Protein AF-0000000075763498 (afdb_homodimer)

Sequence (618 aa):
MVFTGNANPDLARRVVRQLHIPLGDAYVGKFSDGEISVEINENVRGKDVFLIQPTCAPTNDNLMELVVLADAFRRSSASRITAVIPYFGYARQDRRPRSARVPISAKVVADMLDVVGVNRVLTVDLHADQIQGFFDMPVDNIYGSPVLVDDIQAQRFDNLMIVSPDIGGVVRARAVAKSLGVDLAIIDKRRPKANQSEVMHIIGDIDSRTCILVDDMVDTAGTLCHAAKALKDHGAAKVYAYCTHPILSGRAIENIEGSVLDELVVTNTIPLSAAAQSCTRIRQLDIAPVVAEAVRRISNAESISAMFRMVFTGNANPDLARRVVRQLHIPLGDAYVGKFSDGEISVEINENVRGKDVFLIQPTCAPTNDNLMELVVLADAFRRSSASRITAVIPYFGYARQDRRPRSARVPISAKVVADMLDVVGVNRVLTVDLHADQIQGFFDMPVDNIYGSPVLVDDIQAQRFDNLMIVSPDIGGVVRARAVAKSLGVDLAIIDKRRPKANQSEVMHIIGDIDSRTCILVDDMVDTAGTLCHAAKALKDHGAAKVYAYCTHPILSGRAIENIEGSVLDELVVTNTIPLSAAAQSCTRIRQLDIAPVVAEAVRRISNAESISAMFR

Nearest PDB structures (foldseek):
  6asv-assembly1_C  TM=9.900E-01  e=8.170E-46  Escherichia coli O157:H7
  6asv-assembly1_A  TM=9.826E-01  e=8.420E-44  Escherichia coli O157:H7
  8dbe-assembly1_A  TM=9.734E-01  e=4.753E-38  Homo sapiens
  8dbo-assembly1_A  TM=9.738E-01  e=9.739E-38  Homo sapiens
  7pn0-assembly1_A  TM=9.521E-01  e=1.976E-34  Thermus thermophilus

InterPro domains:
  IPR000836 Phosphoribosyltransferase domain [cd06223] (145-269)
  IPR000842 Phosphoribosyl pyrophosphate synthetase, conserved site [PS00114] (125-140)
  IPR005946 Ribose-phosphate pyrophosphokinase [PF14572] (197-309)
  IPR005946 Ribose-phosphate pyrophosphokinase [PTHR10210] (2-308)
  IPR005946 Ribose-phosphate pyrophosphokinase [TIGR01251] (1-309)
  IPR029057 Phosphoribosyltransferase-like [G3DSA:3.40.50.2020] (3-300)
  IPR029057 Phosphoribosyltransferase-like [G3DSA:3.40.50.2020] (144-285)
  IPR029057 Phosphoribosyltransferase-like [SSF53271] (65-300)
  IPR029099 Ribose-phosphate pyrophosphokinase, N-terminal domain [PF13793] (1-117)
  IPR037515 Ribose-phosphate pyrophosphokinase, bacterial-type [MF_00583_B] (1-309)

pLDDT: mean 95.71, std 7.19, range [57.84, 98.94]

Foldseek 3Di:
DEEEEDQAVPLSCLQVVLVVHDYFDKDWDADPVGHIDIGGPDQQAQHAYEYEFACFPVNVSSLNSQLVVLLNNVVSHHPAYEYEHAHHPLLVLQDDPPPDPDDSVLLVSLVSCVVSPHAEYEYEPRQDPCSCVSHPHHYHYHYCLVQVLVVVVVVPFPQEEEEELEPSCQVVSVVSCVVNVHHYKYWYWDDPDPPDDTDTDIGDDQAQHEYEYEEAEQALCVSVLVSQVVSVVNHHPAYEYEYAYYSNPDNNLVSVVPGRHQAYEYEVSGPDDPSQVPRPRYHYTYCSNLSSVQVVCVVVVHDNVVSVD/DEEEEDQAVPLSCLQVVLVVHDYFDKDWDADPVGHIDIGGPDQQAQHEYEYEFACFPVNVSSLNSQLVVLLNNVVSHHPAYEYEHAHHPLLVLQDDPPPDPDDSVLLVSLVSCVVSPHAEYEYEPRQDPCSCVSHPHHYHYHYPLVQVLVVVVVVPFPQEEEEELEPSCQVVSVVSCVVNVHYYKYWYWDDPDPPDDTDTDIGDDQAQHEYEYEEAEQALCVSVLVSQVVSVVNHHPAYEYEYAYYSNPDNNLVSVVPGRHQAYEYEVSGPDDPSQVPRPRYHYTYCSNLSSVQVVCVVVVHDNVVSVD

Radius of gyration: 27.94 Å; Cα contacts (8 Å, |Δi|>4): 1440; chains: 2; bounding box: 65×86×58 Å

Structure (mmCIF, N/CA/C/O backbone):
data_AF-0000000075763498-model_v1
#
loop_
_entity.id
_entity.type
_entity.pdbx_description
1 polymer 'Ribose-phosphate pyrophosphokinase'
#
loop_
_atom_site.group_PDB
_atom_site.id
_atom_site.type_symbol
_atom_site.label_atom_id
_atom_site.label_alt_id
_atom_site.label_comp_id
_atom_site.label_asym_id
_atom_site.label_entity_id
_atom_site.label_seq_id
_atom_site.pdbx_PDB_ins_code
_atom_site.Cartn_x
_atom_site.Cartn_y
_atom_site.Cartn_z
_atom_site.occupancy
_atom_site.B_iso_or_equiv
_atom_site.auth_seq_id
_atom_site.auth_comp_id
_atom_site.auth_asym_id
_atom_site.auth_atom_id
_atom_site.pdbx_PDB_model_num
ATOM 1 N N . MET A 1 1 ? -21.297 14.898 -0.363 1 98.25 1 MET A N 1
ATOM 2 C CA . MET A 1 1 ? -21.188 13.789 0.581 1 98.25 1 MET A CA 1
ATOM 3 C C . MET A 1 1 ? -19.734 13.609 1.05 1 98.25 1 MET A C 1
ATOM 5 O O . MET A 1 1 ? -18.797 13.859 0.289 1 98.25 1 MET A O 1
ATOM 9 N N . VAL A 1 2 ? -19.625 13.281 2.312 1 98.88 2 VAL A N 1
ATOM 10 C CA . VAL A 1 2 ? -18.297 13.086 2.879 1 98.88 2 VAL A CA 1
ATOM 11 C C . VAL A 1 2 ? -18.125 11.641 3.334 1 98.88 2 VAL A C 1
ATOM 13 O O . VAL A 1 2 ? -19 11.094 4.008 1 98.88 2 VAL A O 1
ATOM 16 N N . PHE A 1 3 ? -17.094 11.031 2.844 1 98.94 3 PHE A N 1
ATOM 17 C CA . PHE A 1 3 ? -16.75 9.68 3.244 1 98.94 3 PHE A CA 1
ATOM 18 C C . PHE A 1 3 ? -15.352 9.641 3.863 1 98.94 3 PHE A C 1
ATOM 20 O O . PHE A 1 3 ? -14.609 10.625 3.789 1 98.94 3 PHE A O 1
ATOM 27 N N . THR A 1 4 ? -15.039 8.562 4.559 1 98.88 4 THR A N 1
ATOM 28 C CA . THR A 1 4 ? -13.727 8.438 5.184 1 98.88 4 THR A CA 1
ATOM 29 C C . THR A 1 4 ? -13.211 7.004 5.082 1 98.88 4 THR A C 1
ATOM 31 O O . THR A 1 4 ? -13.992 6.066 4.949 1 98.88 4 THR A O 1
ATOM 34 N N . GLY A 1 5 ? -11.914 6.859 4.945 1 98.62 5 GLY A N 1
ATOM 35 C CA . GLY A 1 5 ? -11.289 5.57 5.207 1 98.62 5 GLY A CA 1
ATOM 36 C C . GLY A 1 5 ? -11.102 5.289 6.688 1 98.62 5 GLY A C 1
ATOM 37 O O . GLY A 1 5 ? -11.867 5.781 7.52 1 98.62 5 GLY A O 1
ATOM 38 N N . ASN A 1 6 ? -10.141 4.508 6.98 1 98.75 6 ASN A N 1
ATOM 39 C CA . ASN A 1 6 ? -9.984 4.051 8.359 1 98.75 6 ASN A CA 1
ATOM 40 C C . ASN A 1 6 ? -8.852 4.781 9.07 1 98.75 6 ASN A C 1
ATOM 42 O O . ASN A 1 6 ? -8.656 4.609 10.273 1 98.75 6 ASN A O 1
ATOM 46 N N . ALA A 1 7 ? -8.109 5.637 8.375 1 98.75 7 ALA A N 1
ATOM 47 C CA . ALA A 1 7 ? -6.902 6.207 8.953 1 98.75 7 ALA A CA 1
ATOM 48 C C . ALA A 1 7 ? -7.242 7.184 10.078 1 98.75 7 ALA A C 1
ATOM 50 O O . ALA A 1 7 ? -6.48 7.316 11.039 1 98.75 7 ALA A O 1
ATOM 51 N N . ASN A 1 8 ? -8.352 7.93 9.938 1 98.81 8 ASN A N 1
ATOM 52 C CA . ASN A 1 8 ? -8.711 8.953 10.914 1 98.81 8 ASN A CA 1
ATOM 53 C C . ASN A 1 8 ? -10.203 9.25 10.883 1 98.81 8 ASN A C 1
ATOM 55 O O . ASN A 1 8 ? -10.609 10.383 10.617 1 98.81 8 ASN A O 1
ATOM 59 N N . PRO A 1 9 ? -11.016 8.273 11.219 1 98.75 9 PRO A N 1
ATOM 60 C CA . PRO A 1 9 ? -12.461 8.477 11.195 1 98.75 9 PRO A CA 1
ATOM 61 C C . PRO A 1 9 ? -12.922 9.562 12.164 1 98.75 9 PRO A C 1
ATOM 63 O O . PRO A 1 9 ? -13.922 10.242 11.914 1 98.75 9 PRO A O 1
ATOM 66 N N . ASP A 1 10 ? -12.18 9.727 13.234 1 98.75 10 ASP A N 1
ATOM 67 C CA . ASP A 1 10 ? -12.547 10.758 14.211 1 98.75 10 ASP A CA 1
ATOM 68 C C . ASP A 1 10 ? -12.5 12.148 13.586 1 98.75 10 ASP A C 1
ATOM 70 O O . ASP A 1 10 ? -13.406 12.953 13.789 1 98.75 10 ASP A O 1
ATOM 74 N N . LEU A 1 11 ? -11.453 12.453 12.875 1 98.88 11 LEU A N 1
ATOM 75 C CA . LEU A 1 11 ? -11.375 13.742 12.195 1 98.88 11 LEU A CA 1
ATOM 76 C C . LEU A 1 11 ? -12.539 13.914 11.219 1 98.88 11 LEU A C 1
ATOM 78 O O . LEU A 1 11 ? -13.133 14.984 11.141 1 98.88 11 LEU A O 1
ATOM 82 N N . ALA A 1 12 ? -12.875 12.844 10.469 1 98.94 12 ALA A N 1
ATOM 83 C CA . ALA A 1 12 ? -13.969 12.898 9.508 1 98.94 12 ALA A CA 1
ATOM 84 C C . ALA A 1 12 ? -15.289 13.219 10.195 1 98.94 12 ALA A C 1
ATOM 86 O O . A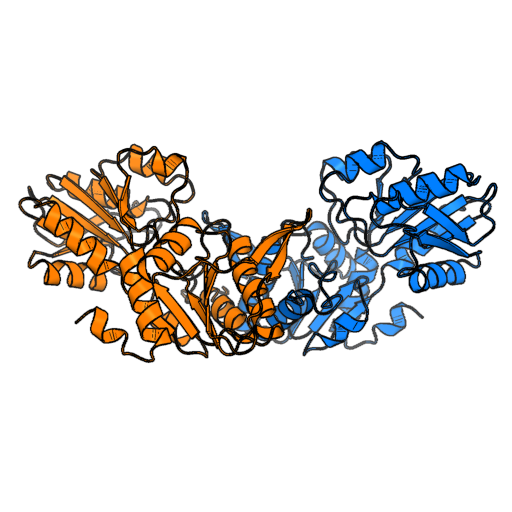LA A 1 12 ? -16.062 14.047 9.711 1 98.94 12 ALA A O 1
ATOM 87 N N . ARG A 1 13 ? -15.5 12.562 11.32 1 98.88 13 ARG A N 1
ATOM 88 C CA . ARG A 1 13 ? -16.734 12.812 12.07 1 98.88 13 ARG A CA 1
ATOM 89 C C . ARG A 1 13 ? -16.797 14.258 12.555 1 98.88 13 ARG A C 1
ATOM 91 O O . ARG A 1 13 ? -17.859 14.875 12.516 1 98.88 13 ARG A O 1
ATOM 98 N N . ARG A 1 14 ? -15.711 14.805 13 1 98.88 14 ARG A N 1
ATOM 99 C CA . ARG A 1 14 ? -15.664 16.188 13.453 1 98.88 14 ARG A CA 1
ATOM 100 C C . ARG A 1 14 ? -15.914 17.156 12.297 1 98.88 14 ARG A C 1
ATOM 102 O O . ARG A 1 14 ? -16.594 18.172 12.469 1 98.88 14 ARG A O 1
ATOM 109 N N . VAL A 1 15 ? -15.383 16.797 11.148 1 98.88 15 VAL A N 1
ATOM 110 C CA . VAL A 1 15 ? -15.555 17.641 9.969 1 98.88 15 VAL A CA 1
ATOM 111 C C . VAL A 1 15 ? -17.031 17.672 9.562 1 98.88 15 VAL A C 1
ATOM 113 O O . VAL A 1 15 ? -17.594 18.75 9.359 1 98.88 15 VAL A O 1
ATOM 116 N N . VAL A 1 16 ? -17.672 16.5 9.484 1 98.81 16 VAL A N 1
ATOM 117 C CA . VAL A 1 16 ? -19.062 16.469 9.016 1 98.81 16 VAL A CA 1
ATOM 118 C C . VAL A 1 16 ? -19.969 17.109 10.055 1 98.81 16 VAL A C 1
ATOM 120 O O . VAL A 1 16 ? -21 17.688 9.711 1 98.81 16 VAL A O 1
ATOM 123 N N . ARG A 1 17 ? -19.625 17.016 11.328 1 98.69 17 ARG A N 1
ATOM 124 C CA . ARG A 1 17 ? -20.375 17.719 12.359 1 98.69 17 ARG A CA 1
ATOM 125 C C . ARG A 1 17 ? -20.359 19.219 12.117 1 98.69 17 ARG A C 1
ATOM 127 O O . ARG A 1 17 ? -21.375 19.891 12.273 1 98.69 17 ARG A O 1
ATOM 134 N N . GLN A 1 18 ? -19.172 19.781 11.766 1 98.31 18 GLN A N 1
ATOM 135 C CA . GLN A 1 18 ? -19.047 21.203 11.453 1 98.31 18 GLN A CA 1
ATOM 136 C C . GLN A 1 18 ? -19.875 21.578 10.227 1 98.31 18 GLN A C 1
ATOM 138 O O . GLN A 1 18 ? -20.391 22.688 10.125 1 98.31 18 GLN A O 1
ATOM 143 N N . LEU A 1 19 ? -20.031 20.625 9.312 1 98.25 19 LEU A N 1
ATOM 144 C CA . LEU A 1 19 ? -20.734 20.859 8.062 1 98.25 19 LEU A CA 1
ATOM 145 C C . LEU A 1 19 ? -22.234 20.594 8.227 1 98.25 19 LEU A C 1
ATOM 147 O O . LEU A 1 19 ? -23.031 20.906 7.328 1 98.25 19 LEU A O 1
ATOM 151 N N . HIS A 1 20 ? -22.641 19.984 9.305 1 98.25 20 HIS A N 1
ATOM 152 C CA . HIS A 1 20 ? -24.031 19.641 9.617 1 98.25 20 HIS A CA 1
ATOM 153 C C . HIS A 1 20 ? -24.594 18.688 8.578 1 98.25 20 HIS A C 1
ATOM 155 O O . HIS A 1 20 ? -25.703 18.906 8.07 1 98.25 20 HIS A O 1
ATOM 161 N N . ILE A 1 21 ? -23.781 17.688 8.219 1 98.31 21 ILE A N 1
ATOM 162 C CA . ILE A 1 21 ? -24.219 16.609 7.324 1 98.31 21 ILE A CA 1
ATOM 163 C C . ILE A 1 21 ? -23.812 15.266 7.898 1 98.31 21 ILE A C 1
ATOM 165 O O . ILE A 1 21 ? -22.906 15.188 8.734 1 98.31 21 ILE A O 1
ATOM 169 N N . PRO A 1 22 ? -24.453 14.227 7.504 1 98.31 22 PRO A N 1
ATOM 170 C CA . PRO A 1 22 ? -24.031 12.898 7.961 1 98.31 22 PRO A CA 1
ATOM 171 C C . PRO A 1 22 ? -22.781 12.398 7.246 1 98.31 22 PRO A C 1
ATOM 173 O O . PRO A 1 22 ? -22.5 12.812 6.117 1 98.31 22 PRO A O 1
ATOM 176 N N . LEU A 1 23 ? -22.078 11.562 7.938 1 98.75 23 LEU A N 1
ATOM 177 C CA . LEU A 1 23 ? -20.984 10.852 7.293 1 98.75 23 LEU A CA 1
ATOM 178 C C . LEU A 1 23 ? -21.516 9.758 6.367 1 98.75 23 LEU A C 1
ATOM 180 O O . LEU A 1 23 ? -22.469 9.047 6.711 1 98.75 23 LEU A O 1
ATOM 184 N N . GLY A 1 24 ? -20.953 9.688 5.176 1 98.62 24 GLY A N 1
ATOM 185 C CA . GLY A 1 24 ? -21.359 8.656 4.238 1 98.62 24 GLY A CA 1
ATOM 186 C C . GLY A 1 24 ? -21.109 7.25 4.75 1 98.62 24 GLY A C 1
ATOM 187 O O . GLY A 1 24 ? -20.25 7.039 5.613 1 98.62 24 GLY A O 1
ATOM 188 N N . ASP A 1 25 ? -21.906 6.352 4.184 1 98.38 25 ASP A N 1
ATOM 189 C CA . ASP A 1 25 ? -21.844 4.961 4.621 1 98.38 25 ASP A CA 1
ATOM 190 C C . ASP A 1 25 ? -21.094 4.098 3.611 1 98.38 25 ASP A C 1
ATOM 192 O O . ASP A 1 25 ? -21.562 3.906 2.484 1 98.38 25 ASP A O 1
ATOM 196 N N . ALA A 1 26 ? -19.938 3.672 4.012 1 98.44 26 ALA A N 1
ATOM 197 C CA . ALA A 1 26 ? -19.141 2.76 3.207 1 98.44 26 ALA A CA 1
ATOM 198 C C . ALA A 1 26 ? -18.438 1.724 4.086 1 98.44 26 ALA A C 1
ATOM 200 O O . ALA A 1 26 ? -18.031 2.023 5.211 1 98.44 26 ALA A O 1
ATOM 201 N N . TYR A 1 27 ? -18.406 0.556 3.586 1 98.44 27 TYR A N 1
ATOM 202 C CA . TYR A 1 27 ? -17.578 -0.465 4.219 1 98.44 27 TYR A CA 1
ATOM 203 C C . TYR A 1 27 ? -16.141 -0.373 3.738 1 98.44 27 TYR A C 1
ATOM 205 O O . TYR A 1 27 ? -15.883 -0.351 2.533 1 98.44 27 TYR A O 1
ATOM 213 N N . VAL A 1 28 ? -15.234 -0.199 4.648 1 98.5 28 VAL A N 1
ATOM 214 C CA . VAL A 1 28 ? -13.805 -0.184 4.363 1 98.5 28 VAL A CA 1
ATOM 215 C C . VAL A 1 28 ? -13.086 -1.195 5.258 1 98.5 28 VAL A C 1
ATOM 217 O O . VAL A 1 28 ? -13.031 -1.024 6.477 1 98.5 28 VAL A O 1
ATOM 220 N N . GLY A 1 29 ? -12.617 -2.264 4.656 1 98 29 GLY A N 1
ATOM 221 C CA . GLY A 1 29 ? -11.945 -3.303 5.418 1 98 29 GLY A CA 1
ATOM 222 C C . GLY A 1 29 ? -10.828 -3.984 4.652 1 98 29 GLY A C 1
ATOM 223 O O . GLY A 1 29 ? -10.242 -3.389 3.748 1 98 29 GLY A O 1
ATOM 224 N N . LYS A 1 30 ? -10.422 -5.148 5.145 1 97.19 30 LYS A N 1
ATOM 225 C CA . LYS A 1 30 ? -9.336 -5.922 4.535 1 97.19 30 LYS A CA 1
ATOM 226 C C . LYS A 1 30 ? -9.695 -7.402 4.469 1 97.19 30 LYS A C 1
ATOM 228 O O . LYS A 1 30 ? -10.336 -7.934 5.379 1 97.19 30 LYS A O 1
ATOM 233 N N . PHE A 1 31 ? -9.289 -8.047 3.363 1 96.81 31 PHE A N 1
ATOM 234 C CA . PHE A 1 31 ? -9.305 -9.508 3.316 1 96.81 31 PHE A CA 1
ATOM 235 C C . PHE A 1 31 ? -8.203 -10.086 4.188 1 96.81 31 PHE A C 1
ATOM 237 O O . PHE A 1 31 ? -7.32 -9.359 4.652 1 96.81 31 PHE A O 1
ATOM 244 N N . SER A 1 32 ? -8.242 -11.391 4.398 1 95.12 32 SER A N 1
ATOM 245 C CA . SER A 1 32 ? -7.277 -12.062 5.258 1 95.12 32 SER A CA 1
ATOM 246 C C . SER A 1 32 ? -5.859 -11.945 4.703 1 95.12 32 SER A C 1
ATOM 248 O O . SER A 1 32 ? -4.887 -11.984 5.461 1 95.12 32 SER A O 1
ATOM 250 N N . ASP A 1 33 ? -5.73 -11.727 3.443 1 95.94 33 ASP A N 1
ATOM 251 C CA . ASP A 1 33 ? -4.406 -11.633 2.83 1 95.94 33 ASP A CA 1
ATOM 252 C C . ASP A 1 33 ? -3.9 -10.195 2.838 1 95.94 33 ASP A C 1
ATOM 254 O O . ASP A 1 33 ? -2.822 -9.906 2.312 1 95.94 33 ASP A O 1
ATOM 258 N N . GLY A 1 34 ? -4.688 -9.266 3.346 1 97.31 34 GLY A N 1
ATOM 259 C CA . GLY A 1 34 ? -4.242 -7.891 3.523 1 97.31 34 GLY A CA 1
ATOM 260 C C . GLY A 1 34 ? -4.734 -6.961 2.432 1 97.31 34 GLY A C 1
ATOM 261 O O . GLY A 1 34 ? -4.523 -5.746 2.502 1 97.31 34 GLY A O 1
ATOM 262 N N . GLU A 1 35 ? -5.363 -7.508 1.397 1 98.56 35 GLU A N 1
ATOM 263 C CA . GLU A 1 35 ? -5.914 -6.664 0.34 1 98.56 35 GLU A CA 1
ATOM 264 C C . GLU A 1 35 ? -7.055 -5.797 0.864 1 98.56 35 GLU A C 1
ATOM 266 O O . GLU A 1 35 ? -7.863 -6.25 1.676 1 98.56 35 GLU A O 1
ATOM 271 N N . ILE A 1 36 ? -7.129 -4.59 0.386 1 98.75 36 ILE A N 1
ATOM 272 C CA . ILE A 1 36 ? -8.188 -3.666 0.787 1 98.75 36 ILE A CA 1
ATOM 273 C C . ILE A 1 36 ? -9.508 -4.078 0.135 1 98.75 36 ILE A C 1
ATOM 275 O O . ILE A 1 36 ? -9.531 -4.449 -1.04 1 98.75 36 ILE A O 1
ATOM 279 N N . SER A 1 37 ? -10.531 -4.082 0.912 1 98 37 SER A N 1
ATOM 280 C CA . SER A 1 37 ? -11.891 -4.359 0.462 1 98 37 SER A CA 1
ATOM 281 C C . SER A 1 37 ? -12.836 -3.205 0.8 1 98 37 SER A C 1
ATOM 283 O O . SER A 1 37 ? -12.938 -2.799 1.96 1 98 37 SER A O 1
ATOM 285 N N . VAL A 1 38 ? -13.516 -2.65 -0.231 1 98.19 38 VAL A N 1
ATOM 286 C CA . VAL A 1 38 ? -14.391 -1.505 0.001 1 98.19 38 VAL A CA 1
ATOM 287 C C . VAL A 1 38 ? -15.734 -1.742 -0.672 1 98.19 38 VAL A C 1
ATOM 289 O O . VAL A 1 38 ? -15.82 -2.422 -1.697 1 98.19 38 VAL A O 1
ATOM 292 N N . GLU A 1 39 ? -16.766 -1.266 -0.091 1 98.5 39 GLU A N 1
ATOM 293 C CA . GLU A 1 39 ? -18.109 -1.234 -0.679 1 98.5 39 GLU A CA 1
ATOM 294 C C . GLU A 1 39 ? -18.859 0.018 -0.254 1 98.5 39 GLU A C 1
ATOM 296 O O . GLU A 1 39 ? -19 0.293 0.94 1 98.5 39 GLU A O 1
ATOM 301 N N . ILE A 1 40 ? -19.281 0.794 -1.215 1 98.56 40 ILE A N 1
ATOM 302 C CA . ILE A 1 40 ? -20.078 1.981 -0.933 1 98.56 40 ILE A CA 1
ATOM 303 C C . ILE A 1 40 ? -21.531 1.582 -0.722 1 98.56 40 ILE A C 1
ATOM 305 O O . ILE A 1 40 ? -22.141 0.969 -1.598 1 98.56 40 ILE A O 1
ATOM 309 N N . ASN A 1 41 ? -22.094 1.961 0.378 1 98.06 41 ASN A N 1
ATOM 310 C CA . ASN A 1 41 ? -23.438 1.5 0.75 1 98.06 41 ASN A CA 1
ATOM 311 C C . ASN A 1 41 ? -24.5 2.549 0.433 1 98.06 41 ASN A C 1
ATOM 313 O O . ASN A 1 41 ? -25.656 2.412 0.844 1 98.06 41 ASN A O 1
ATOM 317 N N . GLU A 1 42 ? -24.078 3.6 -0.281 1 97.12 42 GLU A N 1
ATOM 318 C CA . GLU A 1 42 ? -24.984 4.684 -0.651 1 97.12 42 GLU A CA 1
ATOM 319 C C . GLU A 1 42 ? -24.906 4.984 -2.146 1 97.12 42 GLU A C 1
ATOM 321 O O . GLU A 1 42 ? -23.891 4.73 -2.781 1 97.12 42 GLU A O 1
ATOM 326 N N . ASN A 1 43 ? -26.062 5.48 -2.639 1 97.19 43 ASN A N 1
ATOM 327 C 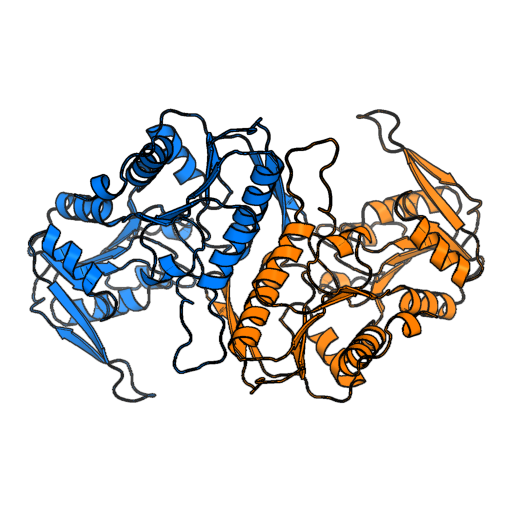CA . ASN A 1 43 ? -26.031 5.984 -4.008 1 97.19 43 ASN A CA 1
ATOM 328 C C . ASN A 1 43 ? -25.219 7.27 -4.109 1 97.19 43 ASN A C 1
ATOM 330 O O . ASN A 1 43 ? -25.531 8.266 -3.455 1 97.19 43 ASN A O 1
ATOM 334 N N . VAL A 1 44 ? -24.234 7.242 -4.996 1 98.12 44 VAL A N 1
ATOM 335 C CA . VAL A 1 44 ? -23.344 8.398 -5.109 1 98.12 44 VAL A CA 1
ATOM 336 C C . VAL A 1 44 ? -23.344 8.906 -6.551 1 98.12 44 VAL A C 1
ATOM 338 O O . VAL A 1 44 ? -22.5 9.719 -6.93 1 98.12 44 VAL A O 1
ATOM 341 N N . ARG A 1 45 ? -24.219 8.398 -7.383 1 97.75 45 ARG A N 1
ATOM 342 C CA . ARG A 1 45 ? -24.297 8.805 -8.781 1 97.75 45 ARG A CA 1
ATOM 343 C C . ARG A 1 45 ? -24.531 10.305 -8.914 1 97.75 45 ARG A C 1
ATOM 345 O O . ARG A 1 45 ? -25.484 10.844 -8.328 1 97.75 45 ARG A O 1
ATOM 352 N N . GLY A 1 46 ? -23.656 10.953 -9.633 1 97.94 46 GLY A N 1
ATOM 353 C CA . GLY A 1 46 ? -23.797 12.375 -9.898 1 97.94 46 GLY A CA 1
ATOM 354 C C . GLY A 1 46 ? -23.469 13.242 -8.703 1 97.94 46 GLY A C 1
ATOM 355 O O . GLY A 1 46 ? -23.641 14.461 -8.75 1 97.94 46 GLY A O 1
ATOM 356 N N . LYS A 1 47 ? -22.953 12.68 -7.656 1 97.62 47 LYS A N 1
ATOM 357 C CA . LYS A 1 47 ? -22.703 13.438 -6.434 1 97.62 47 LYS A CA 1
ATOM 358 C C . LYS A 1 47 ? -21.266 13.922 -6.375 1 97.62 47 LYS A C 1
ATOM 360 O O . LYS A 1 47 ? -20.375 13.344 -7.012 1 97.62 47 LYS A O 1
ATOM 365 N N . ASP A 1 48 ? -21.109 15.055 -5.641 1 97.56 48 ASP A N 1
ATOM 366 C CA . ASP A 1 48 ? -19.781 15.508 -5.223 1 97.56 48 ASP A CA 1
ATOM 367 C C . ASP A 1 48 ? -19.328 14.789 -3.947 1 97.56 48 ASP A C 1
ATOM 369 O O . ASP A 1 48 ? -19.969 14.93 -2.898 1 97.56 48 ASP A O 1
ATOM 373 N N . VAL A 1 49 ? -18.234 14.039 -4.078 1 98.69 49 VAL A N 1
ATOM 374 C CA . VAL A 1 49 ? -17.797 13.195 -2.971 1 98.69 49 VAL A CA 1
ATOM 375 C C . VAL A 1 49 ? -16.469 13.719 -2.42 1 98.69 49 VAL A C 1
ATOM 377 O O . VAL A 1 49 ? -15.539 14 -3.182 1 98.69 49 VAL A O 1
ATOM 380 N N . PHE A 1 50 ? -16.422 13.938 -1.142 1 98.88 50 PHE A N 1
ATOM 381 C CA . PHE A 1 50 ? -15.195 14.242 -0.408 1 98.88 50 PHE A CA 1
ATOM 382 C C . PHE A 1 50 ? -14.727 13.039 0.398 1 98.88 50 PHE A C 1
ATOM 384 O O . PHE A 1 50 ? -15.469 12.516 1.232 1 98.88 50 PHE A O 1
ATOM 391 N N . LEU A 1 51 ? -13.539 12.594 0.09 1 98.88 51 LEU A N 1
ATOM 392 C CA . LEU A 1 51 ? -12.961 11.438 0.759 1 98.88 51 LEU A CA 1
ATOM 393 C C . LEU A 1 51 ? -11.852 11.852 1.712 1 98.88 51 LEU A C 1
ATOM 395 O O . LEU A 1 51 ? -10.75 12.203 1.274 1 98.88 51 LEU A O 1
ATOM 399 N N . ILE A 1 52 ? -12.109 11.789 3.029 1 98.94 52 ILE A N 1
ATOM 400 C CA . ILE A 1 52 ? -11.125 12.195 4.031 1 98.94 52 ILE A CA 1
ATOM 401 C C . ILE A 1 52 ? -10.273 10.992 4.434 1 98.94 52 ILE A C 1
ATOM 403 O O . ILE A 1 52 ? -10.773 10.039 5.031 1 98.94 52 ILE A O 1
ATOM 407 N N . GLN A 1 53 ? -9.008 11.047 4.137 1 98.75 53 GLN A N 1
ATOM 408 C CA . GLN A 1 53 ? -8.109 9.93 4.398 1 98.75 53 GLN A CA 1
ATOM 409 C C . GLN A 1 53 ? -6.652 10.383 4.406 1 98.75 53 GLN A C 1
ATOM 411 O O . GLN A 1 53 ? -5.992 10.391 3.365 1 98.75 53 GLN A O 1
ATOM 416 N N . PRO A 1 54 ? -6.098 10.727 5.688 1 98.88 54 PRO A N 1
ATOM 417 C CA . PRO A 1 54 ? -4.641 10.875 5.734 1 98.88 54 PRO A CA 1
ATOM 418 C C . PRO A 1 54 ? -3.906 9.57 5.426 1 98.88 54 PRO A C 1
ATOM 420 O O . PRO A 1 54 ? -4.438 8.484 5.676 1 98.88 54 PRO A O 1
ATOM 423 N N . THR A 1 55 ? -2.775 9.633 4.875 1 98.75 55 THR A N 1
ATOM 424 C CA . THR A 1 55 ? -2.051 8.422 4.504 1 98.75 55 THR A CA 1
ATOM 425 C C . THR A 1 55 ? -0.892 8.164 5.465 1 98.75 55 THR A C 1
ATOM 427 O O . THR A 1 55 ? 0.228 7.887 5.031 1 98.75 55 THR A O 1
ATOM 430 N N . CYS A 1 56 ? -1.114 8.406 6.766 1 98.56 56 CYS A N 1
ATOM 431 C CA . CYS A 1 56 ? -0.196 8.086 7.855 1 98.56 56 CYS A CA 1
ATOM 432 C C . CYS A 1 56 ? -0.139 6.582 8.102 1 98.56 56 CYS A C 1
ATOM 434 O O . CYS A 1 56 ? -0.751 5.809 7.363 1 98.56 56 CYS A O 1
ATOM 436 N N . ALA A 1 57 ? 0.585 6.156 9.07 1 97.69 57 ALA A N 1
ATOM 437 C CA . ALA A 1 57 ? 0.786 4.738 9.352 1 97.69 57 ALA A CA 1
ATOM 438 C C . ALA A 1 57 ? -0.519 4.074 9.789 1 97.69 57 ALA A C 1
ATOM 440 O O . ALA A 1 57 ? -1.29 4.648 10.555 1 97.69 57 ALA A O 1
ATOM 441 N N . PRO A 1 58 ? -0.713 2.816 9.297 1 97.69 58 PRO A N 1
ATOM 442 C CA . PRO A 1 58 ? 0.083 2.047 8.336 1 97.69 58 PRO A CA 1
ATOM 443 C C . PRO A 1 58 ? 0.005 2.611 6.918 1 97.69 58 PRO A C 1
ATOM 445 O O . PRO A 1 58 ? -1.017 2.457 6.246 1 97.69 58 PRO A O 1
ATOM 448 N N . THR A 1 59 ? 1.063 3.188 6.535 1 98.38 59 THR A N 1
ATOM 449 C CA . THR A 1 59 ? 1.148 4.137 5.43 1 98.38 59 THR A CA 1
ATOM 450 C C . THR A 1 59 ? 0.611 3.52 4.145 1 98.38 59 THR A C 1
ATOM 452 O O . THR A 1 59 ? -0.281 4.082 3.504 1 98.38 59 THR A O 1
ATOM 455 N N . ASN A 1 60 ? 1.027 2.32 3.832 1 98.69 60 ASN A N 1
ATOM 456 C CA . ASN A 1 60 ? 0.7 1.744 2.533 1 98.69 60 ASN A CA 1
ATOM 457 C C . ASN A 1 60 ? -0.72 1.186 2.51 1 98.69 60 ASN A C 1
ATOM 459 O O . ASN A 1 60 ? -1.391 1.227 1.476 1 98.69 60 ASN A O 1
ATOM 463 N N . ASP A 1 61 ? -1.194 0.687 3.629 1 98.62 61 ASP A N 1
ATOM 464 C CA . ASP A 1 61 ? -2.592 0.279 3.727 1 98.62 61 ASP A CA 1
ATOM 465 C C . ASP A 1 61 ? -3.5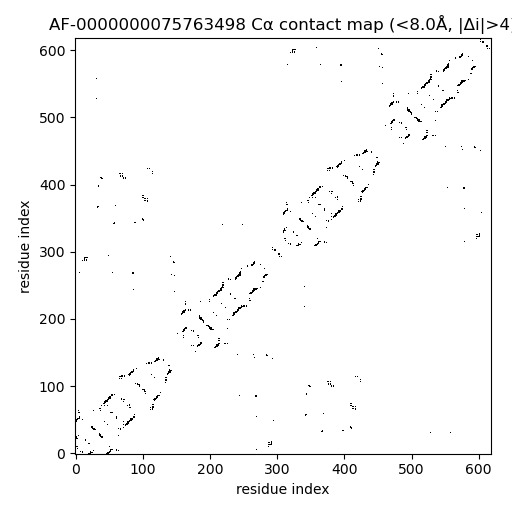25 1.475 3.553 1 98.62 61 ASP A C 1
ATOM 467 O O . ASP A 1 61 ? -4.492 1.409 2.787 1 98.62 61 ASP A O 1
ATOM 471 N N . ASN A 1 62 ? -3.207 2.543 4.266 1 98.81 62 ASN A N 1
ATOM 472 C CA . ASN A 1 62 ? -4.07 3.719 4.211 1 98.81 62 ASN A CA 1
ATOM 473 C C . ASN A 1 62 ? -4.043 4.375 2.832 1 98.81 62 ASN A C 1
ATOM 475 O O . ASN A 1 62 ? -5.051 4.91 2.375 1 98.81 62 ASN A O 1
ATOM 479 N N . LEU A 1 63 ? -2.877 4.359 2.201 1 98.88 63 LEU A N 1
ATOM 480 C CA . LEU A 1 63 ? -2.783 4.871 0.839 1 98.88 63 LEU A CA 1
ATOM 481 C C . LEU A 1 63 ? -3.633 4.039 -0.115 1 98.88 63 LEU A C 1
ATOM 483 O O . LEU A 1 63 ? -4.383 4.586 -0.923 1 98.88 63 LEU A O 1
ATOM 487 N N . MET A 1 64 ? -3.57 2.729 0.008 1 98.81 64 MET A N 1
ATOM 488 C CA . MET A 1 64 ? -4.344 1.868 -0.882 1 98.81 64 MET A CA 1
ATOM 489 C C . MET A 1 64 ? -5.836 1.995 -0.596 1 98.81 64 MET A C 1
ATOM 491 O O . MET A 1 64 ? -6.66 1.905 -1.511 1 98.81 64 MET A O 1
ATOM 495 N N . GLU A 1 65 ? -6.207 2.195 0.697 1 98.75 65 GLU A N 1
ATOM 496 C CA . GLU A 1 65 ? -7.609 2.473 1.004 1 98.75 65 GLU A CA 1
ATOM 497 C C . GLU A 1 65 ? -8.117 3.678 0.217 1 98.75 65 GLU A C 1
ATOM 499 O O . GLU A 1 65 ? -9.211 3.637 -0.349 1 98.75 65 GLU A O 1
ATOM 504 N N . LEU A 1 66 ? -7.293 4.688 0.205 1 98.88 66 LEU A N 1
ATOM 505 C CA . LEU A 1 66 ? -7.66 5.914 -0.497 1 98.88 66 LEU A CA 1
ATOM 506 C C . LEU A 1 66 ? -7.836 5.652 -1.989 1 98.88 66 LEU A C 1
ATOM 508 O O . LEU A 1 66 ? -8.844 6.055 -2.58 1 98.88 66 LEU A O 1
ATOM 512 N N . VAL A 1 67 ? -6.926 4.953 -2.551 1 98.81 67 VAL A N 1
ATOM 513 C CA . VAL A 1 67 ? -6.883 4.691 -3.984 1 98.81 67 VAL A CA 1
ATOM 514 C C . VAL A 1 67 ? -8.055 3.789 -4.383 1 98.81 67 VAL A C 1
ATOM 516 O O . VAL A 1 67 ? -8.75 4.062 -5.363 1 98.81 67 VAL A O 1
ATOM 519 N N . VAL A 1 68 ? -8.281 2.75 -3.609 1 98.75 68 VAL A N 1
ATOM 520 C CA . VAL A 1 68 ? -9.328 1.775 -3.9 1 98.75 68 VAL A CA 1
ATOM 521 C C . VAL A 1 68 ? -10.695 2.414 -3.695 1 98.75 68 VAL A C 1
ATOM 523 O O . VAL A 1 68 ? -11.625 2.17 -4.473 1 98.75 68 VAL A O 1
ATOM 526 N N . LEU A 1 69 ? -10.828 3.279 -2.701 1 98.75 69 LEU A N 1
ATOM 527 C CA . LEU A 1 69 ? -12.062 4.023 -2.484 1 98.75 69 LEU A CA 1
ATOM 528 C C . LEU A 1 69 ? -12.352 4.949 -3.66 1 98.75 69 LEU A C 1
ATOM 530 O O . LEU A 1 69 ? -13.484 4.996 -4.152 1 98.75 69 LEU A O 1
ATOM 534 N N . ALA A 1 70 ? -11.344 5.66 -4.066 1 98.81 70 ALA A N 1
ATOM 535 C CA . ALA A 1 70 ? -11.523 6.574 -5.191 1 98.81 70 ALA A CA 1
ATOM 536 C C . ALA A 1 70 ? -12.023 5.836 -6.426 1 98.81 70 ALA A C 1
ATOM 538 O O . ALA A 1 70 ? -12.93 6.312 -7.117 1 98.81 70 ALA A O 1
ATOM 539 N N . ASP A 1 71 ? -11.484 4.695 -6.691 1 98.81 71 ASP A N 1
ATOM 540 C CA . ASP A 1 71 ? -11.922 3.902 -7.836 1 98.81 71 ASP A CA 1
ATOM 541 C C . ASP A 1 71 ? -13.375 3.473 -7.684 1 98.81 71 ASP A C 1
ATOM 543 O O . ASP A 1 71 ? -14.141 3.49 -8.648 1 98.81 71 ASP A O 1
ATOM 547 N N . ALA A 1 72 ? -13.711 2.971 -6.449 1 98.69 72 ALA A N 1
ATOM 548 C CA . ALA A 1 72 ? -15.094 2.557 -6.199 1 98.69 72 ALA A CA 1
ATOM 549 C C . ALA A 1 72 ? -16.062 3.693 -6.488 1 98.69 72 ALA A C 1
ATOM 551 O O . ALA A 1 72 ? -17.109 3.482 -7.121 1 98.69 72 ALA A O 1
ATOM 552 N N . PHE A 1 73 ? -15.719 4.914 -6.062 1 98.75 73 PHE A N 1
ATOM 553 C CA . PHE A 1 73 ? -16.594 6.062 -6.285 1 98.75 73 PHE A CA 1
ATOM 554 C C . PHE A 1 73 ? -16.672 6.395 -7.77 1 98.75 73 PHE A C 1
ATOM 556 O O . PHE A 1 73 ? -17.766 6.68 -8.281 1 98.75 73 PHE A O 1
ATOM 563 N N . ARG A 1 74 ? -15.531 6.379 -8.422 1 98.25 74 ARG A N 1
ATOM 564 C CA . ARG A 1 74 ? -15.516 6.648 -9.859 1 98.25 74 ARG A CA 1
ATOM 565 C C . ARG A 1 74 ? -16.406 5.676 -10.609 1 98.25 74 ARG A C 1
ATOM 567 O O . ARG A 1 74 ? -17.234 6.086 -11.438 1 98.25 74 ARG A O 1
ATOM 574 N N . ARG A 1 75 ? -16.297 4.41 -10.273 1 97.75 75 ARG A N 1
ATOM 575 C CA . ARG A 1 75 ? -17.047 3.373 -10.969 1 97.75 75 ARG A CA 1
ATOM 576 C C . ARG A 1 75 ? -18.531 3.432 -10.586 1 97.75 75 ARG A C 1
ATOM 578 O O . ARG A 1 75 ? -19.375 2.902 -11.305 1 97.75 75 ARG A O 1
ATOM 585 N N . SER A 1 76 ? -18.781 4.066 -9.5 1 97.88 76 SER A N 1
ATOM 586 C CA . SER A 1 76 ? -20.156 4.242 -9.062 1 97.88 76 SER A CA 1
ATOM 587 C C . SER A 1 76 ? -20.734 5.559 -9.578 1 97.88 76 SER A C 1
ATOM 589 O O . SER A 1 76 ? -21.781 6.008 -9.102 1 97.88 76 SER A O 1
ATOM 591 N N . SER A 1 77 ? -20.016 6.266 -10.445 1 97.5 77 SER A N 1
ATOM 592 C CA . SER A 1 77 ? -20.469 7.414 -11.227 1 97.5 77 SER A CA 1
ATOM 593 C C . SER A 1 77 ? -20.578 8.664 -10.367 1 97.5 77 SER A C 1
ATOM 595 O O . SER A 1 77 ? -21.469 9.484 -10.562 1 97.5 77 SER A O 1
ATOM 597 N N . ALA A 1 78 ? -19.75 8.758 -9.32 1 98.38 78 ALA A N 1
ATOM 598 C CA . ALA A 1 78 ? -19.625 10.055 -8.664 1 98.38 78 ALA A CA 1
ATOM 599 C C . ALA A 1 78 ? -19.203 11.141 -9.656 1 98.38 78 ALA A C 1
ATOM 601 O O . ALA A 1 78 ? -18.391 10.891 -10.539 1 98.38 78 ALA A O 1
ATOM 602 N N . SER A 1 79 ? -19.797 12.32 -9.531 1 98 79 SER A N 1
ATOM 603 C CA . SER A 1 79 ? -19.5 13.398 -10.477 1 98 79 SER A CA 1
ATOM 604 C C . SER A 1 79 ? -18.094 13.953 -10.25 1 98 79 SER A C 1
ATOM 606 O O . SER A 1 79 ? -17.375 14.219 -11.203 1 98 79 SER A O 1
ATOM 608 N N . ARG A 1 80 ? -17.797 14.188 -9.039 1 97.94 80 ARG A N 1
ATOM 609 C CA . ARG A 1 80 ? -16.5 14.727 -8.641 1 97.94 80 ARG A CA 1
ATOM 610 C C . ARG A 1 80 ? -15.992 14.055 -7.371 1 97.94 80 ARG A C 1
ATOM 612 O O . ARG A 1 80 ? -16.766 13.844 -6.426 1 97.94 80 ARG A O 1
ATOM 619 N N . ILE A 1 81 ? -14.766 13.656 -7.414 1 98.81 81 ILE A N 1
ATOM 620 C CA . ILE A 1 81 ? -14.125 13.039 -6.254 1 98.81 81 ILE A CA 1
ATOM 621 C C . ILE A 1 81 ? -12.992 13.938 -5.758 1 98.81 81 ILE A C 1
ATOM 623 O O . ILE A 1 81 ? -12.008 14.156 -6.473 1 98.81 81 ILE A O 1
ATOM 627 N N . THR A 1 82 ? -13.125 14.492 -4.578 1 98.88 82 THR A N 1
ATOM 628 C CA . THR A 1 82 ? -12.078 15.266 -3.924 1 98.88 82 THR A CA 1
ATOM 629 C C . THR A 1 82 ? -11.414 14.445 -2.818 1 98.88 82 THR A C 1
ATOM 631 O O . THR A 1 82 ? -12.078 14.023 -1.87 1 98.88 82 THR A O 1
ATOM 634 N N . ALA A 1 83 ? -10.125 14.195 -2.996 1 98.94 83 ALA A N 1
ATOM 635 C CA . ALA A 1 83 ? -9.359 13.539 -1.937 1 98.94 83 ALA A CA 1
ATOM 636 C C . ALA A 1 83 ? -8.883 14.555 -0.901 1 98.94 83 ALA A C 1
ATOM 638 O O . ALA A 1 83 ? -8.07 15.43 -1.209 1 98.94 83 ALA A O 1
ATOM 639 N N . VAL A 1 84 ? -9.438 14.5 0.284 1 98.94 84 VAL A N 1
ATOM 640 C CA . VAL A 1 84 ? -8.984 15.297 1.418 1 98.94 84 VAL A CA 1
ATOM 641 C C . VAL A 1 84 ? -7.941 14.516 2.215 1 98.94 84 VAL A C 1
ATOM 643 O O . VAL A 1 84 ? -8.281 13.586 2.949 1 98.94 84 VAL A O 1
ATOM 646 N N . ILE A 1 85 ? -6.727 14.93 2.07 1 98.94 85 ILE A N 1
ATOM 647 C CA . ILE A 1 85 ? -5.598 14.203 2.641 1 98.94 85 ILE A CA 1
ATOM 648 C C . ILE A 1 85 ? -4.891 15.078 3.672 1 98.94 85 ILE A C 1
ATOM 650 O O . ILE A 1 85 ? -3.855 15.688 3.379 1 98.94 85 ILE A O 1
ATOM 654 N N . PRO A 1 86 ? -5.344 15.039 4.918 1 98.88 86 PRO A N 1
ATOM 655 C CA . PRO A 1 86 ? -4.816 15.922 5.953 1 98.88 86 PRO A CA 1
ATOM 656 C C . PRO A 1 86 ? -3.312 15.766 6.164 1 98.88 86 PRO A C 1
ATOM 658 O O . PRO A 1 86 ? -2.617 16.75 6.434 1 98.88 86 PRO A O 1
ATOM 661 N N . TYR A 1 87 ? -2.838 14.578 6.062 1 98.88 87 TYR A N 1
ATOM 662 C CA . TYR A 1 87 ? -1.411 14.289 6 1 98.88 87 TYR A CA 1
ATOM 663 C C . TYR A 1 87 ? -1.07 13.492 4.746 1 98.88 87 TYR A C 1
ATOM 665 O O . TYR A 1 87 ? -1.527 12.359 4.574 1 98.88 87 TYR A O 1
ATOM 673 N N . PHE A 1 88 ? -0.305 14.102 3.877 1 98.81 88 PHE A N 1
ATOM 674 C CA . PHE A 1 88 ? 0.104 13.484 2.621 1 98.81 88 PHE A CA 1
ATOM 675 C C . PHE A 1 88 ? 1.4 12.703 2.801 1 98.81 88 PHE A C 1
ATOM 677 O O . PHE A 1 88 ? 2.49 13.258 2.646 1 98.81 88 PHE A O 1
ATOM 684 N N . GLY A 1 89 ? 1.284 11.383 3.053 1 98.5 89 GLY A N 1
ATOM 685 C CA . GLY A 1 89 ? 2.453 10.531 3.188 1 98.5 89 GLY A CA 1
ATOM 686 C C . GLY A 1 89 ? 3.326 10.508 1.946 1 98.5 89 GLY A C 1
ATOM 687 O O . GLY A 1 89 ? 2.865 10.844 0.853 1 98.5 89 GLY A O 1
ATOM 688 N N . TYR A 1 90 ? 4.602 10.148 2.113 1 98.62 90 TYR A N 1
ATOM 689 C CA . TYR A 1 90 ? 5.605 10.062 1.058 1 98.62 90 TYR A CA 1
ATOM 690 C C . TYR A 1 90 ? 6.035 11.453 0.599 1 98.62 90 TYR A C 1
ATOM 692 O O . TYR A 1 90 ? 6.906 11.586 -0.266 1 98.62 90 TYR A O 1
ATOM 700 N N . ALA A 1 91 ? 5.543 12.516 1.237 1 98.19 91 ALA A N 1
ATOM 701 C CA . ALA A 1 91 ? 5.805 13.883 0.811 1 98.19 91 ALA A CA 1
ATOM 702 C C . ALA A 1 91 ? 7.285 14.234 0.957 1 98.19 91 ALA A C 1
ATOM 704 O O . ALA A 1 91 ? 7.812 15.062 0.207 1 98.19 91 ALA A O 1
ATOM 705 N N . ARG A 1 92 ? 8.016 13.555 1.908 1 96.44 92 ARG A N 1
ATOM 706 C CA . ARG A 1 92 ? 9.414 13.883 2.178 1 96.44 92 ARG A CA 1
ATOM 707 C C . ARG A 1 92 ? 10.32 13.336 1.085 1 96.44 92 ARG A C 1
ATOM 709 O O . ARG A 1 92 ? 11.484 13.742 0.976 1 96.44 92 ARG A O 1
ATOM 716 N N . GLN A 1 93 ? 9.82 12.383 0.277 1 97.75 93 GLN A N 1
ATOM 717 C CA . GLN A 1 93 ? 10.547 11.852 -0.871 1 97.75 93 GLN A CA 1
ATOM 718 C C . GLN A 1 93 ? 10.164 12.586 -2.152 1 97.75 93 GLN A C 1
ATOM 720 O O . GLN A 1 93 ? 9.617 11.984 -3.08 1 97.75 93 GLN A O 1
ATOM 725 N N . ASP A 1 94 ? 10.547 13.945 -2.23 1 97.19 94 ASP A N 1
ATOM 726 C CA . ASP A 1 94 ? 10.023 14.844 -3.254 1 97.19 94 ASP A CA 1
ATOM 727 C C . ASP A 1 94 ? 11.109 15.242 -4.246 1 97.19 94 ASP A C 1
ATOM 729 O O . ASP A 1 94 ? 10.883 16.078 -5.121 1 97.19 94 ASP A O 1
ATOM 733 N N . ARG A 1 95 ? 12.289 14.68 -4.078 1 95.25 95 ARG A N 1
ATOM 734 C CA . ARG A 1 95 ? 13.391 15.008 -4.98 1 95.25 95 ARG A CA 1
ATOM 735 C C . ARG A 1 95 ? 14.445 13.906 -4.977 1 95.25 95 ARG A C 1
ATOM 737 O O . ARG A 1 95 ? 14.406 13.008 -4.137 1 95.25 95 ARG A O 1
ATOM 744 N N . ARG A 1 96 ? 15.398 13.922 -5.977 1 94.5 96 ARG A N 1
ATOM 745 C CA . ARG A 1 96 ? 16.578 13.062 -6.023 1 94.5 96 ARG A CA 1
ATOM 746 C C . ARG A 1 96 ? 17.812 13.797 -5.531 1 94.5 96 ARG A C 1
ATOM 748 O O . ARG A 1 96 ? 18.438 14.547 -6.285 1 94.5 96 ARG A O 1
ATOM 755 N N . PRO A 1 97 ? 18.188 13.523 -4.301 1 88.5 97 PRO A N 1
ATOM 756 C CA . PRO A 1 97 ? 19.359 14.227 -3.793 1 88.5 97 PRO A CA 1
ATOM 757 C C . PRO A 1 97 ? 20.656 13.812 -4.496 1 88.5 97 PRO A C 1
ATOM 759 O O . PRO A 1 97 ? 20.922 12.617 -4.629 1 88.5 97 PRO A O 1
ATOM 762 N N . ARG A 1 98 ? 21.453 14.727 -4.973 1 88.62 98 ARG A N 1
ATOM 763 C CA . ARG A 1 98 ? 22.781 14.531 -5.535 1 88.62 98 ARG A CA 1
ATOM 764 C C . ARG A 1 98 ? 22.781 13.43 -6.59 1 88.62 98 ARG A C 1
ATOM 766 O O . ARG A 1 98 ? 23.625 12.539 -6.57 1 88.62 98 ARG A O 1
ATOM 773 N N . SER A 1 99 ? 21.781 13.258 -7.316 1 84.12 99 SER A N 1
ATOM 774 C CA . SER A 1 99 ? 21.641 12.352 -8.453 1 84.12 99 SER A CA 1
ATOM 775 C C . SER A 1 99 ? 21.547 10.898 -7.996 1 84.12 99 SER A C 1
ATOM 777 O O . SER A 1 99 ? 21.875 9.984 -8.75 1 84.12 99 SER A O 1
ATOM 779 N N . ALA A 1 100 ? 21.203 10.758 -6.773 1 88.94 100 ALA A N 1
ATOM 780 C CA . ALA A 1 100 ? 20.953 9.406 -6.289 1 88.94 100 ALA A CA 1
ATOM 781 C C . ALA A 1 100 ? 19.891 8.711 -7.129 1 88.94 100 ALA A C 1
ATOM 783 O O . ALA A 1 100 ? 19.016 9.367 -7.715 1 88.94 100 ALA A O 1
ATOM 784 N N . ARG A 1 101 ? 20.062 7.359 -7.293 1 96.38 101 ARG A N 1
ATOM 785 C CA . ARG A 1 101 ? 19.094 6.578 -8.047 1 96.38 101 ARG A CA 1
ATOM 786 C C . ARG A 1 101 ? 17.938 6.137 -7.16 1 96.38 101 ARG A C 1
ATOM 788 O O . ARG A 1 101 ? 17.844 4.965 -6.785 1 96.38 101 ARG A O 1
ATOM 795 N N . VAL A 1 102 ? 17.172 7.137 -6.836 1 97.94 102 VAL A N 1
ATOM 796 C CA . VAL A 1 102 ? 16.047 6.977 -5.922 1 97.94 102 VAL A CA 1
ATOM 797 C C . VAL A 1 102 ? 14.758 7.418 -6.609 1 97.94 102 VAL A C 1
ATOM 799 O O . VAL A 1 102 ? 14.797 8.125 -7.621 1 97.94 102 VAL A O 1
ATOM 802 N N . PRO A 1 103 ? 13.633 6.957 -6.102 1 98.38 103 PRO A N 1
ATOM 803 C CA . PRO A 1 103 ? 12.344 7.414 -6.625 1 98.38 103 PRO A CA 1
ATOM 804 C C . PRO A 1 103 ? 11.984 8.82 -6.152 1 98.38 103 PRO A C 1
ATOM 806 O O . PRO A 1 103 ? 12.68 9.391 -5.309 1 98.38 103 PRO A O 1
ATOM 809 N N . ILE A 1 104 ? 11.07 9.406 -6.789 1 98.38 104 ILE A N 1
ATOM 810 C CA . ILE A 1 104 ? 10.305 10.516 -6.23 1 98.38 104 ILE A CA 1
ATOM 811 C C . ILE A 1 104 ? 8.906 10.031 -5.844 1 98.38 104 ILE A C 1
ATOM 813 O O . ILE A 1 104 ? 7.957 10.18 -6.613 1 98.38 104 ILE A O 1
ATOM 817 N N . SER A 1 105 ? 8.836 9.477 -4.672 1 98.5 105 SER A N 1
ATOM 818 C CA . SER A 1 105 ? 7.652 8.742 -4.242 1 98.5 105 SER A CA 1
ATOM 819 C C . SER A 1 105 ? 6.457 9.68 -4.078 1 98.5 105 SER A C 1
ATOM 821 O O . SER A 1 105 ? 5.312 9.273 -4.289 1 98.5 105 SER A O 1
ATOM 823 N N . ALA A 1 106 ? 6.703 10.961 -3.75 1 98.69 106 ALA A N 1
ATOM 824 C CA . ALA A 1 106 ? 5.609 11.922 -3.686 1 98.69 106 ALA A CA 1
ATOM 825 C C . ALA A 1 106 ? 4.906 12.047 -5.035 1 98.69 106 ALA A C 1
ATOM 827 O O . ALA A 1 106 ? 3.678 12.125 -5.098 1 98.69 106 ALA A O 1
ATOM 828 N N . LYS A 1 107 ? 5.676 12.062 -6.113 1 98.69 107 LYS A N 1
ATOM 829 C CA . LYS A 1 107 ? 5.113 12.109 -7.461 1 98.69 107 LYS A CA 1
ATOM 830 C C . LYS A 1 107 ? 4.391 10.812 -7.801 1 98.69 107 LYS A C 1
ATOM 832 O O . LYS A 1 107 ? 3.334 10.836 -8.438 1 98.69 107 LYS A O 1
ATOM 837 N N . VAL A 1 108 ? 4.934 9.734 -7.359 1 98.62 108 VAL A N 1
ATOM 838 C CA . VAL A 1 108 ? 4.309 8.438 -7.574 1 98.62 108 VAL A CA 1
ATOM 839 C C . VAL A 1 108 ? 2.9 8.438 -6.984 1 98.62 108 VAL A C 1
ATOM 841 O O . VAL A 1 108 ? 1.937 8.07 -7.66 1 98.62 108 VAL A O 1
ATOM 844 N N . VAL A 1 109 ? 2.787 8.867 -5.766 1 98.81 109 VAL A N 1
ATOM 845 C CA . VAL A 1 109 ? 1.5 8.883 -5.082 1 98.81 109 VAL A CA 1
ATOM 846 C C . VAL A 1 109 ? 0.546 9.844 -5.797 1 98.81 109 VAL A C 1
ATOM 848 O O . VAL A 1 109 ? -0.63 9.523 -5.988 1 98.81 109 VAL A O 1
ATOM 851 N N . ALA A 1 110 ? 1.054 11.008 -6.184 1 98.81 110 ALA A N 1
ATOM 852 C CA . ALA A 1 110 ? 0.234 11.961 -6.934 1 98.81 110 ALA A CA 1
ATOM 853 C C . ALA A 1 110 ? -0.306 11.328 -8.211 1 98.81 110 ALA A C 1
ATOM 855 O O . ALA A 1 110 ? -1.492 11.453 -8.523 1 98.81 110 ALA A O 1
ATOM 856 N N . ASP A 1 111 ? 0.542 10.602 -8.938 1 98.5 111 ASP A N 1
ATOM 857 C CA . ASP A 1 111 ? 0.156 9.945 -10.188 1 98.5 111 ASP A CA 1
ATOM 858 C C . ASP A 1 111 ? -0.875 8.852 -9.938 1 98.5 111 ASP A C 1
ATOM 860 O O . ASP A 1 111 ? -1.782 8.648 -10.742 1 98.5 111 ASP A O 1
ATOM 864 N N . MET A 1 112 ? -0.72 8.141 -8.844 1 98.56 112 MET A N 1
ATOM 865 C CA . MET A 1 112 ? -1.676 7.094 -8.484 1 98.56 112 MET A CA 1
ATOM 866 C C . MET A 1 112 ? -3.07 7.68 -8.289 1 98.56 112 MET A C 1
ATOM 868 O O . MET A 1 112 ? -4.062 7.094 -8.727 1 98.56 112 MET A O 1
ATOM 872 N N . LEU A 1 113 ? -3.113 8.812 -7.633 1 98.69 113 LEU A N 1
ATOM 873 C CA . LEU A 1 113 ? -4.402 9.445 -7.383 1 98.69 113 LEU A CA 1
ATOM 874 C C . LEU A 1 113 ? -5.043 9.906 -8.688 1 98.69 113 LEU A C 1
ATOM 876 O O . LEU A 1 113 ? -6.262 9.789 -8.859 1 98.69 113 LEU A O 1
ATOM 880 N N . ASP A 1 114 ? -4.23 10.383 -9.547 1 98 114 ASP A N 1
ATOM 881 C CA . ASP A 1 114 ? -4.723 10.852 -10.836 1 98 114 ASP A CA 1
ATOM 882 C C . ASP A 1 114 ? -5.324 9.711 -11.648 1 98 114 ASP A C 1
ATOM 884 O O . ASP A 1 114 ? -6.438 9.828 -12.156 1 98 114 ASP A O 1
ATOM 888 N N . VAL A 1 115 ? -4.695 8.602 -11.695 1 97.31 115 VAL A N 1
ATOM 889 C CA . VAL A 1 115 ? -5.07 7.531 -12.617 1 97.31 115 VAL A CA 1
ATOM 890 C C . VAL A 1 115 ? -6.344 6.848 -12.117 1 97.31 115 VAL A C 1
ATOM 892 O O . VAL A 1 115 ? -7.117 6.312 -12.914 1 97.31 115 VAL A O 1
ATOM 895 N N . VAL A 1 116 ? -6.609 6.945 -10.82 1 97.31 116 VAL A N 1
ATOM 896 C CA . VAL A 1 116 ? -7.789 6.262 -10.305 1 97.31 116 VAL A CA 1
ATOM 897 C C . VAL A 1 116 ? -8.992 7.207 -10.328 1 97.31 116 VAL A C 1
ATOM 899 O O . VAL A 1 116 ? -10.094 6.828 -9.93 1 97.31 116 VAL A O 1
ATOM 902 N N . GLY A 1 117 ? -8.773 8.43 -10.68 1 96.88 117 GLY A N 1
ATOM 903 C CA . GLY A 1 117 ? -9.914 9.266 -11.016 1 96.88 117 GLY A CA 1
ATOM 904 C C . GLY A 1 117 ? -10.18 10.359 -9.992 1 96.88 117 GLY A C 1
ATOM 905 O O . GLY A 1 117 ? -11.266 10.938 -9.969 1 96.88 117 GLY A O 1
ATOM 906 N N . VAL A 1 118 ? -9.234 10.656 -9.109 1 98.69 118 VAL A N 1
ATOM 907 C CA . VAL A 1 118 ? -9.375 11.805 -8.219 1 98.69 118 VAL A CA 1
ATOM 908 C C . VAL A 1 118 ? -9.383 13.094 -9.023 1 98.69 118 VAL A C 1
ATOM 910 O O . VAL A 1 118 ? -8.539 13.297 -9.898 1 98.69 118 VAL A O 1
ATOM 913 N N . ASN A 1 119 ? -10.328 13.953 -8.711 1 98.56 119 ASN A N 1
ATOM 914 C CA . ASN A 1 119 ? -10.508 15.164 -9.5 1 98.56 119 ASN A CA 1
ATOM 915 C C . ASN A 1 119 ? -9.836 16.359 -8.836 1 98.56 119 ASN A C 1
ATOM 917 O O . ASN A 1 119 ? -9.523 17.359 -9.5 1 98.56 119 ASN A O 1
ATOM 921 N N . ARG A 1 120 ? -9.703 16.297 -7.57 1 98.44 120 ARG A N 1
ATOM 922 C CA . ARG A 1 120 ? -9.141 17.391 -6.773 1 98.44 120 ARG A CA 1
ATOM 923 C C . ARG A 1 120 ? -8.523 16.859 -5.488 1 98.44 120 ARG A C 1
ATOM 925 O O . ARG A 1 120 ? -8.969 15.852 -4.941 1 98.44 120 ARG A O 1
ATOM 932 N N . VAL A 1 121 ? -7.461 17.547 -5.027 1 98.75 121 VAL A N 1
ATOM 933 C CA . VAL A 1 121 ? -6.801 17.156 -3.787 1 98.75 121 VAL A CA 1
ATOM 934 C C . VAL A 1 121 ? -6.77 18.328 -2.816 1 98.75 121 VAL A C 1
ATOM 936 O O . VAL A 1 121 ? -6.52 19.469 -3.219 1 98.75 121 VAL A O 1
ATOM 939 N N . LEU A 1 122 ? -7.156 18.062 -1.598 1 98.69 122 LEU A N 1
ATOM 940 C CA . LEU A 1 122 ? -7.027 19 -0.49 1 98.69 122 LEU A CA 1
ATOM 941 C C . LEU A 1 122 ? -6.051 18.484 0.556 1 98.69 122 LEU A C 1
ATOM 943 O O . LEU A 1 122 ? -6.215 17.375 1.067 1 98.69 122 LEU A O 1
ATOM 947 N N . THR A 1 123 ? -5 19.234 0.833 1 98.62 123 THR A N 1
ATOM 948 C CA . THR A 1 123 ? -4.004 18.812 1.815 1 98.62 123 THR A CA 1
ATOM 949 C C . THR A 1 123 ? -3.842 19.875 2.902 1 98.62 123 THR A C 1
ATOM 951 O O . THR A 1 123 ? -4.379 20.984 2.785 1 98.62 123 THR A O 1
ATOM 954 N N . VAL A 1 124 ? -3.164 19.484 4.016 1 98.25 124 VAL A N 1
ATOM 955 C CA . VAL A 1 124 ? -2.773 20.406 5.078 1 98.25 124 VAL A CA 1
ATOM 956 C C . VAL A 1 124 ? -1.252 20.438 5.207 1 98.25 124 VAL A C 1
ATOM 958 O O . VAL A 1 124 ? -0.622 19.406 5.426 1 98.25 124 VAL A O 1
ATOM 961 N N . ASP A 1 125 ? -0.683 21.609 5.059 1 96.88 125 ASP A N 1
ATOM 962 C CA . ASP A 1 125 ? 0.749 21.812 5.25 1 96.88 125 ASP A CA 1
ATOM 963 C C . ASP A 1 125 ? 1.564 20.766 4.5 1 96.88 125 ASP A C 1
ATOM 965 O O . ASP A 1 125 ? 2.324 20.016 5.109 1 96.88 125 ASP A O 1
ATOM 969 N N . LEU A 1 126 ? 1.403 20.812 3.189 1 96.62 126 LEU A N 1
ATOM 970 C CA . LEU A 1 126 ? 2.271 19.969 2.379 1 96.62 126 LEU A CA 1
ATOM 971 C C . LEU A 1 126 ? 3.74 20.219 2.703 1 96.62 126 LEU A C 1
ATOM 973 O O . LEU A 1 126 ? 4.148 21.375 2.881 1 96.62 126 LEU A O 1
ATOM 977 N N . HIS A 1 127 ? 4.562 19.172 2.771 1 95.75 127 HIS A N 1
ATOM 978 C CA . HIS A 1 127 ? 5.949 19.25 3.211 1 95.75 127 HIS A CA 1
ATOM 979 C C . HIS A 1 127 ? 6.73 20.266 2.379 1 95.75 127 HIS A C 1
ATOM 981 O O . HIS A 1 127 ? 7.559 21.016 2.912 1 95.75 127 HIS A O 1
ATOM 987 N N . ALA A 1 128 ? 6.527 20.25 1.12 1 94.75 128 ALA A N 1
ATOM 988 C CA . ALA A 1 128 ? 7.117 21.188 0.182 1 94.75 128 ALA A CA 1
ATOM 989 C C . ALA A 1 128 ? 6.07 21.719 -0.798 1 94.75 128 ALA A C 1
ATOM 991 O O . ALA A 1 128 ? 5.316 20.938 -1.387 1 94.75 128 ALA A O 1
ATOM 992 N N . ASP A 1 129 ? 6.098 22.984 -0.999 1 92.75 129 ASP A N 1
ATOM 993 C CA . ASP A 1 129 ? 5.102 23.594 -1.87 1 92.75 129 ASP A CA 1
ATOM 994 C C . ASP A 1 129 ? 5.234 23.094 -3.303 1 92.75 129 ASP A C 1
ATOM 996 O O . ASP A 1 129 ? 4.246 23.016 -4.035 1 92.75 129 ASP A O 1
ATOM 1000 N N . GLN A 1 130 ? 6.414 22.719 -3.666 1 95.19 130 GLN A N 1
ATOM 1001 C CA . GLN A 1 130 ? 6.707 22.266 -5.023 1 95.19 130 GLN A CA 1
ATOM 1002 C C . GLN A 1 130 ? 5.914 21 -5.363 1 95.19 130 GLN A C 1
ATOM 1004 O O . GLN A 1 130 ? 5.625 20.734 -6.531 1 95.19 130 GLN A O 1
ATOM 1009 N N . ILE A 1 131 ? 5.496 20.266 -4.371 1 97.5 131 ILE A N 1
ATOM 1010 C CA . ILE A 1 131 ? 4.781 19 -4.566 1 97.5 131 ILE A CA 1
ATOM 1011 C C . ILE A 1 131 ? 3.451 19.266 -5.27 1 97.5 131 ILE A C 1
ATOM 1013 O O . ILE A 1 131 ? 2.938 18.406 -5.984 1 97.5 131 ILE A O 1
ATOM 1017 N N . GLN A 1 132 ? 2.91 20.453 -5.09 1 97.19 132 GLN A N 1
ATOM 1018 C CA . GLN A 1 132 ? 1.665 20.828 -5.754 1 97.19 132 GLN A CA 1
ATOM 1019 C C . GLN A 1 132 ? 1.777 20.656 -7.266 1 97.19 132 GLN A C 1
ATOM 1021 O O . GLN A 1 132 ? 0.789 20.344 -7.938 1 97.19 132 GLN A O 1
ATOM 1026 N N . GLY A 1 133 ? 2.945 20.781 -7.809 1 97.62 133 GLY A N 1
ATOM 1027 C CA . GLY A 1 133 ? 3.186 20.609 -9.234 1 97.62 133 GLY A CA 1
ATOM 1028 C C . GLY A 1 133 ? 3.219 19.156 -9.672 1 97.62 133 GLY A C 1
ATOM 1029 O O . GLY A 1 133 ? 3.234 18.875 -10.867 1 97.62 133 GLY A O 1
ATOM 1030 N N . PHE A 1 134 ? 3.254 18.234 -8.734 1 98.12 134 PHE A N 1
ATOM 1031 C CA . PHE A 1 134 ? 3.309 16.812 -9.055 1 98.12 134 PHE A CA 1
ATOM 1032 C C . PHE A 1 134 ? 1.944 16.312 -9.508 1 98.12 134 PHE A C 1
ATOM 1034 O O . PHE A 1 134 ? 1.846 15.258 -10.141 1 98.12 134 PHE A O 1
ATOM 1041 N N . PHE A 1 135 ? 0.897 17.062 -9.07 1 98.25 135 PHE A N 1
ATOM 1042 C CA . PHE A 1 135 ? -0.47 16.625 -9.328 1 98.25 135 PHE A CA 1
ATOM 1043 C C . PHE A 1 135 ? -0.946 17.109 -10.688 1 98.25 135 PHE A C 1
ATOM 1045 O O . PHE A 1 135 ? -0.652 18.25 -11.086 1 98.25 135 PHE A O 1
ATOM 1052 N N . ASP A 1 136 ? -1.684 16.297 -11.414 1 96.94 136 ASP A N 1
ATOM 1053 C CA . ASP A 1 136 ? -2.256 16.672 -12.703 1 96.94 136 ASP A CA 1
ATOM 1054 C C . ASP A 1 136 ? -3.695 17.156 -12.539 1 96.94 136 ASP A C 1
ATOM 1056 O O . ASP A 1 136 ? -4.43 17.266 -13.523 1 96.94 136 ASP A O 1
ATOM 1060 N N . MET A 1 137 ? -4.148 17.375 -11.312 1 97.69 137 MET A N 1
ATOM 1061 C CA . MET A 1 137 ? -5.445 17.953 -10.961 1 97.69 137 MET A CA 1
ATOM 1062 C C . MET A 1 137 ? -5.285 19.109 -9.969 1 97.69 137 MET A C 1
ATOM 1064 O O . MET A 1 137 ? -4.215 19.266 -9.375 1 97.69 137 MET A O 1
ATOM 1068 N N . PRO A 1 138 ? -6.336 19.922 -9.805 1 97.12 138 PRO A N 1
ATOM 1069 C CA . PRO A 1 138 ? -6.23 21.031 -8.852 1 97.12 138 PRO A CA 1
ATOM 1070 C C . PRO A 1 138 ? -5.918 20.562 -7.434 1 97.12 138 PRO A C 1
ATOM 1072 O O . PRO A 1 138 ? -6.461 19.547 -6.98 1 97.12 138 PRO A O 1
ATOM 1075 N N . VAL A 1 139 ? -5.031 21.281 -6.832 1 97.62 139 VAL A N 1
ATOM 1076 C CA . VAL A 1 139 ? -4.645 20.984 -5.457 1 97.62 139 VAL A CA 1
ATOM 1077 C C . VAL A 1 139 ? -4.797 22.25 -4.602 1 97.62 139 VAL A C 1
ATOM 1079 O O . VAL A 1 139 ? -4.359 23.328 -5 1 97.62 139 VAL A O 1
ATOM 1082 N N . ASP A 1 140 ? -5.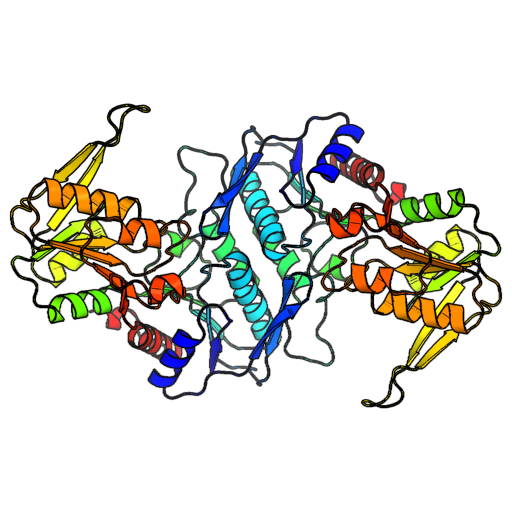449 22.141 -3.516 1 96.81 140 ASP A N 1
ATOM 1083 C CA . ASP A 1 140 ? -5.508 23.172 -2.484 1 96.81 140 ASP A CA 1
ATOM 1084 C C . ASP A 1 140 ? -4.742 22.734 -1.235 1 96.81 140 ASP A C 1
ATOM 1086 O O . ASP A 1 140 ? -5.098 21.75 -0.593 1 96.81 140 ASP A O 1
ATOM 1090 N N . ASN A 1 141 ? -3.721 23.406 -0.962 1 97.12 141 ASN A N 1
ATOM 1091 C CA . ASN A 1 141 ? -2.994 23.188 0.283 1 97.12 141 ASN A CA 1
ATOM 1092 C C . ASN A 1 141 ? -3.369 24.219 1.344 1 97.12 141 ASN A C 1
ATOM 1094 O O . ASN A 1 141 ? -3.029 25.391 1.22 1 97.12 141 ASN A O 1
ATOM 1098 N N . ILE A 1 142 ? -4.039 23.75 2.357 1 96.56 142 ILE A N 1
ATOM 1099 C CA . ILE A 1 142 ? -4.387 24.672 3.438 1 96.56 142 ILE A CA 1
ATOM 1100 C C . ILE A 1 142 ? -3.371 24.547 4.57 1 96.56 142 ILE A C 1
ATOM 1102 O O . ILE A 1 142 ? -2.51 23.656 4.543 1 96.56 142 ILE A O 1
ATOM 1106 N N . TYR A 1 143 ? -3.479 25.469 5.535 1 95 143 TYR A N 1
ATOM 1107 C CA . TYR A 1 143 ? -2.441 25.531 6.562 1 95 143 TYR A CA 1
ATOM 1108 C C . TYR A 1 143 ? -3.035 25.328 7.949 1 95 143 TYR A C 1
ATOM 1110 O O . TYR A 1 143 ? -4.141 25.797 8.234 1 95 143 TYR A O 1
ATOM 1118 N N . GLY A 1 144 ? -2.262 24.594 8.75 1 95.31 144 GLY A N 1
ATOM 1119 C CA . GLY A 1 144 ? -2.645 24.406 10.141 1 95.31 144 GLY A CA 1
ATOM 1120 C C . GLY A 1 144 ? -2.203 25.531 11.039 1 95.31 144 GLY A C 1
ATOM 1121 O O . GLY A 1 144 ? -2.596 25.594 12.203 1 95.31 144 GLY A O 1
ATOM 1122 N N . SER A 1 145 ? -1.473 26.516 10.539 1 94.75 145 SER A N 1
ATOM 1123 C CA . SER A 1 145 ? -0.837 27.578 11.312 1 94.75 145 SER A CA 1
ATOM 1124 C C . SER A 1 145 ? -1.869 28.391 12.086 1 94.75 145 SER A C 1
ATOM 1126 O O . SER A 1 145 ? -1.632 28.781 13.234 1 94.75 145 SER A O 1
ATOM 1128 N N . PRO A 1 146 ? -3.035 28.703 11.492 1 95 146 PRO A N 1
ATOM 1129 C CA . PRO A 1 146 ? -4.004 29.484 12.266 1 95 146 PRO A CA 1
ATOM 1130 C C . PRO A 1 146 ? -4.406 28.812 13.57 1 95 146 PRO A C 1
ATOM 1132 O O . PRO A 1 146 ? -4.539 29.484 14.602 1 95 146 PRO A O 1
ATOM 1135 N N . VAL A 1 147 ? -4.57 27.5 13.5 1 97.12 147 VAL A N 1
ATOM 1136 C CA . VAL A 1 147 ? -4.938 26.734 14.688 1 97.12 147 VAL A CA 1
ATOM 1137 C C . VAL A 1 147 ? -3.805 26.781 15.711 1 97.12 147 VAL A C 1
ATOM 1139 O O . VAL A 1 147 ? -4.047 26.984 16.906 1 97.12 147 VAL A O 1
ATOM 1142 N N . LEU A 1 148 ? -2.596 26.672 15.25 1 97.81 148 LEU A N 1
ATOM 1143 C CA . LEU A 1 148 ? -1.421 26.672 16.109 1 97.81 148 LEU A CA 1
ATOM 1144 C C . LEU A 1 148 ? -1.191 28.062 16.703 1 97.81 148 LEU A C 1
ATOM 1146 O O . LEU A 1 148 ? -0.95 28.188 17.906 1 97.81 148 LEU A O 1
ATOM 1150 N N . VAL A 1 149 ? -1.288 29.078 15.906 1 97.75 149 VAL A N 1
ATOM 1151 C CA . VAL A 1 149 ? -1.06 30.469 16.328 1 97.75 149 VAL A CA 1
ATOM 1152 C C . VAL A 1 149 ? -2.113 30.875 17.344 1 97.75 149 VAL A C 1
ATOM 1154 O O . VAL A 1 149 ? -1.795 31.531 18.344 1 97.75 149 VAL A O 1
ATOM 1157 N N . ASP A 1 150 ? -3.355 30.484 17.047 1 97.81 150 ASP A N 1
ATOM 1158 C CA . ASP A 1 150 ? -4.43 30.781 18 1 97.81 150 ASP A CA 1
ATOM 1159 C C . ASP A 1 150 ? -4.133 30.188 19.375 1 97.81 150 ASP A C 1
ATOM 1161 O O . ASP A 1 150 ? -4.367 30.828 20.391 1 97.81 150 ASP A O 1
ATOM 1165 N N . ASP A 1 151 ? -3.68 28.969 19.391 1 98.62 151 ASP A N 1
ATOM 1166 C CA . ASP A 1 151 ? -3.369 28.312 20.656 1 98.62 151 ASP A CA 1
ATOM 1167 C C . ASP A 1 151 ? -2.199 29 21.359 1 98.62 151 ASP A C 1
ATOM 1169 O O . ASP A 1 151 ? -2.219 29.188 22.578 1 98.62 151 ASP A O 1
ATOM 1173 N N . ILE A 1 152 ? -1.151 29.359 20.625 1 98.5 152 ILE A N 1
ATOM 1174 C CA . ILE A 1 152 ? -0 30.047 21.188 1 98.5 152 ILE A CA 1
ATOM 1175 C C . ILE A 1 152 ? -0.453 31.344 21.844 1 98.5 152 ILE A C 1
ATOM 1177 O O . ILE A 1 152 ? -0.052 31.656 22.969 1 98.5 152 ILE A O 1
ATOM 1181 N N . GLN A 1 153 ? -1.301 32.094 21.172 1 98 153 GLN A N 1
ATOM 1182 C CA . GLN A 1 153 ? -1.815 33.344 21.703 1 98 153 GLN A CA 1
ATOM 1183 C C . GLN A 1 153 ? -2.598 33.125 23 1 98 153 GLN A C 1
ATOM 1185 O O . GLN A 1 153 ? -2.467 33.875 23.953 1 98 153 GLN A O 1
ATOM 1190 N N . ALA A 1 154 ? -3.346 32.062 22.969 1 98 154 ALA A N 1
ATOM 1191 C CA . ALA A 1 154 ? -4.199 31.766 24.109 1 98 154 ALA A CA 1
ATOM 1192 C C . ALA A 1 154 ? -3.369 31.406 25.328 1 98 154 ALA A C 1
ATOM 1194 O O . ALA A 1 154 ? -3.793 31.625 26.469 1 98 154 ALA A O 1
ATOM 1195 N N . GLN A 1 155 ? -2.211 30.859 25.109 1 97.81 155 GLN A N 1
ATOM 1196 C CA . GLN A 1 155 ? -1.359 30.422 26.203 1 97.81 155 GLN A CA 1
ATOM 1197 C C . GLN A 1 155 ? -0.697 31.609 26.891 1 97.81 155 GLN A C 1
ATOM 1199 O O . GLN A 1 155 ? -0.293 31.516 28.047 1 97.81 155 GLN A O 1
ATOM 1204 N N . ARG A 1 156 ? -0.48 32.781 26.297 1 97.06 156 ARG A N 1
ATOM 1205 C CA . ARG A 1 156 ? 0.11 34 26.828 1 97.06 156 ARG A CA 1
ATOM 1206 C C . ARG A 1 156 ? 1.508 33.75 27.375 1 97.06 156 ARG A C 1
ATOM 1208 O O . ARG A 1 156 ? 1.811 34.094 28.516 1 97.06 156 ARG A O 1
ATOM 1215 N N . PHE A 1 157 ? 2.297 33.156 26.516 1 97.06 157 PHE A N 1
ATOM 1216 C CA . PHE A 1 157 ? 3.674 32.875 26.906 1 97.06 157 PHE A CA 1
ATOM 1217 C C . PHE A 1 157 ? 4.434 34.188 27.172 1 97.06 157 PHE A C 1
ATOM 1219 O O . PHE A 1 157 ? 4.262 35.156 26.438 1 97.06 157 PHE A O 1
ATOM 1226 N N . ASP A 1 158 ? 5.219 34.188 28.188 1 95.06 158 ASP A N 1
ATOM 1227 C CA . ASP A 1 158 ? 6.078 35.344 28.484 1 95.06 158 ASP A CA 1
ATOM 1228 C C . ASP A 1 158 ? 7.34 35.312 27.641 1 95.06 158 ASP A C 1
ATOM 1230 O O . ASP A 1 158 ? 7.941 34.25 27.438 1 95.06 158 ASP A O 1
ATOM 1234 N N . ASN A 1 159 ? 7.797 36.5 27.125 1 97.12 159 ASN A N 1
ATOM 1235 C CA . ASN A 1 159 ? 9.047 36.656 26.391 1 97.12 159 ASN A CA 1
ATOM 1236 C C . ASN A 1 159 ? 9.172 35.656 25.266 1 97.12 159 ASN A C 1
ATOM 1238 O O . ASN A 1 159 ? 10.172 34.938 25.172 1 97.12 159 ASN A O 1
ATOM 1242 N N . LEU A 1 160 ? 8.117 35.594 24.547 1 98.12 160 LEU A N 1
ATOM 1243 C CA . LEU A 1 160 ? 7.961 34.562 23.516 1 98.12 160 LEU A CA 1
ATOM 1244 C C . LEU A 1 160 ? 8.898 34.844 22.344 1 98.12 160 LEU A C 1
ATOM 1246 O O . LEU A 1 160 ? 9.062 36 21.922 1 98.12 160 LEU A O 1
ATOM 1250 N N . MET A 1 161 ? 9.516 33.75 21.844 1 98 161 MET A N 1
ATOM 1251 C CA . MET A 1 161 ? 10.312 33.75 20.609 1 98 161 MET A CA 1
ATOM 1252 C C . MET A 1 161 ? 10.016 32.5 19.781 1 98 161 MET A C 1
ATOM 1254 O O . MET A 1 161 ? 9.891 31.406 20.328 1 98 161 MET A O 1
ATOM 1258 N N . ILE A 1 162 ? 9.867 32.719 18.484 1 98.69 162 ILE A N 1
ATOM 1259 C CA . ILE A 1 162 ? 9.672 31.609 17.562 1 98.69 162 ILE A CA 1
ATOM 1260 C C . ILE A 1 162 ? 11.023 31.125 17.047 1 98.69 162 ILE A C 1
ATOM 1262 O O . ILE A 1 162 ? 11.906 31.938 16.75 1 98.69 162 ILE A O 1
ATOM 1266 N N . VAL A 1 163 ? 11.172 29.797 16.984 1 98.62 163 VAL A N 1
ATOM 1267 C CA . VAL A 1 163 ? 12.461 29.234 16.578 1 98.62 163 VAL A CA 1
ATOM 1268 C C . VAL A 1 163 ? 12.266 28.25 15.43 1 98.62 163 VAL A C 1
ATOM 1270 O O . VAL A 1 163 ? 11.375 27.391 15.484 1 98.62 163 VAL A O 1
ATOM 1273 N N . SER A 1 164 ? 13.023 28.375 14.375 1 97.62 164 SER A N 1
ATOM 1274 C CA . SER A 1 164 ? 13.102 27.359 13.336 1 97.62 164 SER A CA 1
ATOM 1275 C C . SER A 1 164 ? 14.125 26.281 13.688 1 97.62 164 SER A C 1
ATOM 1277 O O . SER A 1 164 ? 15.281 26.594 13.977 1 97.62 164 SER A O 1
ATOM 1279 N N . PRO A 1 165 ? 13.672 25.016 13.664 1 95.25 165 PRO A N 1
ATOM 1280 C CA . PRO A 1 165 ? 14.602 23.953 14.078 1 95.25 165 PRO A CA 1
ATOM 1281 C C . PRO A 1 165 ? 15.703 23.703 13.055 1 95.25 165 PRO A C 1
ATOM 1283 O O . PRO A 1 165 ? 16.703 23.062 13.367 1 95.25 165 PRO A O 1
ATOM 1286 N N . ASP A 1 166 ? 15.516 24.141 11.797 1 89.75 166 ASP A N 1
ATOM 1287 C CA . ASP A 1 166 ? 16.531 24.031 10.75 1 89.75 166 ASP A CA 1
ATOM 1288 C C . ASP A 1 166 ? 16.344 25.109 9.695 1 89.75 166 ASP A C 1
ATOM 1290 O O . ASP A 1 166 ? 15.414 25.922 9.773 1 89.75 166 ASP A O 1
ATOM 1294 N N . ILE A 1 167 ? 17.25 25.156 8.789 1 88.81 167 ILE A N 1
ATOM 1295 C CA . ILE A 1 167 ? 17.25 26.203 7.773 1 88.81 167 ILE A CA 1
ATOM 1296 C C . ILE A 1 167 ? 16.047 26.016 6.84 1 88.81 167 ILE A C 1
ATOM 1298 O O . ILE A 1 167 ? 15.461 27 6.383 1 88.81 167 ILE A O 1
ATOM 1302 N N . GLY A 1 168 ? 15.648 24.859 6.594 1 87.56 168 GLY A N 1
ATOM 1303 C CA . GLY A 1 168 ? 14.562 24.578 5.672 1 87.56 168 GLY A CA 1
ATOM 1304 C C . GLY A 1 168 ? 13.211 25.062 6.172 1 87.56 168 GLY A C 1
ATOM 1305 O O . GLY A 1 168 ? 12.312 25.328 5.375 1 87.56 168 GLY A O 1
ATOM 1306 N N . GLY A 1 169 ? 13.07 25.203 7.508 1 92.38 169 GLY A N 1
ATOM 1307 C CA . GLY A 1 169 ? 11.797 25.578 8.102 1 92.38 169 GLY A CA 1
ATOM 1308 C C . GLY A 1 169 ? 11.68 27.062 8.406 1 92.38 169 GLY A C 1
ATOM 1309 O O . GLY A 1 169 ? 10.688 27.5 8.984 1 92.38 169 GLY A O 1
ATOM 1310 N N . VAL A 1 170 ? 12.656 27.828 7.953 1 94.88 170 VAL A N 1
ATOM 1311 C CA . VAL A 1 170 ? 12.758 29.219 8.359 1 94.88 170 VAL A CA 1
ATOM 1312 C C . VAL A 1 170 ? 11.547 30 7.844 1 94.88 170 VAL A C 1
ATOM 1314 O O . VAL A 1 170 ? 10.977 30.828 8.562 1 94.88 170 VAL A O 1
ATOM 1317 N N . VAL A 1 171 ? 11.141 29.734 6.645 1 94 171 VAL A N 1
ATOM 1318 C CA . VAL A 1 171 ? 10.031 30.469 6.047 1 94 171 VAL A CA 1
ATOM 1319 C C . VAL A 1 171 ? 8.766 30.25 6.875 1 94 171 VAL A C 1
ATOM 1321 O O . VAL A 1 171 ? 8.039 31.203 7.18 1 94 171 VAL A O 1
ATOM 1324 N N . ARG A 1 172 ? 8.531 29.062 7.25 1 94.56 172 ARG A N 1
ATOM 1325 C CA . ARG A 1 172 ? 7.371 28.719 8.062 1 94.56 172 ARG A CA 1
ATOM 1326 C C . ARG A 1 172 ? 7.445 29.391 9.43 1 94.56 172 ARG A C 1
ATOM 1328 O O . ARG A 1 172 ? 6.473 30 9.883 1 94.56 172 ARG A O 1
ATOM 1335 N N . ALA A 1 173 ? 8.555 29.281 10.07 1 97.06 173 ALA A N 1
ATOM 1336 C CA . ALA A 1 173 ? 8.742 29.859 11.391 1 97.06 173 ALA A CA 1
ATOM 1337 C C . ALA A 1 173 ? 8.602 31.391 11.336 1 97.06 173 ALA A C 1
ATOM 1339 O O . ALA A 1 173 ? 8.016 31.984 12.242 1 97.06 173 ALA A O 1
ATOM 1340 N N . ARG A 1 174 ? 9.117 31.953 10.312 1 97 174 ARG A N 1
ATOM 1341 C CA . ARG A 1 174 ? 9.039 33.406 10.133 1 97 174 ARG A CA 1
ATOM 1342 C C . ARG A 1 174 ? 7.586 33.844 9.992 1 97 174 ARG A C 1
ATOM 1344 O O . ARG A 1 174 ? 7.203 34.906 10.531 1 97 174 ARG A O 1
ATOM 1351 N N . ALA A 1 175 ? 6.859 33.156 9.25 1 95.38 175 ALA A N 1
ATOM 1352 C CA . ALA A 1 175 ? 5.445 33.469 9.07 1 95.38 175 ALA A CA 1
ATOM 1353 C C . ALA A 1 175 ? 4.711 33.469 10.406 1 95.38 175 ALA A C 1
ATOM 1355 O O . ALA A 1 175 ? 3.893 34.344 10.688 1 95.38 175 ALA A O 1
ATOM 1356 N N . VAL A 1 176 ? 4.984 32.531 11.188 1 97.12 176 VAL A N 1
ATOM 1357 C CA . VAL A 1 176 ? 4.359 32.406 12.5 1 97.12 176 VAL A CA 1
ATOM 1358 C C . VAL A 1 176 ? 4.816 33.562 13.398 1 97.12 176 VAL A C 1
ATOM 1360 O O . VAL A 1 176 ? 4 34.219 14.07 1 97.12 176 VAL A O 1
ATOM 1363 N N . ALA A 1 177 ? 6.121 33.812 13.398 1 98 177 ALA A N 1
ATOM 1364 C CA . ALA A 1 177 ? 6.676 34.906 14.195 1 98 177 ALA A CA 1
ATOM 1365 C C . ALA A 1 177 ? 6.027 36.25 13.828 1 98 177 ALA A C 1
ATOM 1367 O O . ALA A 1 177 ? 5.672 37.031 14.703 1 98 177 ALA A O 1
ATOM 1368 N N . LYS A 1 178 ? 5.91 36.469 12.586 1 97.25 178 LYS A N 1
ATOM 1369 C CA . LYS A 1 178 ? 5.305 37.688 12.086 1 97.25 178 LYS A CA 1
ATOM 1370 C C . LYS A 1 178 ? 3.852 37.812 12.547 1 97.25 178 LYS A C 1
ATOM 1372 O O . LYS A 1 178 ? 3.418 38.875 12.969 1 97.25 178 LYS A O 1
ATOM 1377 N N . SER A 1 179 ? 3.141 36.781 12.422 1 96.12 179 SER A N 1
ATOM 1378 C CA . SER A 1 179 ? 1.734 36.781 12.812 1 96.12 179 SER A CA 1
ATOM 1379 C C . SER A 1 179 ? 1.574 37.094 14.297 1 96.12 179 SER A C 1
ATOM 1381 O O . SER A 1 179 ? 0.577 37.688 14.703 1 96.12 179 SER A O 1
ATOM 1383 N N . LEU A 1 180 ? 2.525 36.719 15.07 1 97.31 180 LEU A N 1
ATOM 1384 C CA . LEU A 1 180 ? 2.461 36.875 16.516 1 97.31 180 LEU A CA 1
ATOM 1385 C C . LEU A 1 180 ? 3.154 38.188 16.938 1 97.31 180 LEU A C 1
ATOM 1387 O O . LEU A 1 180 ? 3 38.625 18.062 1 97.31 180 LEU A O 1
ATOM 1391 N N . GLY A 1 181 ? 3.898 38.781 16.047 1 97.25 181 GLY A N 1
ATOM 1392 C CA . GLY A 1 181 ? 4.648 39.969 16.344 1 97.25 181 GLY A CA 1
ATOM 1393 C C . GLY A 1 181 ? 5.801 39.75 17.312 1 97.25 181 GLY A C 1
ATOM 1394 O O . GLY A 1 181 ? 6.027 40.531 18.219 1 97.25 181 GLY A O 1
ATOM 1395 N N . VAL A 1 182 ? 6.492 38.625 17.109 1 97.94 182 VAL A N 1
ATOM 1396 C CA . VAL A 1 182 ? 7.566 38.312 18.031 1 97.94 182 VAL A CA 1
ATOM 1397 C C . VAL A 1 182 ? 8.852 38.031 17.25 1 97.94 182 VAL A C 1
ATOM 1399 O O . VAL A 1 182 ? 8.844 38 16.016 1 97.94 182 VAL A O 1
ATOM 1402 N N . ASP A 1 183 ? 9.984 37.812 17.969 1 97.75 183 ASP A N 1
ATOM 1403 C CA . ASP A 1 183 ? 11.297 37.594 17.375 1 97.75 183 ASP A CA 1
ATOM 1404 C C . ASP A 1 183 ? 11.438 36.188 16.844 1 97.75 183 ASP A C 1
ATOM 1406 O O . ASP A 1 183 ? 10.695 35.281 17.25 1 97.75 183 ASP A O 1
ATOM 1410 N N . LEU A 1 184 ? 12.328 36.094 15.898 1 98.12 184 LEU A N 1
ATOM 1411 C CA . LEU A 1 184 ? 12.633 34.812 15.281 1 98.12 184 LEU A CA 1
ATOM 1412 C C . LEU A 1 184 ? 14.078 34.406 15.57 1 98.12 184 LEU A C 1
ATOM 1414 O O . LEU A 1 184 ? 14.984 35.25 15.516 1 98.12 184 LEU A O 1
ATOM 1418 N N . ALA A 1 185 ? 14.273 33.188 15.938 1 97.88 185 ALA A N 1
ATOM 1419 C CA . ALA A 1 185 ? 15.594 32.562 16 1 97.88 185 ALA A CA 1
ATOM 1420 C C . ALA A 1 185 ? 15.68 31.359 15.086 1 97.88 185 ALA A C 1
ATOM 1422 O O . ALA A 1 185 ? 14.656 30.781 14.695 1 97.88 185 ALA A O 1
ATOM 1423 N N . ILE A 1 186 ? 16.891 31 14.695 1 96.81 186 ILE A N 1
ATOM 1424 C CA . ILE A 1 186 ? 17.125 29.906 13.766 1 96.81 186 ILE A CA 1
ATOM 1425 C C . ILE A 1 186 ? 18.219 29 14.305 1 96.81 186 ILE A C 1
ATOM 1427 O O . ILE A 1 186 ? 19.25 29.469 14.82 1 96.81 186 ILE A O 1
ATOM 1431 N N . ILE A 1 187 ? 17.938 27.766 14.305 1 95.44 187 ILE A N 1
ATOM 1432 C CA . ILE A 1 187 ? 18.984 26.797 14.617 1 95.44 187 ILE A CA 1
ATOM 1433 C C . ILE A 1 187 ? 19.641 26.312 13.328 1 95.44 187 ILE A C 1
ATOM 1435 O O . ILE A 1 187 ? 18.969 25.859 12.398 1 95.44 187 ILE A O 1
ATOM 1439 N N . ASP A 1 188 ? 20.859 26.484 13.242 1 89.81 188 ASP A N 1
ATOM 1440 C CA . ASP A 1 188 ? 21.672 26.047 12.109 1 89.81 188 ASP A CA 1
ATOM 1441 C C . ASP A 1 188 ? 22.531 24.828 12.477 1 89.81 188 ASP A C 1
ATOM 1443 O O . ASP A 1 188 ? 23.422 24.938 13.312 1 89.81 188 ASP A O 1
ATOM 1447 N N . LYS A 1 189 ? 22.031 23.672 11.867 1 82.12 189 LYS A N 1
ATOM 1448 C CA . LYS A 1 189 ? 22.797 22.438 12.117 1 82.12 189 LYS A CA 1
ATOM 1449 C C . LYS A 1 189 ? 23.953 22.312 11.141 1 82.12 189 LYS A C 1
ATOM 1451 O O . LYS A 1 189 ? 23.766 22.391 9.922 1 82.12 189 LYS A O 1
ATOM 1456 N N . ARG A 1 190 ? 25.203 22.453 11.664 1 74.88 190 ARG A N 1
ATOM 1457 C CA . ARG A 1 190 ? 26.391 22.266 10.836 1 74.88 190 ARG A CA 1
ATOM 1458 C C . ARG A 1 190 ? 27.156 21.016 11.242 1 74.88 190 ARG A C 1
ATOM 1460 O O . ARG A 1 190 ? 27.219 20.656 12.422 1 74.88 190 ARG A O 1
ATOM 1467 N N . ARG A 1 191 ? 27.438 20.156 10.242 1 63.56 191 ARG A N 1
ATOM 1468 C CA . ARG A 1 191 ? 28.344 19.031 10.469 1 63.56 191 ARG A CA 1
ATOM 1469 C C . ARG A 1 191 ? 29.766 19.359 10.023 1 63.56 191 ARG A C 1
ATOM 1471 O O . ARG A 1 191 ? 30.078 19.328 8.828 1 63.56 191 ARG A O 1
ATOM 1478 N N . PRO A 1 192 ? 30.531 19.797 10.938 1 58.41 192 PRO A N 1
ATOM 1479 C CA . PRO A 1 192 ? 31.844 20.219 10.484 1 58.41 192 PRO A CA 1
ATOM 1480 C C . PRO A 1 192 ? 32.562 19.141 9.68 1 58.41 192 PRO A C 1
ATOM 1482 O O . PRO A 1 192 ? 33.219 19.453 8.664 1 58.41 192 PRO A O 1
ATOM 1485 N N . LYS A 1 193 ? 32.719 17.766 10.242 1 57.84 193 LYS A N 1
ATOM 1486 C CA . LYS A 1 193 ? 33.312 16.656 9.508 1 57.84 193 LYS A CA 1
ATOM 1487 C C . LYS A 1 193 ? 32.375 15.438 9.539 1 57.84 193 LYS A C 1
ATOM 1489 O O . LYS A 1 193 ? 31.453 15.375 10.352 1 57.84 193 LYS A O 1
ATOM 1494 N N . ALA A 1 194 ? 32.406 14.539 8.5 1 59.53 194 ALA A N 1
ATOM 1495 C CA . ALA A 1 194 ? 31.562 13.359 8.367 1 59.53 194 ALA A CA 1
ATOM 1496 C C . ALA A 1 194 ? 31.453 12.594 9.68 1 59.53 194 ALA A C 1
ATOM 1498 O O . ALA A 1 194 ? 30.406 12.031 10 1 59.53 194 ALA A O 1
ATOM 1499 N N . ASN A 1 195 ? 32.5 12.508 10.453 1 58.28 195 ASN A N 1
ATOM 1500 C CA . ASN A 1 195 ? 32.594 11.695 11.664 1 58.28 195 ASN A CA 1
ATOM 1501 C C . ASN A 1 195 ? 32.438 12.555 12.922 1 58.28 195 ASN A C 1
ATOM 1503 O O . ASN A 1 195 ? 32.719 12.078 14.031 1 58.28 195 ASN A O 1
ATOM 1507 N N . GLN A 1 196 ? 32.125 13.711 12.602 1 57.97 196 GLN A N 1
ATOM 1508 C CA . GLN A 1 196 ? 32 14.531 13.805 1 57.97 196 GLN A CA 1
ATOM 1509 C C . GLN A 1 196 ? 30.562 14.844 14.141 1 57.97 196 GLN A C 1
ATOM 1511 O O . GLN A 1 196 ? 29.703 14.867 13.25 1 57.97 196 GLN A O 1
ATOM 1516 N N . SER A 1 197 ? 30.344 14.898 15.516 1 61.56 197 SER A N 1
ATOM 1517 C CA . SER A 1 197 ? 29.016 15.195 16.047 1 61.56 197 SER A CA 1
ATOM 1518 C C . SER A 1 197 ? 28.484 16.531 15.523 1 61.56 197 SER A C 1
ATOM 1520 O O . SER A 1 197 ? 29.266 17.453 15.305 1 61.56 197 SER A O 1
ATOM 1522 N N . GLU A 1 198 ? 27.281 16.641 15.203 1 67.19 198 GLU A N 1
ATOM 1523 C CA . GLU A 1 198 ? 26.578 17.828 14.727 1 67.19 198 GLU A CA 1
ATOM 1524 C C . GLU A 1 198 ? 26.625 18.953 15.758 1 67.19 198 GLU A C 1
ATOM 1526 O O . GLU A 1 198 ? 26.469 18.719 16.953 1 67.19 198 GLU A O 1
ATOM 1531 N N . VAL A 1 199 ? 27.328 20.172 15.344 1 68.25 199 VAL A N 1
ATOM 1532 C CA . VAL A 1 199 ? 27.312 21.359 16.188 1 68.25 199 VAL A CA 1
ATOM 1533 C C . VAL A 1 199 ? 26.109 22.234 15.852 1 68.25 199 VAL A C 1
ATOM 1535 O O . VAL A 1 199 ? 25.844 22.5 14.672 1 68.25 199 VAL A O 1
ATOM 1538 N N . MET A 1 200 ? 25.266 22.578 17 1 82.62 200 MET A N 1
ATOM 1539 C CA . MET A 1 200 ? 24.094 23.422 16.828 1 82.62 200 MET A CA 1
ATOM 1540 C C . MET A 1 200 ? 24.406 24.875 17.109 1 82.62 200 MET A C 1
ATOM 1542 O O . MET A 1 200 ? 24.859 25.234 18.203 1 82.62 200 MET A O 1
ATOM 1546 N N . HIS A 1 201 ? 24.391 25.703 16.031 1 89.12 201 HIS A N 1
ATOM 1547 C CA . HIS A 1 201 ? 24.531 27.141 16.172 1 89.12 201 HIS A CA 1
ATOM 1548 C C . HIS A 1 201 ? 23.156 27.828 16.203 1 89.12 201 HIS A C 1
ATOM 1550 O O . HIS A 1 201 ? 22.297 27.547 15.367 1 89.12 201 HIS A O 1
ATOM 1556 N N . ILE A 1 202 ? 22.969 28.703 17.25 1 94.5 202 ILE A N 1
ATOM 1557 C CA . ILE A 1 202 ? 21.703 29.406 17.391 1 94.5 202 ILE A CA 1
ATOM 1558 C C . ILE A 1 202 ? 21.859 30.844 16.938 1 94.5 202 ILE A C 1
ATOM 1560 O O . ILE A 1 202 ? 22.75 31.562 17.406 1 94.5 202 ILE A O 1
ATOM 1564 N N . ILE A 1 203 ? 21.141 31.234 16 1 94.69 203 ILE A N 1
ATOM 1565 C CA . ILE A 1 203 ? 21.109 32.625 15.523 1 94.69 203 ILE A CA 1
ATOM 1566 C C . ILE A 1 203 ? 19.922 33.344 16.141 1 94.69 203 ILE A C 1
ATOM 1568 O O . ILE A 1 203 ? 18.781 33.156 15.719 1 94.69 203 ILE A O 1
ATOM 1572 N N . GLY A 1 204 ? 20.109 34.281 17.062 1 94.5 204 GLY A N 1
ATOM 1573 C CA . GLY A 1 204 ? 19.094 35 17.812 1 94.5 204 GLY A CA 1
ATOM 1574 C C . GLY A 1 204 ? 19.375 35.031 19.297 1 94.5 204 GLY A C 1
ATOM 1575 O O . GLY A 1 204 ? 20.125 34.219 19.812 1 94.5 204 GLY A O 1
ATOM 1576 N N . ASP A 1 205 ? 18.875 36 20.031 1 95.12 205 ASP A N 1
ATOM 1577 C CA . ASP A 1 205 ? 19.031 36.125 21.469 1 95.12 205 ASP A CA 1
ATOM 1578 C C . ASP A 1 205 ? 17.922 35.375 22.219 1 95.12 205 ASP A C 1
ATOM 1580 O O . ASP A 1 205 ? 16.844 35.938 22.453 1 95.12 205 ASP A O 1
ATOM 1584 N N . ILE A 1 206 ? 18.266 34.219 22.688 1 96.44 206 ILE A N 1
ATOM 1585 C CA . ILE A 1 206 ? 17.219 33.375 23.219 1 96.44 206 ILE A CA 1
ATOM 1586 C C . ILE A 1 206 ? 17.281 33.344 24.75 1 96.44 206 ILE A C 1
ATOM 1588 O O . ILE A 1 206 ? 16.578 32.562 25.391 1 96.44 206 ILE A O 1
ATOM 1592 N N . ASP A 1 207 ? 18.219 34.094 25.297 1 96.25 207 ASP A N 1
ATOM 1593 C CA . ASP A 1 207 ? 18.453 34.062 26.734 1 96.25 207 ASP A CA 1
ATOM 1594 C C . ASP A 1 207 ? 17.188 34.406 27.516 1 96.25 207 ASP A C 1
ATOM 1596 O O . ASP A 1 207 ? 16.609 35.469 27.281 1 96.25 207 ASP A O 1
ATOM 1600 N N . SER A 1 208 ? 16.797 33.562 28.406 1 97.19 208 SER A N 1
ATOM 1601 C CA . SER A 1 208 ? 15.68 33.719 29.328 1 97.19 208 SER A CA 1
ATOM 1602 C C . SER A 1 208 ? 14.352 33.844 28.578 1 97.19 208 SER A C 1
ATOM 1604 O O . SER A 1 208 ? 13.391 34.406 29.109 1 97.19 208 SER A O 1
ATOM 1606 N N . ARG A 1 209 ? 14.297 33.375 27.375 1 97.88 209 ARG A N 1
ATOM 1607 C CA . ARG A 1 209 ? 13.094 33.469 26.547 1 97.88 209 ARG A CA 1
ATOM 1608 C C . ARG A 1 209 ? 12.305 32.156 26.594 1 97.88 209 ARG A C 1
ATOM 1610 O O . ARG A 1 209 ? 12.859 31.094 26.906 1 97.88 209 ARG A O 1
ATOM 1617 N N . THR A 1 210 ? 10.977 32.312 26.359 1 98.56 210 THR A N 1
ATOM 1618 C CA . THR A 1 210 ? 10.172 31.141 25.984 1 98.56 210 THR A CA 1
ATOM 1619 C C . THR A 1 210 ? 10.281 30.875 24.484 1 98.56 210 THR A C 1
ATOM 1621 O O . THR A 1 210 ? 9.773 31.656 23.672 1 98.56 210 THR A O 1
ATOM 1624 N N . CYS A 1 211 ? 10.914 29.734 24.125 1 98.75 211 CYS A N 1
ATOM 1625 C CA . CYS A 1 211 ? 11.164 29.391 22.734 1 98.75 211 CYS A CA 1
ATOM 1626 C C . CYS A 1 211 ? 10.156 28.375 22.219 1 98.75 211 CYS A C 1
ATOM 1628 O O . CYS A 1 211 ? 9.922 27.359 22.859 1 98.75 211 CYS A O 1
ATOM 1630 N N . ILE A 1 212 ? 9.555 28.703 21.078 1 98.81 212 ILE A N 1
ATOM 1631 C CA . ILE A 1 212 ? 8.625 27.766 20.453 1 98.81 212 ILE A CA 1
ATOM 1632 C C . ILE A 1 212 ? 9.188 27.312 19.094 1 98.81 212 ILE A C 1
ATOM 1634 O O . ILE A 1 212 ? 9.305 28.109 18.172 1 98.81 212 ILE A O 1
ATOM 1638 N N . LEU A 1 213 ? 9.539 26.047 19.078 1 98.56 213 LEU A N 1
ATOM 1639 C CA . LEU A 1 213 ? 9.93 25.422 17.828 1 98.56 213 LEU A CA 1
ATOM 1640 C C . LEU A 1 213 ? 8.719 25.188 16.938 1 98.56 213 LEU A C 1
ATOM 1642 O O . LEU A 1 213 ? 7.695 24.672 17.391 1 98.56 213 LEU A O 1
ATOM 1646 N N . VAL A 1 214 ? 8.82 25.578 15.656 1 98.19 214 VAL A N 1
ATOM 1647 C CA . VAL A 1 214 ? 7.719 25.406 14.719 1 98.19 214 VAL A CA 1
ATOM 1648 C C . VAL A 1 214 ? 8.164 24.531 13.555 1 98.19 214 VAL A C 1
ATOM 1650 O O . VAL A 1 214 ? 9.211 24.781 12.945 1 98.19 214 VAL A O 1
ATOM 1653 N N . ASP A 1 215 ? 7.406 23.516 13.219 1 96.81 215 ASP A N 1
ATOM 1654 C CA . ASP A 1 215 ? 7.703 22.625 12.102 1 96.81 215 ASP A CA 1
ATOM 1655 C C . ASP A 1 215 ? 6.422 22.047 11.5 1 96.81 215 ASP A C 1
ATOM 1657 O O . ASP A 1 215 ? 5.344 22.188 12.078 1 96.81 215 ASP A O 1
ATOM 1661 N N . ASP A 1 216 ? 6.48 21.547 10.281 1 96.94 216 ASP A N 1
ATOM 1662 C CA . ASP A 1 216 ? 5.297 20.969 9.648 1 96.94 216 ASP A CA 1
ATOM 1663 C C . ASP A 1 216 ? 4.984 19.594 10.227 1 96.94 216 ASP A C 1
ATOM 1665 O O . ASP A 1 216 ? 3.818 19.203 10.328 1 96.94 216 ASP A O 1
ATOM 1669 N N . MET A 1 217 ? 6.047 18.875 10.586 1 98.12 217 MET A N 1
ATOM 1670 C CA . MET A 1 217 ? 5.77 17.516 11.078 1 98.12 217 MET A CA 1
ATOM 1671 C C . MET A 1 217 ? 6.801 17.094 12.117 1 98.12 217 MET A C 1
ATOM 1673 O O . MET A 1 217 ? 7.871 17.703 12.219 1 98.12 217 MET A O 1
ATOM 1677 N N . VAL A 1 218 ? 6.484 16.156 12.961 1 98.38 218 VAL A N 1
ATOM 1678 C CA . VAL A 1 218 ? 7.379 15.5 13.906 1 98.38 218 VAL A CA 1
ATOM 1679 C C . VAL A 1 218 ? 7.301 13.984 13.734 1 98.38 218 VAL A C 1
ATOM 1681 O O . VAL A 1 218 ? 6.223 13.398 13.852 1 98.38 218 VAL A O 1
ATOM 1684 N N . ASP A 1 219 ? 8.391 13.414 13.352 1 97.75 219 ASP A N 1
ATOM 1685 C CA . ASP A 1 219 ? 8.438 11.977 13.094 1 97.75 219 ASP A CA 1
ATOM 1686 C C . ASP A 1 219 ? 9.008 11.227 14.297 1 97.75 219 ASP A C 1
ATOM 1688 O O . ASP A 1 219 ? 8.289 10.938 15.25 1 97.75 219 ASP A O 1
ATOM 1692 N N . THR A 1 220 ? 10.328 11.109 14.422 1 97.38 220 THR A N 1
ATOM 1693 C CA . THR A 1 220 ? 10.938 10.406 15.547 1 97.38 220 THR A CA 1
ATOM 1694 C C . THR A 1 220 ? 11.195 11.367 16.703 1 97.38 220 THR A C 1
ATOM 1696 O O . THR A 1 220 ? 11.555 10.945 17.797 1 97.38 220 THR A O 1
ATOM 1699 N N . ALA A 1 221 ? 11.062 12.594 16.453 1 97.62 221 ALA A N 1
ATOM 1700 C CA . ALA A 1 221 ? 11.195 13.688 17.406 1 97.62 221 ALA A CA 1
ATOM 1701 C C . ALA A 1 221 ? 12.664 13.922 17.766 1 97.62 221 ALA A C 1
ATOM 1703 O O . ALA A 1 221 ? 12.969 14.75 18.625 1 97.62 221 ALA A O 1
ATOM 1704 N N . GLY A 1 222 ? 13.57 13.266 17.125 1 94.38 222 GLY A N 1
ATOM 1705 C CA . GLY A 1 222 ? 14.984 13.43 17.406 1 94.38 222 GLY A CA 1
ATOM 1706 C C . GLY A 1 222 ? 15.477 14.852 17.203 1 94.38 222 GLY A C 1
ATOM 1707 O O . GLY A 1 222 ? 16.094 15.438 18.094 1 94.38 222 GLY A O 1
ATOM 1708 N N . THR A 1 223 ? 15.18 15.414 16.031 1 91.62 223 THR A N 1
ATOM 1709 C CA . THR A 1 223 ? 15.594 16.766 15.695 1 91.62 223 THR A CA 1
ATOM 1710 C C . THR A 1 223 ? 15.008 17.781 16.672 1 91.62 223 THR A C 1
ATOM 1712 O O . THR A 1 223 ? 15.719 18.656 17.172 1 91.62 223 THR A O 1
ATOM 1715 N N . LEU A 1 224 ? 13.805 17.609 17.016 1 95.44 224 LEU A N 1
ATOM 1716 C CA . LEU A 1 224 ? 13.117 18.531 17.906 1 95.44 224 LEU A CA 1
ATOM 1717 C C . LEU A 1 224 ? 13.734 18.484 19.312 1 95.44 224 LEU A C 1
ATOM 1719 O O . LEU A 1 224 ? 13.93 19.516 19.938 1 95.44 224 LEU A O 1
ATOM 1723 N N . CYS A 1 225 ? 13.977 17.297 19.75 1 96.75 225 CYS A N 1
ATOM 1724 C CA . CYS A 1 225 ? 14.523 17.141 21.094 1 96.75 225 CYS A CA 1
ATOM 1725 C C . CYS A 1 225 ? 15.945 17.672 21.172 1 96.75 225 CYS A C 1
ATOM 1727 O O . CYS A 1 225 ? 16.328 18.297 22.172 1 96.75 225 CYS A O 1
ATOM 1729 N N . HIS A 1 226 ? 16.719 17.438 20.141 1 94.38 226 HIS A N 1
ATOM 1730 C CA . HIS A 1 226 ? 18.078 17.984 20.094 1 94.38 226 HIS A CA 1
ATOM 1731 C C . HIS A 1 226 ? 18.047 19.516 20.047 1 94.38 226 HIS A C 1
ATOM 1733 O O . HIS A 1 226 ? 18.891 20.172 20.672 1 94.38 226 HIS A O 1
ATOM 1739 N N . ALA A 1 227 ? 17.156 20 19.312 1 95.88 227 ALA A N 1
ATOM 1740 C CA . ALA A 1 227 ? 16.984 21.438 19.234 1 95.88 227 ALA A CA 1
ATOM 1741 C C . ALA A 1 227 ? 16.609 22.016 20.594 1 95.88 227 ALA A C 1
ATOM 1743 O O . ALA A 1 227 ? 17.125 23.062 21 1 95.88 227 ALA A O 1
ATOM 1744 N N . ALA A 1 228 ? 15.703 21.375 21.281 1 97.31 228 ALA A N 1
ATOM 1745 C CA . ALA A 1 228 ? 15.281 21.812 22.609 1 97.31 228 ALA A CA 1
ATOM 1746 C C . ALA A 1 228 ? 16.453 21.844 23.578 1 97.31 228 ALA A C 1
ATOM 1748 O O . ALA A 1 228 ? 16.609 22.797 24.344 1 97.31 228 ALA A O 1
ATOM 1749 N N . LYS A 1 229 ? 17.234 20.812 23.5 1 96.75 229 LYS A N 1
ATOM 1750 C CA . LYS A 1 229 ? 18.422 20.75 24.359 1 96.75 229 LYS A CA 1
ATOM 1751 C C . LYS A 1 229 ? 19.375 21.906 24.078 1 96.75 229 LYS A C 1
ATOM 1753 O O . LYS A 1 229 ? 19.859 22.562 25 1 96.75 229 LYS A O 1
ATOM 1758 N N . ALA A 1 230 ? 19.609 22.109 22.812 1 95.19 230 ALA A N 1
ATOM 1759 C CA . ALA A 1 230 ? 20.5 23.203 22.406 1 95.19 230 ALA A CA 1
ATOM 1760 C C . ALA A 1 230 ? 19.984 24.547 22.938 1 95.19 230 ALA A C 1
ATOM 1762 O O . ALA A 1 230 ? 20.766 25.375 23.422 1 95.19 230 ALA A O 1
ATOM 1763 N N . LEU A 1 231 ? 18.734 24.797 22.844 1 97.56 231 LEU A N 1
ATOM 1764 C CA . LEU A 1 231 ? 18.125 26.047 23.297 1 97.56 231 LEU A CA 1
ATOM 1765 C C . LEU A 1 231 ? 18.266 26.219 24.812 1 97.56 231 LEU A C 1
ATOM 1767 O O . LEU A 1 231 ? 18.672 27.281 25.281 1 97.56 231 LEU A O 1
ATOM 1771 N N . LYS A 1 232 ? 17.938 25.156 25.5 1 97.56 232 LYS A N 1
ATOM 1772 C CA . LYS A 1 232 ? 18.062 25.203 26.953 1 97.56 232 LYS A CA 1
ATOM 1773 C C . LYS A 1 232 ? 19.516 25.406 27.375 1 97.56 232 LYS A C 1
ATOM 1775 O O . LYS A 1 232 ? 19.781 26.188 28.297 1 97.56 232 LYS A O 1
ATOM 1780 N N . ASP A 1 233 ? 20.391 24.75 26.719 1 95.81 233 ASP A N 1
ATOM 1781 C CA . ASP A 1 233 ? 21.812 24.875 27 1 95.81 233 ASP A CA 1
ATOM 1782 C C . ASP A 1 233 ? 22.297 26.312 26.781 1 95.81 233 ASP A C 1
ATOM 1784 O O . ASP A 1 233 ? 23.281 26.75 27.375 1 95.81 233 ASP A O 1
ATOM 1788 N N . HIS A 1 234 ? 21.641 27.031 25.969 1 95.56 234 HIS A N 1
ATOM 1789 C CA . HIS A 1 234 ? 22.047 28.391 25.641 1 95.56 234 HIS A CA 1
ATOM 1790 C C . HIS A 1 234 ? 21.203 29.406 26.391 1 95.56 234 HIS A C 1
ATOM 1792 O O . HIS A 1 234 ? 21.188 30.594 26.031 1 95.56 234 HIS A O 1
ATOM 1798 N N . GLY A 1 235 ? 20.359 28.938 27.281 1 96.94 235 GLY A N 1
ATOM 1799 C CA . GLY A 1 235 ? 19.781 29.875 28.234 1 96.94 235 GLY A CA 1
ATOM 1800 C C . GLY A 1 235 ? 18.281 30.047 28.062 1 96.94 235 GLY A C 1
ATOM 1801 O O . GLY A 1 235 ? 17.641 30.812 28.781 1 96.94 235 GLY A O 1
ATOM 1802 N N . ALA A 1 236 ? 17.641 29.344 27.141 1 98 236 ALA A N 1
ATOM 1803 C CA . ALA A 1 236 ? 16.188 29.438 27 1 98 236 ALA A CA 1
ATOM 1804 C C . ALA A 1 236 ? 15.5 29.016 28.297 1 98 236 ALA A C 1
ATOM 1806 O O . ALA A 1 236 ? 15.906 28.062 28.953 1 98 236 ALA A O 1
ATOM 1807 N N . ALA A 1 237 ? 14.555 29.781 28.703 1 98.19 237 ALA A N 1
ATOM 1808 C CA . ALA A 1 237 ? 13.828 29.484 29.922 1 98.19 237 ALA A CA 1
ATOM 1809 C C . ALA A 1 237 ? 12.898 28.297 29.75 1 98.19 237 ALA A C 1
ATOM 1811 O O . ALA A 1 237 ? 12.836 27.406 30.594 1 98.19 237 ALA A O 1
ATOM 1812 N N . LYS A 1 238 ? 12.102 28.312 28.688 1 98.38 238 LYS A N 1
ATOM 1813 C CA . LYS A 1 238 ? 11.188 27.234 28.297 1 98.38 238 LYS A CA 1
ATOM 1814 C C . LYS A 1 238 ? 11.281 26.938 26.797 1 98.38 238 LYS A C 1
ATOM 1816 O O . LYS A 1 238 ? 11.633 27.812 26.016 1 98.38 238 LYS A O 1
ATOM 1821 N N . VAL A 1 239 ? 11.008 25.641 26.484 1 98.69 239 VAL A N 1
ATOM 1822 C CA . VAL A 1 239 ? 11.039 25.25 25.078 1 98.69 239 VAL A CA 1
ATOM 1823 C C . VAL A 1 239 ? 9.805 24.406 24.75 1 98.69 239 VAL A C 1
ATOM 1825 O O . VAL A 1 239 ? 9.625 23.328 25.312 1 98.69 239 VAL A O 1
ATOM 1828 N N . TYR A 1 240 ? 8.93 24.922 23.891 1 98.75 240 TYR A N 1
ATOM 1829 C CA . TYR A 1 240 ? 7.777 24.203 23.359 1 98.75 240 TYR A CA 1
ATOM 1830 C C . TYR A 1 240 ? 7.961 23.891 21.875 1 98.75 240 TYR A C 1
ATOM 1832 O O . TYR A 1 240 ? 8.812 24.5 21.203 1 98.75 240 TYR A O 1
ATOM 1840 N N . ALA A 1 241 ? 7.246 22.938 21.391 1 98.81 241 ALA A N 1
ATOM 1841 C CA . ALA A 1 241 ? 7.215 22.641 19.953 1 98.81 241 ALA A CA 1
ATOM 1842 C C . ALA A 1 241 ? 5.781 22.609 19.438 1 98.81 241 ALA A C 1
ATOM 1844 O O . ALA A 1 241 ? 4.887 22.078 20.094 1 98.81 241 ALA A O 1
ATOM 1845 N N . TYR A 1 242 ? 5.566 23.281 18.359 1 98.75 242 TYR A N 1
ATOM 1846 C CA . TYR A 1 242 ? 4.301 23.266 17.625 1 98.75 242 TYR A CA 1
ATOM 1847 C C . TYR A 1 242 ? 4.488 22.688 16.234 1 98.75 242 TYR A C 1
ATOM 1849 O O . TYR A 1 242 ? 5.184 23.281 15.398 1 98.75 242 TYR A O 1
ATOM 1857 N N . CYS A 1 243 ? 3.922 21.562 15.953 1 98.62 243 CYS A N 1
ATOM 1858 C CA . CYS A 1 243 ? 3.996 20.891 14.664 1 98.62 243 CYS A CA 1
ATOM 1859 C C . CYS A 1 243 ? 2.605 20.531 14.156 1 98.62 243 CYS A C 1
ATOM 1861 O O . CYS A 1 243 ? 1.735 20.141 14.938 1 98.62 243 CYS A O 1
ATOM 1863 N N . THR A 1 244 ? 2.391 20.547 12.844 1 98.56 244 THR A N 1
ATOM 1864 C CA . THR A 1 244 ? 1.086 20.234 12.281 1 98.56 244 THR A CA 1
ATOM 1865 C C . THR A 1 244 ? 0.827 18.719 12.336 1 98.56 244 THR A C 1
ATOM 1867 O O . THR A 1 244 ? -0.198 18.281 12.859 1 98.56 244 THR A O 1
ATOM 1870 N N . HIS A 1 245 ? 1.769 17.938 11.828 1 98.88 245 HIS A N 1
ATOM 1871 C CA . HIS A 1 245 ? 1.519 16.5 11.641 1 98.88 245 HIS A CA 1
ATOM 1872 C C . HIS A 1 245 ? 2.277 15.672 12.664 1 98.88 245 HIS A C 1
ATOM 1874 O O . HIS A 1 245 ? 3.508 15.609 12.633 1 98.88 245 HIS A O 1
ATOM 1880 N N . PRO A 1 246 ? 1.604 14.984 13.547 1 98.88 246 PRO A N 1
ATOM 1881 C CA . PRO A 1 246 ? 2.27 14.117 14.523 1 98.88 246 PRO A CA 1
ATOM 1882 C C . PRO A 1 246 ? 2.467 12.695 14 1 98.88 246 PRO A C 1
ATOM 1884 O O . PRO A 1 246 ? 1.727 11.789 14.391 1 98.88 246 PRO A O 1
ATOM 1887 N N . ILE A 1 247 ? 3.457 12.508 13.18 1 98.75 247 ILE A N 1
ATOM 1888 C CA . ILE A 1 247 ? 3.762 11.164 12.703 1 98.75 247 ILE A CA 1
ATOM 1889 C C . ILE A 1 247 ? 4.18 10.281 13.875 1 98.75 247 ILE A C 1
ATOM 1891 O O . ILE A 1 247 ? 3.643 9.188 14.062 1 98.75 247 ILE A O 1
ATOM 1895 N N . LEU A 1 248 ? 5.109 10.812 14.68 1 98.69 248 LEU A N 1
ATOM 1896 C CA . LEU A 1 248 ? 5.547 10.234 15.945 1 98.69 248 LEU A CA 1
ATOM 1897 C C . LEU A 1 248 ? 5.852 8.75 15.781 1 98.69 248 LEU A C 1
ATOM 1899 O O . LEU A 1 248 ? 5.332 7.926 16.531 1 98.69 248 LEU A O 1
ATOM 1903 N N . SER A 1 249 ? 6.656 8.367 14.867 1 98 249 SER A N 1
ATOM 1904 C CA . SER A 1 249 ? 7 6.977 14.594 1 98 249 SER A CA 1
ATOM 1905 C C . SER A 1 249 ? 8.219 6.543 15.398 1 98 249 SER A C 1
ATOM 1907 O O . SER A 1 249 ? 8.898 7.375 16 1 98 249 SER A O 1
ATOM 1909 N N . GLY A 1 250 ? 8.43 5.309 15.469 1 96.38 250 GLY A N 1
ATOM 1910 C CA . GLY A 1 250 ? 9.617 4.773 16.109 1 96.38 250 GLY A CA 1
ATOM 1911 C C . GLY A 1 250 ? 9.695 5.113 17.594 1 96.38 250 GLY A C 1
ATOM 1912 O O . GLY A 1 250 ? 8.75 4.871 18.344 1 96.38 250 GLY A O 1
ATOM 1913 N N . ARG A 1 251 ? 10.867 5.77 18 1 95.81 251 ARG A N 1
ATOM 1914 C CA . ARG A 1 251 ? 11.133 6.062 19.406 1 95.81 251 ARG A CA 1
ATOM 1915 C C . ARG A 1 251 ? 10.656 7.461 19.781 1 95.81 251 ARG A C 1
ATOM 1917 O O . ARG A 1 251 ? 11.148 8.062 20.734 1 95.81 251 ARG A O 1
ATOM 1924 N N . ALA A 1 252 ? 9.719 7.969 19.047 1 98.44 252 ALA A N 1
ATOM 1925 C CA . ALA A 1 252 ? 9.312 9.367 19.188 1 98.44 252 ALA A CA 1
ATOM 1926 C C . ALA A 1 252 ? 8.859 9.664 20.625 1 98.44 252 ALA A C 1
ATOM 1928 O O . ALA A 1 252 ? 9.289 10.656 21.219 1 98.44 252 ALA A O 1
ATOM 1929 N N . ILE A 1 253 ? 8.008 8.812 21.203 1 98.31 253 ILE A N 1
ATOM 1930 C CA . ILE A 1 253 ? 7.434 9.07 22.516 1 98.31 253 ILE A CA 1
ATOM 1931 C C . ILE A 1 253 ? 8.531 8.992 23.578 1 98.31 253 ILE A C 1
ATOM 1933 O O . ILE A 1 253 ? 8.609 9.852 24.469 1 98.31 253 ILE A O 1
ATOM 1937 N N . GLU A 1 254 ? 9.391 7.957 23.438 1 98 254 GLU A N 1
ATOM 1938 C CA . GLU A 1 254 ? 10.531 7.832 24.344 1 98 254 GLU A CA 1
ATOM 1939 C C . GLU A 1 254 ? 11.438 9.055 24.266 1 98 254 GLU A C 1
ATOM 1941 O O . GLU A 1 254 ? 11.906 9.562 25.281 1 98 254 GLU A O 1
ATOM 1946 N N . ASN A 1 255 ? 11.672 9.508 23.047 1 98.12 255 ASN A N 1
ATOM 1947 C CA . ASN A 1 255 ? 12.516 10.68 22.844 1 98.12 255 ASN A CA 1
ATOM 1948 C C . ASN A 1 255 ? 11.922 11.922 23.5 1 98.12 255 ASN A C 1
ATOM 1950 O O . ASN A 1 255 ? 12.633 12.688 24.156 1 98.12 255 ASN A O 1
ATOM 1954 N N . ILE A 1 256 ? 10.656 12.109 23.359 1 98.5 256 ILE A N 1
ATOM 1955 C CA . ILE A 1 256 ? 9.977 13.281 23.906 1 98.5 256 ILE A CA 1
ATOM 1956 C C . ILE A 1 256 ? 9.984 13.219 25.438 1 98.5 256 ILE A C 1
ATOM 1958 O O . ILE A 1 256 ? 10.336 14.195 26.094 1 98.5 256 ILE A O 1
ATOM 1962 N N . GLU A 1 257 ? 9.672 12.062 25.938 1 97.75 257 GLU A N 1
ATOM 1963 C CA . GLU A 1 257 ? 9.617 11.891 27.375 1 97.75 257 GLU A CA 1
ATOM 1964 C C . GLU A 1 257 ? 10.992 12.062 28.016 1 97.75 257 GLU A C 1
ATOM 1966 O O . GLU A 1 257 ? 11.109 12.555 29.141 1 97.75 257 GLU A O 1
ATOM 1971 N N . GLY A 1 258 ? 11.977 11.688 27.312 1 97.38 258 GLY A N 1
ATOM 1972 C CA . GLY A 1 258 ? 13.336 11.758 27.828 1 97.38 258 GLY A CA 1
ATOM 1973 C C . GLY A 1 258 ? 14.023 13.078 27.516 1 97.38 258 GLY A C 1
ATOM 1974 O O . GLY A 1 258 ? 15.18 13.281 27.875 1 97.38 258 GLY A O 1
ATOM 1975 N N . SER A 1 259 ? 13.375 13.969 26.922 1 97.94 259 SER A N 1
ATOM 1976 C CA . SER A 1 259 ? 13.977 15.219 26.484 1 97.94 259 SER A CA 1
ATOM 1977 C C . SER A 1 259 ? 13.695 16.344 27.469 1 97.94 259 SER A C 1
ATOM 1979 O O . SER A 1 259 ? 13.086 16.125 28.516 1 97.94 259 SER A O 1
ATOM 1981 N N . VAL A 1 260 ? 14.203 17.562 27.141 1 98.06 260 VAL A N 1
ATOM 1982 C CA . VAL A 1 260 ? 13.977 18.734 27.969 1 98.06 260 VAL A CA 1
ATOM 1983 C C . VAL A 1 260 ? 12.852 19.578 27.375 1 98.06 260 VAL A C 1
ATOM 1985 O O . VAL A 1 260 ? 12.602 20.703 27.828 1 98.06 260 VAL A O 1
ATOM 1988 N N . LEU A 1 261 ? 12.203 19.078 26.328 1 98.06 261 LEU A N 1
ATOM 1989 C CA . LEU A 1 261 ? 11.047 19.734 25.734 1 98.06 261 LEU A CA 1
ATOM 1990 C C . LEU A 1 261 ? 9.922 19.875 26.766 1 98.06 261 LEU A C 1
ATOM 1992 O O . LEU A 1 261 ? 9.555 18.906 27.422 1 98.06 261 LEU A O 1
ATOM 1996 N N . ASP A 1 262 ? 9.406 21.047 26.906 1 98.31 262 ASP A N 1
ATOM 1997 C CA . ASP A 1 262 ? 8.375 21.266 27.906 1 98.31 262 ASP A CA 1
ATOM 1998 C C . ASP A 1 262 ? 7.035 20.688 27.453 1 98.31 262 ASP A C 1
ATOM 2000 O O . ASP A 1 262 ? 6.289 20.141 28.266 1 98.31 262 ASP A O 1
ATOM 2004 N N . GLU A 1 263 ? 6.695 20.891 26.188 1 98.5 263 GLU A N 1
ATOM 2005 C CA . GLU A 1 263 ? 5.449 20.375 25.625 1 98.5 263 GLU A CA 1
ATOM 2006 C C . GLU A 1 263 ? 5.5 20.328 24.094 1 98.5 263 GLU A C 1
ATOM 2008 O O . GLU A 1 263 ? 6.152 21.172 23.469 1 98.5 263 GLU A O 1
ATOM 2013 N N . LEU A 1 264 ? 4.914 19.328 23.562 1 98.88 264 LEU A N 1
ATOM 2014 C CA . LEU A 1 264 ? 4.688 19.219 22.125 1 98.88 264 LEU A CA 1
ATOM 2015 C C . LEU A 1 264 ? 3.211 19.375 21.781 1 98.88 264 LEU A C 1
ATOM 2017 O O . LEU A 1 264 ? 2.369 18.625 22.281 1 98.88 264 LEU A O 1
ATOM 2021 N N . VAL A 1 265 ? 2.938 20.391 20.984 1 98.88 265 VAL A N 1
ATOM 2022 C CA . VAL A 1 265 ? 1.568 20.641 20.562 1 98.88 265 VAL A CA 1
ATOM 2023 C C . VAL A 1 265 ? 1.427 20.328 19.078 1 98.88 265 VAL A C 1
ATOM 2025 O O . VAL A 1 265 ? 2.232 20.781 18.25 1 98.88 265 VAL A O 1
ATOM 2028 N N . VAL A 1 266 ? 0.425 19.5 18.719 1 98.88 266 VAL A N 1
ATOM 2029 C CA . VAL A 1 266 ? 0.233 19.047 17.344 1 98.88 266 VAL A CA 1
ATOM 2030 C C . VAL A 1 266 ? -1.242 19.156 16.969 1 98.88 266 VAL A C 1
ATOM 2032 O O . VAL A 1 266 ? -2.07 19.578 17.781 1 98.88 266 VAL A O 1
ATOM 2035 N N . THR A 1 267 ? -1.58 18.859 15.688 1 98.88 267 THR A N 1
ATOM 2036 C CA . THR A 1 267 ? -2.979 18.812 15.273 1 98.88 267 THR A CA 1
ATOM 2037 C C . THR A 1 267 ? -3.428 17.375 15.055 1 98.88 267 THR A C 1
ATOM 2039 O O . THR A 1 267 ? -2.611 16.453 15.086 1 98.88 267 THR A O 1
ATOM 2042 N N . ASN A 1 268 ? -4.723 17.234 14.867 1 98.88 268 ASN A N 1
ATOM 2043 C CA . ASN A 1 268 ? -5.25 15.891 14.68 1 98.88 268 ASN A CA 1
ATOM 2044 C C . ASN A 1 268 ? -5.344 15.516 13.203 1 98.88 268 ASN A C 1
ATOM 2046 O O . ASN A 1 268 ? -6.242 14.773 12.805 1 98.88 268 ASN A O 1
ATOM 2050 N N . THR A 1 269 ? -4.402 16.047 12.375 1 98.88 269 THR A N 1
ATOM 2051 C CA . THR A 1 269 ? -4.27 15.578 11 1 98.88 269 THR A CA 1
ATOM 2052 C C . THR A 1 269 ? -3.953 14.086 10.977 1 98.88 269 THR A C 1
ATOM 2054 O O . THR A 1 269 ? -4.27 13.398 10 1 98.88 269 THR A O 1
ATOM 2057 N N . ILE A 1 270 ? -3.236 13.672 11.922 1 98.88 270 ILE A N 1
ATOM 2058 C CA . ILE A 1 270 ? -2.947 12.266 12.203 1 98.88 270 ILE A CA 1
ATOM 2059 C C . ILE A 1 270 ? -3.443 11.906 13.602 1 98.88 270 ILE A C 1
ATOM 2061 O O . ILE A 1 270 ? -3.229 12.664 14.555 1 98.88 270 ILE A O 1
ATOM 2065 N N . PRO A 1 271 ? -4.191 10.805 13.703 1 98.69 271 PRO A N 1
ATOM 2066 C CA . PRO A 1 271 ? -4.578 10.406 15.062 1 98.69 271 PRO A CA 1
ATOM 2067 C C . PRO A 1 271 ? -3.381 9.977 15.914 1 98.69 271 PRO A C 1
ATOM 2069 O O . PRO A 1 271 ? -2.449 9.352 15.398 1 98.69 271 PRO A O 1
ATOM 2072 N N . LEU A 1 272 ? -3.439 10.266 17.156 1 98.62 272 LEU A N 1
ATOM 2073 C CA . LEU A 1 272 ? -2.371 9.852 18.062 1 98.62 272 LEU A CA 1
ATOM 2074 C C . LEU A 1 272 ? -2.518 8.383 18.438 1 98.62 272 LEU A C 1
ATOM 2076 O O . LEU A 1 272 ? -3.633 7.895 18.641 1 98.62 272 LEU A O 1
ATOM 2080 N N . SER A 1 273 ? -1.403 7.742 18.547 1 97.75 273 SER A N 1
ATOM 2081 C CA . SER A 1 273 ? -1.406 6.402 19.125 1 97.75 273 SER A CA 1
ATOM 2082 C C . SER A 1 273 ? -1.786 6.441 20.609 1 97.75 273 SER A C 1
ATOM 2084 O O . SER A 1 273 ? -1.827 7.516 21.219 1 97.75 273 SER A O 1
ATOM 2086 N N . ALA A 1 274 ? -2.055 5.25 21.172 1 97.56 274 ALA A N 1
ATOM 2087 C CA . ALA A 1 274 ? -2.375 5.168 22.594 1 97.56 274 ALA A CA 1
ATOM 2088 C C . ALA A 1 274 ? -1.222 5.695 23.438 1 97.56 274 ALA A C 1
ATOM 2090 O O . ALA A 1 274 ? -1.441 6.41 24.422 1 97.56 274 ALA A O 1
ATOM 2091 N N . ALA A 1 275 ? -0.009 5.352 23.047 1 97.69 275 ALA A N 1
ATOM 2092 C CA . ALA A 1 275 ? 1.178 5.797 23.781 1 97.69 275 ALA A CA 1
ATOM 2093 C C . ALA A 1 275 ? 1.306 7.316 23.734 1 97.69 275 ALA A C 1
ATOM 2095 O O . ALA A 1 275 ? 1.647 7.945 24.734 1 97.69 275 ALA A O 1
ATOM 2096 N N . ALA A 1 276 ? 1.012 7.891 22.578 1 98.25 276 ALA A N 1
ATOM 2097 C CA . ALA A 1 276 ? 1.104 9.344 22.422 1 98.25 276 ALA A CA 1
ATOM 2098 C C . ALA A 1 276 ? 0.007 10.039 23.219 1 98.25 276 ALA A C 1
ATOM 2100 O O . ALA A 1 276 ? 0.23 11.117 23.781 1 98.25 276 ALA A O 1
ATOM 2101 N N . GLN A 1 277 ? -1.144 9.477 23.266 1 97.88 277 GLN A N 1
ATOM 2102 C CA . GLN A 1 277 ? -2.256 10.039 24.031 1 97.88 277 GLN A CA 1
ATOM 2103 C C . GLN A 1 277 ? -1.955 10.031 25.531 1 97.88 277 GLN A C 1
ATOM 2105 O O . GLN A 1 277 ? -2.404 10.914 26.266 1 97.88 277 GLN A O 1
ATOM 2110 N N . SER A 1 278 ? -1.197 9.07 25.953 1 97.38 278 SER A N 1
ATOM 2111 C CA . SER A 1 278 ? -0.884 8.922 27.375 1 97.38 278 SER A CA 1
ATOM 2112 C C . SER A 1 278 ? 0.288 9.805 27.781 1 97.38 278 SER A C 1
ATOM 2114 O O . SER A 1 278 ? 0.529 10.023 28.969 1 97.38 278 SER A O 1
ATOM 2116 N N . CYS A 1 279 ? 0.994 10.289 26.812 1 97.62 279 CYS A N 1
ATOM 2117 C CA . CYS A 1 279 ? 2.115 11.172 27.094 1 97.62 279 CYS A CA 1
ATOM 2118 C C . CYS A 1 279 ? 1.625 12.555 27.516 1 97.62 279 CYS A C 1
ATOM 2120 O O . CYS A 1 279 ? 1.005 13.266 26.734 1 97.62 279 CYS A O 1
ATOM 2122 N N . THR A 1 280 ? 1.985 12.992 28.719 1 97 280 THR A N 1
ATOM 2123 C CA . THR A 1 280 ? 1.47 14.234 29.297 1 97 280 THR A CA 1
ATOM 2124 C C . THR A 1 280 ? 2.107 15.445 28.625 1 97 280 THR A C 1
ATOM 2126 O O . THR A 1 280 ? 1.634 16.578 28.797 1 97 280 THR A O 1
ATOM 2129 N N . ARG A 1 281 ? 3.092 15.25 27.812 1 98 281 ARG A N 1
ATOM 2130 C CA . ARG A 1 281 ? 3.797 16.359 27.172 1 98 281 ARG A CA 1
ATOM 2131 C C . ARG A 1 281 ? 3.268 16.594 25.75 1 98 281 ARG A C 1
ATOM 2133 O O . ARG A 1 281 ? 3.758 17.484 25.047 1 98 281 ARG A O 1
ATOM 2140 N N . ILE A 1 282 ? 2.309 15.805 25.359 1 98.75 282 ILE A N 1
ATOM 2141 C CA . ILE A 1 282 ? 1.759 15.969 24.016 1 98.75 282 ILE A CA 1
ATOM 2142 C C . ILE A 1 282 ? 0.306 16.422 24.109 1 98.75 282 ILE A C 1
ATOM 2144 O O . ILE A 1 282 ? -0.505 15.812 24.797 1 98.75 282 ILE A O 1
ATOM 2148 N N . ARG A 1 283 ? 0.066 17.5 23.484 1 98.62 283 ARG A N 1
ATOM 2149 C CA . ARG A 1 283 ? -1.294 18.016 23.391 1 98.62 283 ARG A CA 1
ATOM 2150 C C . ARG A 1 283 ? -1.723 18.141 21.922 1 98.62 283 ARG A C 1
ATOM 2152 O O . ARG A 1 283 ? -0.942 18.578 21.078 1 98.62 283 ARG A O 1
ATOM 2159 N N . GLN A 1 284 ? -2.926 17.719 21.594 1 98.75 284 GLN A N 1
ATOM 2160 C CA . GLN A 1 284 ? -3.402 17.703 20.219 1 98.75 284 GLN A CA 1
ATOM 2161 C C . GLN A 1 284 ? -4.539 18.703 20.031 1 98.75 284 GLN A C 1
ATOM 2163 O O . GLN A 1 284 ? -5.496 18.719 20.812 1 98.75 284 GLN A O 1
ATOM 2168 N N . LEU A 1 285 ? -4.434 19.562 19.047 1 98.81 285 LEU A N 1
ATOM 2169 C CA . LEU A 1 285 ? -5.438 20.547 18.672 1 98.81 285 LEU A CA 1
ATOM 2170 C C . LEU A 1 285 ? -6.32 20.047 17.547 1 98.81 285 LEU A C 1
ATOM 2172 O O . LEU A 1 285 ? -5.898 19.188 16.766 1 98.81 285 LEU A O 1
ATOM 2176 N N . ASP A 1 286 ? -7.516 20.562 17.453 1 98.75 286 ASP A N 1
ATOM 2177 C CA . ASP A 1 286 ? -8.492 20.094 16.469 1 98.75 286 ASP A CA 1
ATOM 2178 C C . ASP A 1 286 ? -8.438 20.938 15.203 1 98.75 286 ASP A C 1
ATOM 2180 O O . ASP A 1 286 ? -8.711 22.141 15.234 1 98.75 286 ASP A O 1
ATOM 2184 N N . ILE A 1 287 ? -8.148 20.344 14.117 1 98.56 287 ILE A N 1
ATOM 2185 C CA . ILE A 1 287 ? -8.016 21.062 12.852 1 98.56 287 ILE A CA 1
ATOM 2186 C C . ILE A 1 287 ? -9.32 20.969 12.062 1 98.56 287 ILE A C 1
ATOM 2188 O O . ILE A 1 287 ? -9.469 21.578 11.008 1 98.56 287 ILE A O 1
ATOM 2192 N N . ALA A 1 288 ? -10.312 20.234 12.547 1 98.69 288 ALA A N 1
ATOM 2193 C CA . ALA A 1 288 ? -11.547 19.891 11.836 1 98.69 288 ALA A CA 1
ATOM 2194 C C . ALA A 1 288 ? -12.25 21.156 11.328 1 98.69 288 ALA A C 1
ATOM 2196 O O . ALA A 1 288 ? -12.727 21.188 10.195 1 98.69 288 ALA A O 1
ATOM 2197 N N . PRO A 1 289 ? -12.336 22.25 12.164 1 98.06 289 PRO A N 1
ATOM 2198 C CA . PRO A 1 289 ? -13.039 23.438 11.68 1 98.06 289 PRO A CA 1
ATOM 2199 C C . PRO A 1 289 ? -12.414 24.016 10.406 1 98.06 289 PRO A C 1
ATOM 2201 O O . PRO A 1 289 ? -13.133 24.438 9.492 1 98.06 289 PRO A O 1
ATOM 2204 N N . VAL A 1 290 ? -11.078 24.016 10.352 1 97.88 290 VAL A N 1
ATOM 2205 C CA . VAL A 1 290 ? -10.375 24.547 9.188 1 97.88 290 VAL A CA 1
ATOM 2206 C C . VAL A 1 290 ? -10.633 23.672 7.973 1 97.88 290 VAL A C 1
ATOM 2208 O O . VAL A 1 290 ? -10.922 24.172 6.883 1 97.88 290 VAL A O 1
ATOM 2211 N N . VAL A 1 291 ? -10.586 22.359 8.141 1 98.62 291 VAL A N 1
ATOM 2212 C CA . VAL A 1 291 ? -10.812 21.406 7.055 1 98.62 291 VAL A CA 1
ATOM 2213 C C . VAL A 1 291 ? -12.258 21.5 6.574 1 98.62 291 VAL A C 1
ATOM 2215 O O . VAL A 1 291 ? -12.523 21.516 5.367 1 98.62 291 VAL A O 1
ATOM 2218 N N . ALA A 1 292 ? -13.195 21.594 7.504 1 98.62 292 ALA A N 1
ATOM 2219 C CA . ALA A 1 292 ? -14.617 21.703 7.168 1 98.62 292 ALA A CA 1
ATOM 2220 C C . ALA A 1 292 ? -14.891 22.953 6.328 1 98.62 292 ALA A C 1
ATOM 2222 O O . ALA A 1 292 ? -15.633 22.906 5.348 1 98.62 292 ALA A O 1
ATOM 2223 N N . GLU A 1 293 ? -14.312 24.047 6.727 1 97.81 293 GLU A N 1
ATOM 2224 C CA . GLU A 1 293 ? -14.492 25.281 5.98 1 97.81 293 GLU A CA 1
ATOM 2225 C C . GLU A 1 293 ? -13.945 25.156 4.562 1 97.81 293 GLU A C 1
ATOM 2227 O O . GLU A 1 293 ? -14.562 25.641 3.609 1 97.81 293 GLU A O 1
ATOM 2232 N N . ALA A 1 294 ? -12.797 24.547 4.434 1 98.06 294 ALA A N 1
ATOM 2233 C CA . ALA A 1 294 ? -12.227 24.328 3.107 1 98.06 294 ALA A CA 1
ATOM 2234 C C . ALA A 1 294 ? -13.141 23.469 2.248 1 98.06 294 ALA A C 1
ATOM 2236 O O . ALA A 1 294 ? -13.359 23.766 1.071 1 98.06 294 ALA A O 1
ATOM 2237 N N . VAL A 1 295 ? -13.656 22.391 2.816 1 98.31 295 VAL A N 1
ATOM 2238 C CA . VAL A 1 295 ? -14.562 21.484 2.117 1 98.31 295 VAL A CA 1
ATOM 2239 C C . VAL A 1 295 ? -15.805 22.25 1.668 1 98.31 295 VAL A C 1
ATOM 2241 O O . VAL A 1 295 ? -16.25 22.109 0.525 1 98.31 295 VAL A O 1
ATOM 2244 N N . ARG A 1 296 ? -16.375 23.047 2.537 1 97.44 296 ARG A N 1
ATOM 2245 C CA . ARG A 1 296 ? -17.547 23.844 2.227 1 97.44 296 ARG A CA 1
ATOM 2246 C C . ARG A 1 296 ? -17.281 24.797 1.058 1 97.44 296 ARG A C 1
ATOM 2248 O O . ARG A 1 296 ? -18.094 24.891 0.139 1 97.44 296 ARG A O 1
ATOM 2255 N N . ARG A 1 297 ? -16.156 25.438 1.075 1 96.62 297 ARG A N 1
ATOM 2256 C CA . ARG A 1 297 ? -15.82 26.406 0.038 1 96.62 297 ARG A CA 1
ATOM 2257 C C . ARG A 1 297 ? -15.602 25.719 -1.305 1 96.62 297 ARG A C 1
ATOM 2259 O O . ARG A 1 297 ? -16.016 26.234 -2.348 1 96.62 297 ARG A O 1
ATOM 2266 N N . ILE A 1 298 ? -14.961 24.547 -1.261 1 95.81 298 ILE A N 1
ATOM 2267 C CA . ILE A 1 298 ? -14.766 23.797 -2.488 1 95.81 298 ILE A CA 1
ATOM 2268 C C . ILE A 1 298 ? -16.109 23.359 -3.057 1 95.81 298 ILE A C 1
ATOM 2270 O O . ILE A 1 298 ? -16.359 23.5 -4.258 1 95.81 298 ILE A O 1
ATOM 2274 N N . SER A 1 299 ? -16.938 22.891 -2.193 1 94.38 299 SER A N 1
ATOM 2275 C CA . SER A 1 299 ? -18.266 22.422 -2.602 1 94.38 299 SER A CA 1
ATOM 2276 C C . SER A 1 299 ? -19.078 23.547 -3.234 1 94.38 299 SER A C 1
ATOM 2278 O O . SER A 1 299 ? -19.812 23.328 -4.199 1 94.38 299 SER A O 1
ATOM 2280 N N . ASN A 1 300 ? -18.891 24.766 -2.729 1 93.25 300 ASN A N 1
ATOM 2281 C CA . ASN A 1 300 ? -19.672 25.922 -3.176 1 93.25 300 ASN A CA 1
ATOM 2282 C C . ASN A 1 300 ? -18.938 26.719 -4.238 1 93.25 300 ASN A C 1
ATOM 2284 O O . ASN A 1 300 ? -19.391 27.781 -4.652 1 93.25 300 ASN A O 1
ATOM 2288 N N . ALA A 1 301 ? -17.75 26.312 -4.621 1 91.5 301 ALA A N 1
ATOM 2289 C CA . ALA A 1 301 ? -16.922 27 -5.602 1 91.5 301 ALA A CA 1
ATOM 2290 C C . ALA A 1 301 ? -16.531 28.406 -5.113 1 91.5 301 ALA A C 1
ATOM 2292 O O . ALA A 1 301 ? -16.594 29.375 -5.871 1 91.5 301 ALA A O 1
ATOM 2293 N N . GLU A 1 302 ? -16.234 28.422 -3.818 1 88.56 302 GLU A N 1
ATOM 2294 C CA . GLU A 1 302 ? -15.766 29.656 -3.195 1 88.56 302 GLU A CA 1
ATOM 2295 C C . GLU A 1 302 ? -14.25 29.641 -3.02 1 88.56 302 GLU A C 1
ATOM 2297 O O . GLU A 1 302 ? -13.633 28.578 -2.996 1 88.56 302 GLU A O 1
ATOM 2302 N N . SER A 1 303 ? -13.711 30.766 -2.869 1 86.19 303 SER A N 1
ATOM 2303 C CA . SER A 1 303 ? -12.266 30.906 -2.766 1 86.19 303 SER A CA 1
ATOM 2304 C C . SER A 1 303 ? -11.75 30.344 -1.446 1 86.19 303 SER A C 1
ATOM 2306 O O . SER A 1 303 ? -12.227 30.719 -0.374 1 86.19 303 SER A O 1
ATOM 2308 N N . ILE A 1 304 ? -10.711 29.547 -1.542 1 85.56 304 ILE A N 1
ATOM 2309 C CA . ILE A 1 304 ? -10.062 28.953 -0.378 1 85.56 304 ILE A CA 1
ATOM 2310 C C . ILE A 1 304 ? -9.07 29.953 0.222 1 85.56 304 ILE A C 1
ATOM 2312 O O . ILE A 1 304 ? -8.891 30 1.44 1 85.56 304 ILE A O 1
ATOM 2316 N N . SER A 1 305 ? -8.469 30.781 -0.578 1 82.31 305 SER A N 1
ATOM 2317 C CA . SER A 1 305 ? -7.453 31.734 -0.131 1 82.31 305 SER A CA 1
ATOM 2318 C C . SER A 1 305 ? -8.039 32.75 0.861 1 82.31 305 SER A C 1
ATOM 2320 O O . SER A 1 305 ? -7.316 33.281 1.709 1 82.31 305 SER A O 1
ATOM 2322 N N . ALA A 1 306 ? -9.305 32.906 0.803 1 78.62 306 ALA A N 1
ATOM 2323 C CA . ALA A 1 306 ? -9.984 33.844 1.678 1 78.62 306 ALA A CA 1
ATOM 2324 C C . ALA A 1 306 ? -9.984 33.375 3.123 1 78.62 306 ALA A C 1
ATOM 2326 O O . ALA A 1 306 ? -10.219 34.156 4.051 1 78.62 306 ALA A O 1
ATOM 2327 N N . MET A 1 307 ? -9.648 32.125 3.283 1 81.31 307 MET A N 1
ATOM 2328 C CA . MET A 1 307 ? -9.609 31.547 4.617 1 81.31 307 MET A CA 1
ATOM 2329 C C . MET A 1 307 ? -8.391 32.031 5.398 1 81.31 307 MET A C 1
ATOM 2331 O O . MET A 1 307 ? -8.359 31.953 6.625 1 81.31 307 MET A O 1
ATOM 2335 N N . PHE A 1 308 ? -7.336 32.438 4.746 1 75.06 308 PHE A N 1
ATOM 2336 C CA . PHE A 1 308 ? -6.074 32.719 5.418 1 75.06 308 PHE A CA 1
ATOM 2337 C C . PHE A 1 308 ? -5.754 34.188 5.352 1 75.06 308 PHE A C 1
ATOM 2339 O O . PHE A 1 308 ? -4.707 34.625 5.832 1 75.06 308 PHE A O 1
ATOM 2346 N N . ARG A 1 309 ? -6.629 35.125 4.762 1 64.31 309 ARG A N 1
ATOM 2347 C CA . ARG A 1 309 ? -6.445 36.562 4.754 1 64.31 309 ARG A CA 1
ATOM 2348 C C . ARG A 1 309 ? -6.883 37.188 6.082 1 64.31 309 ARG A C 1
ATOM 2350 O O . ARG A 1 309 ? -7.758 36.625 6.762 1 64.31 309 ARG A O 1
ATOM 2357 N N . MET B 1 1 ? 19.406 -6.941 -16.656 1 98.25 1 MET B N 1
ATOM 2358 C CA . MET B 1 1 ? 19.641 -6.977 -15.211 1 98.25 1 MET B CA 1
ATOM 2359 C C . MET B 1 1 ? 18.375 -7.383 -14.469 1 98.25 1 MET B C 1
ATOM 2361 O O . MET B 1 1 ? 17.266 -7.062 -14.898 1 98.25 1 MET B O 1
ATOM 2365 N N . VAL B 1 2 ? 18.594 -8.156 -13.43 1 98.88 2 VAL B N 1
ATOM 2366 C CA . VAL B 1 2 ? 17.453 -8.617 -12.633 1 98.88 2 VAL B CA 1
ATOM 2367 C C . VAL B 1 2 ? 17.562 -8.062 -11.219 1 98.88 2 VAL B C 1
ATOM 2369 O O . VAL B 1 2 ? 18.625 -8.133 -10.594 1 98.88 2 VAL B O 1
ATOM 2372 N N . PHE B 1 3 ? 16.516 -7.406 -10.812 1 98.94 3 PHE B N 1
ATOM 2373 C CA . PHE B 1 3 ? 16.406 -6.895 -9.453 1 98.94 3 PHE B CA 1
ATOM 2374 C C . PHE B 1 3 ? 15.211 -7.496 -8.734 1 98.94 3 PHE B C 1
ATOM 2376 O O . PHE B 1 3 ? 14.367 -8.141 -9.359 1 98.94 3 PHE B O 1
ATOM 2383 N N . THR B 1 4 ? 15.18 -7.387 -7.418 1 98.88 4 THR B N 1
ATOM 2384 C CA . THR B 1 4 ? 14.062 -7.926 -6.648 1 98.88 4 THR B CA 1
ATOM 2385 C C . THR B 1 4 ? 13.703 -7 -5.488 1 98.88 4 THR B C 1
ATOM 2387 O O . THR B 1 4 ? 14.539 -6.219 -5.031 1 98.88 4 THR B O 1
ATOM 2390 N N . GLY B 1 5 ? 12.438 -6.953 -5.16 1 98.62 5 GLY B N 1
ATOM 2391 C CA . GLY B 1 5 ? 12.039 -6.406 -3.871 1 98.62 5 GLY B CA 1
ATOM 2392 C C . GLY B 1 5 ? 12.219 -7.383 -2.727 1 98.62 5 GLY B C 1
ATOM 2393 O O . GLY B 1 5 ? 13.094 -8.25 -2.777 1 98.62 5 GLY B O 1
ATOM 2394 N N . ASN B 1 6 ? 11.453 -7.215 -1.726 1 98.75 6 ASN B N 1
ATOM 2395 C CA . ASN B 1 6 ? 11.664 -7.996 -0.513 1 98.75 6 ASN B CA 1
ATOM 2396 C C . ASN B 1 6 ? 10.656 -9.133 -0.392 1 98.75 6 ASN B C 1
ATOM 2398 O O . ASN B 1 6 ? 10.766 -9.977 0.502 1 98.75 6 ASN B O 1
ATOM 2402 N N . ALA B 1 7 ? 9.68 -9.219 -1.297 1 98.75 7 ALA B N 1
ATOM 2403 C CA . ALA B 1 7 ? 8.578 -10.164 -1.111 1 98.75 7 ALA B CA 1
ATOM 2404 C C . ALA B 1 7 ? 9.062 -11.602 -1.264 1 98.75 7 ALA B C 1
ATOM 2406 O O . ALA B 1 7 ? 8.531 -12.516 -0.617 1 98.75 7 ALA B O 1
ATOM 2407 N N . ASN B 1 8 ? 10.016 -11.844 -2.178 1 98.81 8 ASN B N 1
ATOM 2408 C CA . ASN B 1 8 ? 10.477 -13.195 -2.461 1 98.81 8 ASN B CA 1
ATOM 2409 C C . ASN B 1 8 ? 11.883 -13.203 -3.049 1 98.81 8 ASN B C 1
ATOM 2411 O O . ASN B 1 8 ? 12.094 -13.672 -4.168 1 98.81 8 ASN B O 1
ATOM 2415 N N . PRO B 1 9 ? 12.844 -12.742 -2.277 1 98.75 9 PRO B N 1
ATOM 2416 C CA . PRO B 1 9 ? 14.219 -12.695 -2.779 1 98.75 9 PRO B CA 1
ATOM 2417 C C . PRO B 1 9 ? 14.766 -14.078 -3.131 1 98.75 9 PRO B C 1
ATOM 2419 O O . PRO B 1 9 ? 15.602 -14.203 -4.031 1 98.75 9 PRO B O 1
ATOM 2422 N N . ASP B 1 10 ? 14.281 -15.094 -2.453 1 98.75 10 ASP B N 1
ATOM 2423 C CA . ASP B 1 10 ? 14.742 -16.453 -2.738 1 98.75 10 ASP B CA 1
ATOM 2424 C C . ASP B 1 10 ? 14.406 -16.859 -4.168 1 98.75 10 ASP B C 1
ATOM 2426 O O . ASP B 1 10 ? 15.242 -17.422 -4.875 1 98.75 10 ASP B O 1
ATOM 2430 N N . LEU B 1 11 ? 13.195 -16.625 -4.59 1 98.88 11 LEU B N 1
ATOM 2431 C CA . LEU B 1 11 ? 12.82 -16.922 -5.965 1 98.88 11 LEU B CA 1
ATOM 2432 C C . LEU B 1 11 ? 13.703 -16.156 -6.945 1 98.88 11 LEU B C 1
ATOM 2434 O O . LEU B 1 11 ? 14.141 -16.703 -7.957 1 98.88 11 LEU B O 1
ATOM 2438 N N . ALA B 1 12 ? 13.969 -14.859 -6.66 1 98.94 12 ALA B N 1
ATOM 2439 C CA . ALA B 1 12 ? 14.805 -14.039 -7.531 1 98.94 12 ALA B CA 1
ATOM 2440 C C . ALA B 1 12 ? 16.203 -14.625 -7.668 1 98.94 12 ALA B C 1
ATOM 2442 O O . ALA B 1 12 ? 16.75 -14.688 -8.766 1 98.94 12 ALA B O 1
ATOM 2443 N N . ARG B 1 13 ? 16.75 -15.055 -6.535 1 98.88 13 ARG B N 1
ATOM 2444 C CA . ARG B 1 13 ? 18.078 -15.648 -6.555 1 98.88 13 ARG B CA 1
ATOM 2445 C C . ARG B 1 13 ? 18.094 -16.922 -7.391 1 98.88 13 ARG B C 1
ATOM 2447 O O . ARG B 1 13 ? 19.047 -17.172 -8.133 1 98.88 13 ARG B O 1
ATOM 2454 N N . ARG B 1 14 ? 17.078 -17.734 -7.297 1 98.88 14 ARG B N 1
ATOM 2455 C CA . ARG B 1 14 ? 16.984 -18.953 -8.078 1 98.88 14 ARG B CA 1
ATOM 2456 C C . ARG B 1 14 ? 16.859 -18.656 -9.562 1 98.88 14 ARG B C 1
ATOM 2458 O O . ARG B 1 14 ? 17.438 -19.359 -10.398 1 98.88 14 ARG B O 1
ATOM 2465 N N . VAL B 1 15 ? 16.125 -17.609 -9.859 1 98.88 15 VAL B N 1
ATOM 2466 C CA . VAL B 1 15 ? 15.922 -17.219 -11.25 1 98.88 15 VAL B CA 1
ATOM 2467 C C . VAL B 1 15 ? 17.25 -16.766 -11.859 1 98.88 15 VAL B C 1
ATOM 2469 O O . VAL B 1 15 ? 17.641 -17.234 -12.938 1 98.88 15 VAL B O 1
ATOM 2472 N N . VAL B 1 16 ? 18 -15.891 -11.148 1 98.81 16 VAL B N 1
ATOM 2473 C CA . VAL B 1 16 ? 19.234 -15.359 -11.727 1 98.81 16 VAL B CA 1
ATOM 2474 C C . VAL B 1 16 ? 20.281 -16.469 -11.805 1 98.81 16 VAL B C 1
ATOM 2476 O O . VAL B 1 16 ? 21.141 -16.453 -12.688 1 98.81 16 VAL B O 1
ATOM 2479 N N . ARG B 1 17 ? 20.234 -17.422 -10.883 1 98.69 17 ARG B N 1
ATOM 2480 C CA . ARG B 1 17 ? 21.125 -18.578 -10.977 1 98.69 17 ARG B CA 1
ATOM 2481 C C . ARG B 1 17 ? 20.891 -19.344 -12.273 1 98.69 17 ARG B C 1
ATOM 2483 O O . ARG B 1 17 ? 21.844 -19.766 -12.93 1 98.69 17 ARG B O 1
ATOM 2490 N N . GLN B 1 18 ? 19.609 -19.562 -12.641 1 98.31 18 GLN B N 1
ATOM 2491 C CA . GLN B 1 18 ? 19.25 -20.234 -13.891 1 98.31 18 GLN B CA 1
ATOM 2492 C C . GLN B 1 18 ? 19.734 -19.438 -15.094 1 98.31 18 GLN B C 1
ATOM 2494 O O . GLN B 1 18 ? 20.078 -20.016 -16.125 1 98.31 18 GLN B O 1
ATOM 2499 N N . LEU B 1 19 ? 19.781 -18.125 -14.953 1 98.19 19 LEU B N 1
ATOM 2500 C CA . LEU B 1 19 ? 20.156 -17.234 -16.047 1 98.19 19 LEU B CA 1
ATOM 2501 C C . LEU B 1 19 ? 21.656 -17.031 -16.094 1 98.19 19 LEU B C 1
ATOM 2503 O O . LEU B 1 19 ? 22.188 -16.453 -17.047 1 98.19 19 LEU B O 1
ATOM 2507 N N . HIS B 1 20 ? 22.375 -17.422 -15.07 1 98.25 20 HIS B N 1
ATOM 2508 C CA . HIS B 1 20 ? 23.812 -17.281 -14.93 1 98.25 20 HIS B CA 1
ATOM 2509 C C . HIS B 1 20 ? 24.234 -15.82 -14.945 1 98.25 20 HIS B C 1
ATOM 2511 O O . HIS B 1 20 ? 25.172 -15.445 -15.664 1 98.25 20 HIS B O 1
ATOM 2517 N N . ILE B 1 21 ? 23.484 -15 -14.211 1 98.31 21 ILE B N 1
ATOM 2518 C CA . ILE B 1 21 ? 23.828 -13.594 -14.031 1 98.31 21 ILE B CA 1
ATOM 2519 C C . ILE B 1 21 ? 23.703 -13.227 -12.555 1 98.31 21 ILE B C 1
ATOM 2521 O O . ILE B 1 21 ? 23.031 -13.914 -11.781 1 98.31 21 ILE B O 1
ATOM 2525 N N . PRO B 1 22 ? 24.344 -12.195 -12.141 1 98.31 22 PRO B N 1
ATOM 2526 C CA . PRO B 1 22 ? 24.188 -11.75 -10.75 1 98.31 22 PRO B CA 1
ATOM 2527 C C . PRO B 1 22 ? 22.859 -11.023 -10.516 1 98.31 22 PRO B C 1
ATOM 2529 O O . PRO B 1 22 ? 22.297 -10.453 -11.445 1 98.31 22 PRO B O 1
ATOM 2532 N N . LEU B 1 23 ? 22.438 -11.102 -9.297 1 98.75 23 LEU B N 1
ATOM 2533 C CA . LEU B 1 23 ? 21.297 -10.281 -8.883 1 98.75 23 LEU B CA 1
ATOM 2534 C C . LEU B 1 23 ? 21.719 -8.82 -8.727 1 98.75 23 LEU B C 1
ATOM 2536 O O . LEU B 1 23 ? 22.797 -8.531 -8.188 1 98.75 23 LEU B O 1
ATOM 2540 N N . GLY B 1 24 ? 20.922 -7.91 -9.258 1 98.62 24 GLY B N 1
ATOM 2541 C CA . GLY B 1 24 ? 21.219 -6.496 -9.117 1 98.62 24 GLY B CA 1
ATOM 2542 C C . GLY B 1 24 ? 21.25 -6.023 -7.68 1 98.62 24 GLY B C 1
ATOM 2543 O O . GLY B 1 24 ? 20.641 -6.648 -6.805 1 98.62 24 GLY B O 1
ATOM 2544 N N . ASP B 1 25 ? 21.984 -4.945 -7.508 1 98.38 25 ASP B N 1
ATOM 2545 C CA . ASP B 1 25 ? 22.172 -4.406 -6.168 1 98.38 25 ASP B CA 1
ATOM 2546 C C . ASP B 1 25 ? 21.312 -3.17 -5.941 1 98.38 25 ASP B C 1
ATOM 2548 O O . ASP B 1 25 ? 21.531 -2.133 -6.57 1 98.38 25 ASP B O 1
ATOM 2552 N N . ALA B 1 26 ? 20.328 -3.342 -5.109 1 98.44 26 ALA B N 1
ATOM 2553 C CA . ALA B 1 26 ? 19.469 -2.236 -4.707 1 98.44 26 ALA B CA 1
ATOM 2554 C C . ALA B 1 26 ? 19.109 -2.33 -3.229 1 98.44 26 ALA B C 1
ATOM 2556 O O . ALA B 1 26 ? 18.938 -3.428 -2.691 1 98.44 26 ALA B O 1
ATOM 2557 N N . TYR B 1 27 ? 19.094 -1.206 -2.619 1 98.44 27 TYR B N 1
ATOM 2558 C CA . TYR B 1 27 ? 18.562 -1.137 -1.27 1 98.44 27 TYR B CA 1
ATOM 2559 C C . TYR B 1 27 ? 17.047 -0.985 -1.301 1 98.44 27 TYR B C 1
ATOM 2561 O O . TYR B 1 27 ? 16.516 -0.104 -1.983 1 98.44 27 TYR B O 1
ATOM 2569 N N . VAL B 1 28 ? 16.359 -1.895 -0.675 1 98.5 28 VAL B N 1
ATOM 2570 C CA . VAL B 1 28 ? 14.898 -1.846 -0.534 1 98.5 28 VAL B CA 1
ATOM 2571 C C . VAL B 1 28 ? 14.523 -1.966 0.939 1 98.5 28 VAL B C 1
ATOM 2573 O O . VAL B 1 28 ? 14.727 -3.016 1.556 1 98.5 28 VAL B O 1
ATOM 2576 N N . GLY B 1 29 ? 14.047 -0.878 1.504 1 98.06 29 GLY B N 1
ATOM 2577 C CA . GLY B 1 29 ? 13.688 -0.879 2.912 1 98.06 29 GLY B CA 1
ATOM 2578 C C . GLY B 1 29 ? 12.5 0.019 3.225 1 98.06 29 GLY B C 1
ATOM 2579 O O . GLY B 1 29 ? 11.664 0.276 2.357 1 98.06 29 GLY B O 1
ATOM 2580 N N . LYS B 1 30 ? 12.336 0.33 4.5 1 97.19 30 LYS B N 1
ATOM 2581 C CA . LYS B 1 30 ? 11.242 1.17 4.973 1 97.19 30 LYS B CA 1
ATOM 2582 C C . LYS B 1 30 ? 11.734 2.191 5.996 1 97.19 30 LYS B C 1
ATOM 2584 O O . LYS B 1 30 ? 12.625 1.898 6.793 1 97.19 30 LYS B O 1
ATOM 2589 N N . PHE B 1 31 ? 11.164 3.41 5.93 1 96.94 31 PHE B N 1
ATOM 2590 C CA . PHE B 1 31 ? 11.328 4.359 7.023 1 96.94 31 PHE B CA 1
ATOM 2591 C C . PHE B 1 31 ? 10.523 3.932 8.242 1 96.94 31 PHE B C 1
ATOM 2593 O O . PHE B 1 31 ? 9.703 3.018 8.164 1 96.94 31 PHE B O 1
ATOM 2600 N N . SER B 1 32 ? 10.758 4.594 9.359 1 95.19 32 SER B N 1
ATOM 2601 C CA . SER B 1 32 ? 10.094 4.246 10.609 1 95.19 32 SER B CA 1
ATOM 2602 C C . SER B 1 32 ? 8.586 4.441 10.508 1 95.19 32 SER B C 1
ATOM 2604 O O . SER B 1 32 ? 7.82 3.779 11.219 1 95.19 32 SER B O 1
ATOM 2606 N N . ASP B 1 33 ? 8.141 5.254 9.617 1 96.06 33 ASP B N 1
ATOM 2607 C CA . ASP B 1 33 ? 6.715 5.52 9.477 1 96.06 33 ASP B CA 1
ATOM 2608 C C . ASP B 1 33 ? 6.07 4.551 8.492 1 96.06 33 ASP B C 1
ATOM 2610 O O . ASP B 1 33 ? 4.875 4.652 8.203 1 96.06 33 ASP B O 1
ATOM 2614 N N . GLY B 1 34 ? 6.84 3.67 7.902 1 97.38 34 GLY B N 1
ATOM 2615 C CA . GLY B 1 34 ? 6.301 2.617 7.055 1 97.38 34 GLY B CA 1
ATOM 2616 C C . GLY B 1 34 ? 6.422 2.924 5.574 1 97.38 34 GLY B C 1
ATOM 2617 O O . GLY B 1 34 ? 6.102 2.08 4.734 1 97.38 34 GLY B O 1
ATOM 2618 N N . GLU B 1 35 ? 6.852 4.129 5.23 1 98.56 35 GLU B N 1
ATOM 2619 C CA . GLU B 1 35 ? 7.051 4.473 3.826 1 98.56 35 GLU B CA 1
ATOM 2620 C C . GLU B 1 35 ? 8.18 3.65 3.211 1 98.56 35 GLU B C 1
ATOM 2622 O O . GLU B 1 35 ? 9.195 3.406 3.857 1 98.56 35 GLU B O 1
ATOM 2627 N N . ILE B 1 36 ? 8.008 3.268 1.986 1 98.75 36 ILE B N 1
ATOM 2628 C CA . ILE B 1 36 ? 9.016 2.496 1.273 1 98.75 36 ILE B CA 1
ATOM 2629 C C . ILE B 1 36 ? 10.188 3.404 0.898 1 98.75 36 ILE B C 1
ATOM 2631 O O . ILE B 1 36 ? 9.984 4.543 0.473 1 98.75 36 ILE B O 1
ATOM 2635 N N . SER B 1 37 ? 11.367 2.924 1.124 1 98 37 SER B N 1
ATOM 2636 C CA . SER B 1 37 ? 12.609 3.598 0.757 1 98 37 SER B CA 1
ATOM 2637 C C . SER B 1 37 ? 13.477 2.713 -0.13 1 98 37 SER B C 1
ATOM 2639 O O . SER B 1 37 ? 13.797 1.58 0.236 1 98 37 SER B O 1
ATOM 2641 N N . VAL B 1 38 ? 13.836 3.217 -1.337 1 98.25 38 VAL B N 1
ATOM 2642 C CA . VAL B 1 38 ? 14.617 2.404 -2.264 1 98.25 38 VAL B CA 1
ATOM 2643 C C . VAL B 1 38 ? 15.789 3.221 -2.803 1 98.25 38 VAL B C 1
ATOM 2645 O O . VAL B 1 38 ? 15.703 4.445 -2.918 1 98.25 38 VAL B O 1
ATOM 2648 N N . GLU B 1 39 ? 16.859 2.592 -3.055 1 98.56 39 GLU B N 1
ATOM 2649 C CA . GLU B 1 39 ? 18.016 3.17 -3.74 1 98.56 39 GLU B CA 1
ATOM 2650 C C . GLU B 1 39 ? 18.719 2.133 -4.621 1 98.56 39 GLU B C 1
ATOM 2652 O O . GLU B 1 39 ? 19.094 1.06 -4.145 1 98.56 39 GLU B O 1
ATOM 2657 N N . ILE B 1 40 ? 18.812 2.42 -5.887 1 98.56 40 ILE B N 1
ATOM 2658 C CA . ILE B 1 40 ? 19.516 1.539 -6.809 1 98.56 40 ILE B CA 1
ATOM 2659 C C . ILE B 1 40 ? 21.016 1.789 -6.711 1 98.56 40 ILE B C 1
ATOM 2661 O O . ILE B 1 40 ? 21.484 2.916 -6.906 1 98.56 40 ILE B O 1
ATOM 2665 N N . ASN B 1 41 ? 21.781 0.772 -6.469 1 98.06 41 ASN B N 1
ATOM 2666 C CA . ASN B 1 41 ? 23.203 0.926 -6.199 1 98.06 41 ASN B CA 1
ATOM 2667 C C . ASN B 1 41 ? 24.047 0.616 -7.434 1 98.06 41 ASN B C 1
ATOM 2669 O O . ASN B 1 41 ? 25.266 0.498 -7.34 1 98.06 41 ASN B O 1
ATOM 2673 N N . GLU B 1 42 ? 23.359 0.459 -8.578 1 97.12 42 GLU B N 1
ATOM 2674 C CA . GLU B 1 42 ? 24.031 0.156 -9.836 1 97.12 42 GLU B CA 1
ATOM 2675 C C . GLU B 1 42 ? 23.578 1.104 -10.945 1 97.12 42 GLU B C 1
ATOM 2677 O O . GLU B 1 42 ? 22.469 1.638 -10.898 1 97.12 42 GLU B O 1
ATOM 2682 N N . ASN B 1 43 ? 24.531 1.296 -11.875 1 97.25 43 ASN B N 1
ATOM 2683 C CA . ASN B 1 43 ? 24.141 2.021 -13.078 1 97.25 43 ASN B CA 1
ATOM 2684 C C . ASN B 1 43 ? 23.188 1.2 -13.938 1 97.25 43 ASN B C 1
ATOM 2686 O O . ASN B 1 43 ? 23.531 0.104 -14.383 1 97.25 43 ASN B O 1
ATOM 2690 N N . VAL B 1 44 ? 22.031 1.782 -14.211 1 98.19 44 VAL B N 1
ATOM 2691 C CA . VAL B 1 44 ? 21.031 1.043 -14.969 1 98.19 44 VAL B CA 1
ATOM 2692 C C . VAL B 1 44 ? 20.641 1.825 -16.219 1 98.19 44 VAL B C 1
ATOM 2694 O O . VAL B 1 44 ? 19.641 1.512 -16.875 1 98.19 44 VAL B O 1
ATOM 2697 N N . ARG B 1 45 ? 21.344 2.887 -16.547 1 97.75 45 ARG B N 1
ATOM 2698 C CA . ARG B 1 45 ? 21.047 3.715 -17.703 1 97.75 45 ARG B CA 1
ATOM 2699 C C . ARG B 1 45 ? 21.094 2.891 -18.984 1 97.75 45 ARG B C 1
ATOM 2701 O O . ARG B 1 45 ? 22.078 2.213 -19.266 1 97.75 45 ARG B O 1
ATOM 2708 N N . GLY B 1 46 ? 20 2.936 -19.719 1 97.94 46 GLY B N 1
ATOM 2709 C CA . GLY B 1 46 ? 19.922 2.256 -21 1 97.94 46 GLY B CA 1
ATOM 2710 C C . GLY B 1 46 ? 19.781 0.75 -20.875 1 97.94 46 GLY B C 1
ATOM 2711 O O . GLY B 1 46 ? 19.812 0.031 -21.875 1 97.94 46 GLY B O 1
ATOM 2712 N N . LYS B 1 47 ? 19.578 0.254 -19.703 1 97.62 47 LYS B N 1
ATOM 2713 C CA . LYS B 1 47 ? 19.531 -1.19 -19.5 1 97.62 47 LYS B CA 1
ATOM 2714 C C . LYS B 1 47 ? 18.094 -1.703 -19.5 1 97.62 47 LYS B C 1
ATOM 2716 O O . LYS B 1 47 ? 17.156 -0.945 -19.234 1 97.62 47 LYS B O 1
ATOM 2721 N N . ASP B 1 48 ? 17.984 -3.006 -19.891 1 97.56 48 ASP B N 1
ATOM 2722 C CA . ASP B 1 48 ? 16.75 -3.754 -19.672 1 97.56 48 ASP B CA 1
ATOM 2723 C C . ASP B 1 48 ? 16.688 -4.332 -18.266 1 97.56 48 ASP B C 1
ATOM 2725 O O . ASP B 1 48 ? 17.531 -5.156 -17.891 1 97.56 48 ASP B O 1
ATOM 2729 N N . VAL B 1 49 ? 15.688 -3.873 -17.516 1 98.69 49 VAL B N 1
ATOM 2730 C CA . VAL B 1 49 ? 15.609 -4.246 -16.109 1 98.69 49 VAL B CA 1
ATOM 2731 C C . VAL B 1 49 ? 14.398 -5.148 -15.883 1 98.69 49 VAL B C 1
ATOM 2733 O O . VAL B 1 49 ? 13.297 -4.844 -16.344 1 98.69 49 VAL B O 1
ATOM 2736 N N . PHE B 1 50 ? 14.625 -6.27 -15.273 1 98.88 50 PHE B N 1
ATOM 2737 C CA . PHE B 1 50 ? 13.578 -7.164 -14.789 1 98.88 50 PHE B CA 1
ATOM 2738 C C . PHE B 1 50 ? 13.445 -7.07 -13.273 1 98.88 50 PHE B C 1
ATOM 2740 O O . PHE B 1 50 ? 14.414 -7.301 -12.547 1 98.88 50 PHE B O 1
ATOM 2747 N N . LEU B 1 51 ? 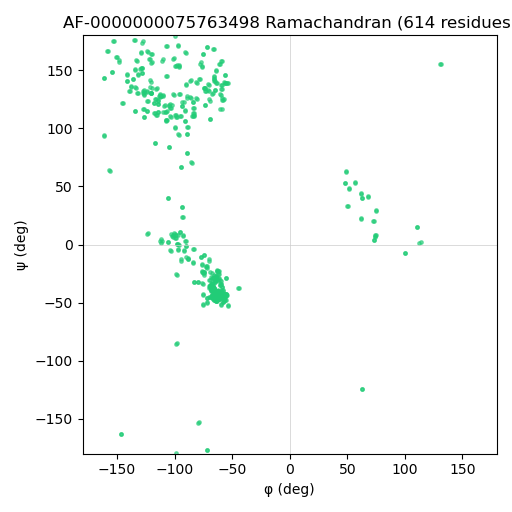12.281 -6.68 -12.844 1 98.88 51 LEU B N 1
ATOM 2748 C CA . LEU B 1 51 ? 12 -6.52 -11.422 1 98.88 51 LEU B CA 1
ATOM 2749 C C . LEU B 1 51 ? 11.094 -7.633 -10.914 1 98.88 51 LEU B C 1
ATOM 2751 O O . LEU B 1 51 ? 9.891 -7.637 -11.203 1 98.88 51 LEU B O 1
ATOM 2755 N N . ILE B 1 52 ? 11.641 -8.578 -10.133 1 98.94 52 ILE B N 1
ATOM 2756 C CA . ILE B 1 52 ? 10.875 -9.711 -9.617 1 98.94 52 ILE B CA 1
ATOM 2757 C C . ILE B 1 52 ? 10.273 -9.352 -8.258 1 98.94 52 ILE B C 1
ATOM 2759 O O . ILE B 1 52 ? 11 -9.156 -7.281 1 98.94 52 ILE B O 1
ATOM 2763 N N . GLN B 1 53 ? 8.969 -9.305 -8.195 1 98.75 53 GLN B N 1
ATOM 2764 C CA . GLN B 1 53 ? 8.289 -8.898 -6.977 1 98.75 53 GLN B CA 1
ATOM 2765 C C . GLN B 1 53 ? 6.828 -9.352 -6.984 1 98.75 53 GLN B C 1
ATOM 2767 O O . GLN B 1 53 ? 5.953 -8.625 -7.465 1 98.75 53 GLN B O 1
ATOM 2772 N N . PRO B 1 54 ? 6.547 -10.602 -6.352 1 98.88 54 PRO B N 1
ATOM 2773 C CA . PRO B 1 54 ? 5.133 -10.883 -6.109 1 98.88 54 PRO B CA 1
ATOM 2774 C C . PRO B 1 54 ? 4.496 -9.906 -5.125 1 98.88 54 PRO B C 1
ATOM 2776 O O . PRO B 1 54 ? 5.184 -9.352 -4.27 1 98.88 54 PRO B O 1
ATOM 2779 N N . THR B 1 55 ? 3.264 -9.648 -5.238 1 98.75 55 THR B N 1
ATOM 2780 C CA . THR B 1 55 ? 2.609 -8.68 -4.367 1 98.75 55 THR B CA 1
ATOM 2781 C C . THR B 1 55 ? 1.734 -9.383 -3.334 1 98.75 55 THR B C 1
ATOM 2783 O O . THR B 1 55 ? 0.583 -9 -3.121 1 98.75 55 THR B O 1
ATOM 2786 N N . CYS B 1 56 ? 2.223 -10.508 -2.783 1 98.56 56 CYS B N 1
ATOM 2787 C CA . CYS B 1 56 ? 1.62 -11.242 -1.677 1 98.56 56 CYS B CA 1
ATOM 2788 C C . CYS B 1 56 ? 1.783 -10.484 -0.365 1 98.56 56 CYS B C 1
ATOM 2790 O O . CYS B 1 56 ? 2.287 -9.367 -0.35 1 98.56 56 CYS B O 1
ATOM 2792 N N . ALA B 1 57 ? 1.353 -11.047 0.713 1 97.69 57 ALA B N 1
ATOM 2793 C CA . ALA B 1 57 ? 1.382 -10.391 2.02 1 97.69 57 ALA B CA 1
ATOM 2794 C C . ALA B 1 57 ? 2.816 -10.148 2.48 1 97.69 57 ALA B C 1
ATOM 2796 O O . ALA B 1 57 ? 3.682 -11.016 2.314 1 97.69 57 ALA B O 1
ATOM 2797 N N . PRO B 1 58 ? 3.035 -8.953 3.115 1 97.62 58 PRO B N 1
ATOM 2798 C CA . PRO B 1 58 ? 2.129 -7.824 3.314 1 97.62 58 PRO B CA 1
ATOM 2799 C C . PRO B 1 58 ? 1.816 -7.082 2.016 1 97.62 58 PRO B C 1
ATOM 2801 O O . PRO B 1 58 ? 2.666 -6.355 1.494 1 97.62 58 PRO B O 1
ATOM 2804 N N . THR B 1 59 ? 0.644 -7.27 1.585 1 98.38 59 THR B N 1
ATOM 2805 C CA . THR B 1 59 ? 0.201 -7.035 0.215 1 98.38 59 THR B CA 1
ATOM 2806 C C . THR B 1 59 ? 0.497 -5.598 -0.208 1 98.38 59 THR B C 1
ATOM 2808 O O . THR B 1 59 ? 1.153 -5.367 -1.226 1 98.38 59 THR B O 1
ATOM 2811 N N . ASN B 1 60 ? 0.147 -4.645 0.62 1 98.69 60 ASN B N 1
ATOM 2812 C CA . ASN B 1 60 ? 0.231 -3.248 0.204 1 98.69 60 ASN B CA 1
ATOM 2813 C C . ASN B 1 60 ? 1.661 -2.723 0.296 1 98.69 60 ASN B C 1
ATOM 2815 O O . ASN B 1 60 ? 2.07 -1.881 -0.506 1 98.69 60 ASN B O 1
ATOM 2819 N N . ASP B 1 61 ? 2.43 -3.221 1.239 1 98.62 61 ASP B N 1
ATOM 2820 C CA . ASP B 1 61 ? 3.85 -2.887 1.294 1 98.62 61 ASP B CA 1
ATOM 2821 C C . ASP B 1 61 ? 4.582 -3.402 0.058 1 98.62 61 ASP B C 1
ATOM 2823 O O . ASP B 1 61 ? 5.348 -2.668 -0.569 1 98.62 61 ASP B O 1
ATOM 2827 N N . ASN B 1 62 ? 4.324 -4.66 -0.263 1 98.81 62 ASN B N 1
ATOM 2828 C CA . ASN B 1 62 ? 5.016 -5.266 -1.395 1 98.81 62 ASN B CA 1
ATOM 2829 C C . ASN B 1 62 ? 4.602 -4.621 -2.715 1 98.81 62 ASN B C 1
ATOM 2831 O O . ASN B 1 62 ? 5.418 -4.5 -3.633 1 98.81 62 ASN B O 1
ATOM 2835 N N . LEU B 1 63 ? 3.334 -4.254 -2.809 1 98.88 63 LEU B N 1
ATOM 2836 C CA . LEU B 1 63 ? 2.871 -3.543 -3.996 1 98.88 63 LEU B CA 1
ATOM 2837 C C . LEU B 1 63 ? 3.566 -2.191 -4.125 1 98.88 63 LEU B C 1
ATOM 2839 O O . LEU B 1 63 ? 4.047 -1.835 -5.203 1 98.88 63 LEU B O 1
ATOM 2843 N N . MET B 1 64 ? 3.678 -1.46 -3.029 1 98.81 64 MET B N 1
ATOM 2844 C CA . MET B 1 64 ? 4.32 -0.149 -3.08 1 98.81 64 MET B CA 1
ATOM 2845 C C . MET B 1 64 ? 5.812 -0.284 -3.346 1 98.81 64 MET B C 1
ATOM 2847 O O . MET B 1 64 ? 6.41 0.564 -4.016 1 98.81 64 MET B O 1
ATOM 2851 N N . GLU B 1 65 ? 6.441 -1.364 -2.814 1 98.75 65 GLU B N 1
ATOM 2852 C CA . GLU B 1 65 ? 7.836 -1.619 -3.162 1 98.75 65 GLU B CA 1
ATOM 2853 C C . GLU B 1 65 ? 8.016 -1.726 -4.672 1 98.75 65 GLU B C 1
ATOM 2855 O O . GLU B 1 65 ? 8.953 -1.148 -5.23 1 98.75 65 GLU B O 1
ATOM 2860 N N . LEU B 1 66 ? 7.109 -2.445 -5.273 1 98.88 66 LEU B N 1
ATOM 2861 C CA . LEU B 1 66 ? 7.172 -2.641 -6.715 1 98.88 66 LEU B CA 1
ATOM 2862 C C . LEU B 1 66 ? 7.031 -1.313 -7.453 1 98.88 66 LEU B C 1
ATOM 2864 O O . LEU B 1 66 ? 7.828 -1.004 -8.344 1 98.88 66 LEU B O 1
ATOM 2868 N N . VAL B 1 67 ? 6.098 -0.536 -7.051 1 98.75 67 VAL B N 1
ATOM 2869 C CA . VAL B 1 67 ? 5.754 0.724 -7.699 1 98.75 67 VAL B CA 1
ATOM 2870 C C . VAL B 1 67 ? 6.891 1.728 -7.512 1 98.75 67 VAL B C 1
ATOM 2872 O O . VAL B 1 67 ? 7.312 2.385 -8.469 1 98.75 67 VAL B O 1
ATOM 2875 N N . VAL B 1 68 ? 7.398 1.812 -6.301 1 98.75 68 VAL B N 1
ATOM 2876 C CA . VAL B 1 68 ? 8.445 2.766 -5.961 1 98.75 68 VAL B CA 1
ATOM 2877 C C . VAL B 1 68 ? 9.758 2.361 -6.641 1 98.75 68 VAL B C 1
ATOM 2879 O O . VAL B 1 68 ? 10.5 3.215 -7.129 1 98.75 68 VAL B O 1
ATOM 2882 N N . LEU B 1 69 ? 10.008 1.066 -6.734 1 98.75 69 LEU B N 1
ATOM 2883 C CA . LEU B 1 69 ? 11.18 0.568 -7.453 1 98.75 69 LEU B CA 1
ATOM 2884 C C . LEU B 1 69 ? 11.086 0.913 -8.938 1 98.75 69 LEU B C 1
ATOM 2886 O O . LEU B 1 69 ? 12.062 1.379 -9.531 1 98.75 69 LEU B O 1
ATOM 2890 N N . ALA B 1 70 ? 9.945 0.666 -9.5 1 98.81 70 ALA B N 1
ATOM 2891 C CA . ALA B 1 70 ? 9.758 0.968 -10.914 1 98.81 70 ALA B CA 1
ATOM 2892 C C . ALA B 1 70 ? 10.047 2.438 -11.211 1 98.81 70 ALA B C 1
ATOM 2894 O O . ALA B 1 70 ? 10.711 2.766 -12.195 1 98.81 70 ALA B O 1
ATOM 2895 N N . ASP B 1 71 ? 9.586 3.299 -10.375 1 98.81 71 ASP B N 1
ATOM 2896 C CA . ASP B 1 71 ? 9.836 4.727 -10.547 1 98.81 71 ASP B CA 1
ATOM 2897 C C . ASP B 1 71 ? 11.328 5.039 -10.461 1 98.81 71 ASP B C 1
ATOM 2899 O O . ASP B 1 71 ? 11.844 5.855 -11.227 1 98.81 71 ASP B O 1
ATOM 2903 N N . ALA B 1 72 ? 11.992 4.445 -9.414 1 98.69 72 ALA B N 1
ATOM 2904 C CA . ALA B 1 72 ? 13.43 4.664 -9.266 1 98.69 72 ALA B CA 1
ATOM 2905 C C . ALA B 1 72 ? 14.18 4.277 -10.531 1 98.69 72 ALA B C 1
ATOM 2907 O O . ALA B 1 72 ? 15.062 5.008 -10.992 1 98.69 72 ALA B O 1
ATOM 2908 N N . PHE B 1 73 ? 13.805 3.143 -11.133 1 98.75 73 PHE B N 1
ATOM 2909 C CA . PHE B 1 73 ? 14.469 2.682 -12.352 1 98.75 73 PHE B CA 1
ATOM 2910 C C . PHE B 1 73 ? 14.18 3.623 -13.516 1 98.75 73 PHE B C 1
ATOM 2912 O O . PHE B 1 73 ? 15.078 3.959 -14.281 1 98.75 73 PHE B O 1
ATOM 2919 N N . ARG B 1 74 ? 12.922 4.004 -13.625 1 98.25 74 ARG B N 1
ATOM 2920 C CA . ARG B 1 74 ? 12.547 4.934 -14.688 1 98.25 74 ARG B CA 1
ATOM 2921 C C . ARG B 1 74 ? 13.352 6.223 -14.594 1 98.25 74 ARG B C 1
ATOM 2923 O O . ARG B 1 74 ? 13.906 6.688 -15.594 1 98.25 74 ARG B O 1
ATOM 2930 N N . ARG B 1 75 ? 13.453 6.75 -13.406 1 97.75 75 ARG B N 1
ATOM 2931 C CA . ARG B 1 75 ? 14.141 8.023 -13.195 1 97.75 75 ARG B CA 1
ATOM 2932 C C . ARG B 1 75 ? 15.648 7.855 -13.344 1 97.75 75 ARG B C 1
ATOM 2934 O O . ARG B 1 75 ? 16.359 8.836 -13.562 1 97.75 75 ARG B O 1
ATOM 2941 N N . SER B 1 76 ? 16.078 6.652 -13.242 1 97.88 76 SER B N 1
ATOM 2942 C CA . SER B 1 76 ? 17.484 6.359 -13.438 1 97.88 76 SER B CA 1
ATOM 2943 C C . SER B 1 76 ? 17.781 5.984 -14.883 1 97.88 76 SER B C 1
ATOM 2945 O O . SER B 1 76 ? 18.859 5.449 -15.188 1 97.88 76 SER B O 1
ATOM 2947 N N . SER B 1 77 ? 16.828 6.125 -15.781 1 97.5 77 SER B N 1
ATOM 2948 C CA . SER B 1 77 ? 16.953 6.051 -17.234 1 97.5 77 SER B CA 1
ATOM 2949 C C . SER B 1 77 ? 17.109 4.605 -17.703 1 97.5 77 SER B C 1
ATOM 2951 O O . SER B 1 77 ? 17.844 4.332 -18.656 1 97.5 77 SER B O 1
ATOM 2953 N N . ALA B 1 78 ? 16.547 3.654 -16.953 1 98.38 78 ALA B N 1
ATOM 2954 C CA . ALA B 1 78 ? 16.422 2.316 -17.531 1 98.38 78 ALA B CA 1
ATOM 2955 C C . ALA B 1 78 ? 15.664 2.354 -18.859 1 98.38 78 ALA B C 1
ATOM 2957 O O . ALA B 1 78 ? 14.695 3.1 -19.016 1 98.38 78 ALA B O 1
ATOM 2958 N N . SER B 1 79 ? 16.141 1.567 -19.828 1 98 79 SER B N 1
ATOM 2959 C CA . SER B 1 79 ? 15.516 1.577 -21.141 1 98 79 SER B CA 1
ATOM 2960 C C . SER B 1 79 ? 14.148 0.895 -21.125 1 98 79 SER B C 1
ATOM 2962 O O . SER B 1 79 ? 13.195 1.384 -21.719 1 98 79 SER B O 1
ATOM 2964 N N . ARG B 1 80 ? 14.117 -0.226 -20.516 1 97.94 80 ARG B N 1
ATOM 2965 C CA . ARG B 1 80 ? 12.891 -1.014 -20.391 1 97.94 80 ARG B CA 1
ATOM 2966 C C . ARG B 1 80 ? 12.766 -1.617 -18.984 1 97.94 80 ARG B C 1
ATOM 2968 O O . ARG B 1 80 ? 13.742 -2.133 -18.438 1 97.94 80 ARG B O 1
ATOM 2975 N N . ILE B 1 81 ? 11.609 -1.461 -18.422 1 98.81 81 ILE B N 1
ATOM 2976 C CA . ILE B 1 81 ? 11.32 -2.035 -17.125 1 98.81 81 ILE B CA 1
ATOM 2977 C C . ILE B 1 81 ? 10.242 -3.105 -17.25 1 98.81 81 ILE B C 1
ATOM 2979 O O . ILE B 1 81 ? 9.109 -2.805 -17.625 1 98.81 81 ILE B O 1
ATOM 2983 N N . THR B 1 82 ? 10.586 -4.344 -17 1 98.88 82 THR B N 1
ATOM 2984 C CA . THR B 1 82 ? 9.641 -5.453 -16.953 1 98.88 82 THR B CA 1
ATOM 2985 C C . THR B 1 82 ? 9.344 -5.855 -15.516 1 98.88 82 THR B C 1
ATOM 2987 O O . THR B 1 82 ? 10.242 -6.242 -14.773 1 98.88 82 THR B O 1
ATOM 2990 N N . ALA B 1 83 ? 8.086 -5.703 -15.141 1 98.94 83 ALA B N 1
ATOM 2991 C CA . ALA B 1 83 ? 7.656 -6.184 -13.828 1 98.94 83 ALA B CA 1
ATOM 2992 C C . ALA B 1 83 ? 7.316 -7.672 -13.875 1 98.94 83 ALA B C 1
ATOM 2994 O O . ALA B 1 83 ? 6.363 -8.078 -14.539 1 98.94 83 ALA B O 1
ATOM 2995 N N . VAL B 1 84 ? 8.133 -8.484 -13.242 1 98.94 84 VAL B N 1
ATOM 2996 C CA . VAL B 1 84 ? 7.867 -9.906 -13.07 1 98.94 84 VAL B CA 1
ATOM 2997 C C . VAL B 1 84 ? 7.121 -10.141 -11.758 1 98.94 84 VAL B C 1
ATOM 2999 O O . VAL B 1 84 ? 7.719 -10.07 -10.68 1 98.94 84 VAL B O 1
ATOM 3002 N N . ILE B 1 85 ? 5.867 -10.422 -11.891 1 98.94 85 ILE B N 1
ATOM 3003 C CA . ILE B 1 85 ? 4.98 -10.523 -10.742 1 98.94 85 ILE B CA 1
ATOM 3004 C C . ILE B 1 85 ? 4.438 -11.945 -10.625 1 98.94 85 ILE B C 1
ATOM 3006 O O . ILE B 1 85 ? 3.305 -12.219 -11.031 1 98.94 85 ILE B O 1
ATOM 3010 N N . PRO B 1 86 ? 5.176 -12.82 -9.945 1 98.88 86 PRO B N 1
ATOM 3011 C CA . PRO B 1 86 ? 4.805 -14.242 -9.883 1 98.88 86 PRO B CA 1
ATOM 3012 C C . PRO B 1 86 ? 3.414 -14.461 -9.289 1 98.88 86 PRO B C 1
ATOM 3014 O O . PRO B 1 86 ? 2.688 -15.359 -9.727 1 98.88 86 PRO B O 1
ATOM 3017 N N . TYR B 1 87 ? 3.055 -13.688 -8.336 1 98.88 87 TYR B N 1
ATOM 3018 C CA . TYR B 1 87 ? 1.692 -13.609 -7.824 1 98.88 87 TYR B CA 1
ATOM 3019 C C . TYR B 1 87 ? 1.165 -12.18 -7.895 1 98.88 87 TYR B C 1
ATOM 3021 O O . TYR B 1 87 ? 1.691 -11.281 -7.234 1 98.88 87 TYR B O 1
ATOM 3029 N N . PHE B 1 88 ? 0.162 -11.977 -8.711 1 98.81 88 PHE B N 1
ATOM 3030 C CA . PHE B 1 88 ? -0.452 -10.672 -8.891 1 98.81 88 PHE B CA 1
ATOM 3031 C C . PHE B 1 88 ? -1.581 -10.453 -7.895 1 98.81 88 PHE B C 1
ATOM 3033 O O . PHE B 1 88 ? -2.73 -10.805 -8.164 1 98.81 88 PHE B O 1
ATOM 3040 N N . GLY B 1 89 ? -1.263 -9.797 -6.754 1 98.5 89 GLY B N 1
ATOM 3041 C CA . GLY B 1 89 ? -2.268 -9.484 -5.754 1 98.5 89 GLY B CA 1
ATOM 3042 C C . GLY B 1 89 ? -3.395 -8.625 -6.285 1 98.5 89 GLY B C 1
ATOM 3043 O O . GLY B 1 89 ? -3.234 -7.938 -7.301 1 98.5 89 GLY B O 1
ATOM 3044 N N . TYR B 1 90 ? -4.559 -8.664 -5.613 1 98.62 90 TYR B N 1
ATOM 3045 C CA . TYR B 1 90 ? -5.766 -7.914 -5.949 1 98.62 90 TYR B CA 1
ATOM 3046 C C . TYR B 1 90 ? -6.434 -8.492 -7.191 1 98.62 90 TYR B C 1
ATOM 3048 O O . TYR B 1 90 ? -7.488 -8.008 -7.613 1 98.62 90 TYR B O 1
ATOM 3056 N N . ALA B 1 91 ? -5.926 -9.594 -7.738 1 98.19 91 ALA B N 1
ATOM 3057 C CA . ALA B 1 91 ? -6.422 -10.164 -8.984 1 98.19 91 ALA B CA 1
ATOM 3058 C C . ALA B 1 91 ? -7.859 -10.664 -8.828 1 98.19 91 ALA B C 1
ATOM 3060 O O . ALA B 1 91 ? -8.633 -10.664 -9.789 1 98.19 91 ALA B O 1
ATOM 3061 N N . ARG B 1 92 ? -8.273 -11.047 -7.57 1 96.44 92 ARG B N 1
ATOM 3062 C CA . ARG B 1 92 ? -9.602 -11.617 -7.336 1 96.44 92 ARG B CA 1
ATOM 3063 C C . ARG B 1 92 ? -10.664 -10.523 -7.367 1 96.44 92 ARG B C 1
ATOM 3065 O O . ARG B 1 92 ? -11.859 -10.82 -7.477 1 96.44 92 ARG B O 1
ATOM 3072 N N . GLN B 1 93 ? -10.258 -9.25 -7.234 1 97.75 93 GLN B N 1
ATOM 3073 C CA . GLN B 1 93 ? -11.164 -8.109 -7.344 1 97.75 93 GLN B CA 1
ATOM 3074 C C . GLN B 1 93 ? -11.172 -7.543 -8.766 1 97.75 93 GLN B C 1
ATOM 3076 O O . GLN B 1 93 ? -10.789 -6.395 -8.977 1 97.75 93 GLN B O 1
ATOM 3081 N N . ASP B 1 94 ? -11.711 -8.375 -9.766 1 97.19 94 ASP B N 1
ATOM 3082 C CA . ASP B 1 94 ? -11.539 -8.094 -11.188 1 97.19 94 ASP B CA 1
ATOM 3083 C C . ASP B 1 94 ? -12.867 -7.711 -11.836 1 97.19 94 ASP B C 1
ATOM 3085 O O . ASP B 1 94 ? -12.945 -7.555 -13.062 1 97.19 94 ASP B O 1
ATOM 3089 N N . ARG B 1 95 ? -13.898 -7.602 -11.031 1 95.25 95 ARG B N 1
ATOM 3090 C CA . ARG B 1 95 ? -15.203 -7.246 -11.57 1 95.25 95 ARG B CA 1
ATOM 3091 C C . ARG B 1 95 ? -16.109 -6.668 -10.484 1 95.25 95 ARG B C 1
ATOM 3093 O O . ARG B 1 95 ? -15.766 -6.723 -9.297 1 95.25 95 ARG B O 1
ATOM 3100 N N . ARG B 1 96 ? -17.266 -6.027 -10.867 1 94.56 96 ARG B N 1
ATOM 3101 C CA . ARG B 1 96 ? -18.312 -5.574 -9.969 1 94.56 96 ARG B CA 1
ATOM 3102 C C . ARG B 1 96 ? -19.484 -6.551 -9.945 1 94.56 96 ARG B C 1
ATOM 3104 O O . ARG B 1 96 ? -20.344 -6.508 -10.828 1 94.56 96 ARG B O 1
ATOM 3111 N N . PRO B 1 97 ? -19.516 -7.363 -8.922 1 88.44 97 PRO B N 1
ATOM 3112 C CA . PRO B 1 97 ? -20.625 -8.328 -8.891 1 88.44 97 PRO B CA 1
ATOM 3113 C C . PRO B 1 97 ? -21.984 -7.66 -8.703 1 88.44 97 PRO B C 1
ATOM 3115 O O . PRO B 1 97 ? -22.156 -6.832 -7.801 1 88.44 97 PRO B O 1
ATOM 3118 N N . ARG B 1 98 ? -22.969 -7.969 -9.516 1 88.56 98 ARG B N 1
ATOM 3119 C CA . ARG B 1 98 ? -24.375 -7.555 -9.398 1 88.56 98 ARG B CA 1
ATOM 3120 C C . ARG B 1 98 ? -24.484 -6.051 -9.188 1 88.56 98 ARG B C 1
ATOM 3122 O O . ARG B 1 98 ? -25.203 -5.594 -8.297 1 88.56 98 ARG B O 1
ATOM 3129 N N . SER B 1 99 ? -23.656 -5.266 -9.719 1 83.88 99 SER B N 1
ATOM 3130 C CA . SER B 1 99 ? -23.672 -3.807 -9.742 1 83.88 99 SER B CA 1
ATOM 3131 C C . SER B 1 99 ? -23.328 -3.23 -8.375 1 83.88 99 SER B C 1
ATOM 3133 O O . SER B 1 99 ? -23.719 -2.105 -8.055 1 83.88 99 SER B O 1
ATOM 3135 N N . ALA B 1 100 ? -22.703 -4.043 -7.613 1 88.62 100 ALA B N 1
ATOM 3136 C CA . ALA B 1 100 ? -22.203 -3.529 -6.34 1 88.62 100 ALA B CA 1
ATOM 3137 C C . ALA B 1 100 ? -21.281 -2.328 -6.555 1 88.62 100 ALA B C 1
ATOM 3139 O O . ALA B 1 100 ? -20.656 -2.195 -7.609 1 88.62 100 ALA B O 1
ATOM 3140 N N . ARG B 1 101 ? -21.359 -1.378 -5.57 1 96.31 101 ARG B N 1
ATOM 3141 C CA . ARG B 1 101 ? -20.5 -0.195 -5.645 1 96.31 101 ARG B CA 1
ATOM 3142 C C . ARG B 1 101 ? -19.125 -0.469 -5.035 1 96.31 101 ARG B C 1
ATOM 3144 O O . ARG B 1 101 ? -18.828 -0.002 -3.934 1 96.31 101 ARG B O 1
ATOM 3151 N N . VAL B 1 102 ? -18.422 -1.278 -5.773 1 97.88 102 VAL B N 1
ATOM 3152 C CA . VAL B 1 102 ? -17.094 -1.75 -5.359 1 97.88 102 VAL B CA 1
ATOM 3153 C C . VAL B 1 102 ? -16.062 -1.364 -6.406 1 97.88 102 VAL B C 1
ATOM 3155 O O . VAL B 1 102 ? -16.406 -1.042 -7.547 1 97.88 102 VAL B O 1
ATOM 3158 N N . PRO B 1 103 ? -14.812 -1.334 -6.016 1 98.31 103 PRO B N 1
ATOM 3159 C CA . PRO B 1 103 ? -13.742 -1.079 -6.977 1 98.31 103 PRO B CA 1
ATOM 3160 C C . PRO B 1 103 ? -13.438 -2.289 -7.859 1 98.31 103 PRO B C 1
ATOM 3162 O O . PRO B 1 103 ? -13.977 -3.375 -7.629 1 98.31 103 PRO B O 1
ATOM 3165 N N . ILE B 1 104 ? -12.773 -2.074 -8.898 1 98.38 104 ILE B N 1
ATOM 3166 C CA . ILE B 1 104 ? -12.023 -3.117 -9.594 1 98.38 104 ILE B CA 1
ATOM 3167 C C . ILE B 1 104 ? -10.531 -2.957 -9.312 1 98.38 104 ILE B C 1
ATOM 3169 O O . ILE B 1 104 ? -9.797 -2.369 -10.109 1 98.38 104 ILE B O 1
ATOM 3173 N N . SER B 1 105 ? -10.133 -3.504 -8.195 1 98.5 105 SER B N 1
ATOM 3174 C CA . SER B 1 105 ? -8.812 -3.244 -7.645 1 98.5 105 SER B CA 1
ATOM 3175 C C . SER B 1 105 ? -7.715 -3.824 -8.531 1 98.5 105 SER B C 1
ATOM 3177 O O . SER B 1 105 ? -6.613 -3.275 -8.609 1 98.5 105 SER B O 1
ATOM 3179 N N . ALA B 1 106 ? -8.008 -4.918 -9.266 1 98.69 106 ALA B N 1
ATOM 3180 C CA . ALA B 1 106 ? -7.043 -5.457 -10.219 1 98.69 106 ALA B CA 1
ATOM 3181 C C . ALA B 1 106 ? -6.688 -4.418 -11.281 1 98.69 106 ALA B C 1
ATOM 3183 O O . ALA B 1 106 ? -5.523 -4.281 -11.656 1 98.69 106 ALA B O 1
ATOM 3184 N N . LYS B 1 107 ? -7.688 -3.689 -11.766 1 98.69 107 LYS B N 1
ATOM 3185 C CA . LYS B 1 107 ? -7.461 -2.623 -12.734 1 98.69 107 LYS B CA 1
ATOM 3186 C C . LYS B 1 107 ? -6.699 -1.461 -12.109 1 98.69 107 LYS B C 1
ATOM 3188 O O . LYS B 1 107 ? -5.828 -0.867 -12.75 1 98.69 107 LYS B O 1
ATOM 3193 N N . VAL B 1 108 ? -7.004 -1.178 -10.891 1 98.62 108 VAL B N 1
ATOM 3194 C CA . VAL B 1 108 ? -6.305 -0.123 -10.164 1 98.62 108 VAL B CA 1
ATOM 3195 C C . VAL B 1 108 ? -4.805 -0.422 -10.133 1 98.62 108 VAL B C 1
ATOM 3197 O O . VAL B 1 108 ? -3.988 0.435 -10.477 1 98.62 108 VAL B O 1
ATOM 3200 N N . VAL B 1 109 ? -4.465 -1.62 -9.766 1 98.81 109 VAL B N 1
ATOM 3201 C CA . VAL B 1 109 ? -3.064 -2.012 -9.664 1 98.81 109 VAL B CA 1
ATOM 3202 C C . VAL B 1 109 ? -2.41 -1.964 -11.039 1 98.81 109 VAL B C 1
ATOM 3204 O O . VAL B 1 109 ? -1.281 -1.486 -11.18 1 98.81 109 VAL B O 1
ATOM 3207 N N . ALA B 1 110 ? -3.121 -2.453 -12.055 1 98.81 110 ALA B N 1
ATOM 3208 C CA . ALA B 1 110 ? -2.605 -2.387 -13.422 1 98.81 110 ALA B CA 1
ATOM 3209 C C . ALA B 1 110 ? -2.307 -0.947 -13.82 1 98.81 110 ALA B C 1
ATOM 3211 O O . ALA B 1 110 ? -1.245 -0.659 -14.383 1 98.81 110 ALA B O 1
ATOM 3212 N N . ASP B 1 111 ? -3.211 -0.026 -13.508 1 98.5 111 ASP B N 1
ATOM 3213 C CA . ASP B 1 111 ? -3.051 1.386 -13.844 1 98.5 111 ASP B CA 1
ATOM 3214 C C . ASP B 1 111 ? -1.875 2 -13.086 1 98.5 111 ASP B C 1
ATOM 3216 O O . ASP B 1 111 ? -1.16 2.85 -13.625 1 98.5 111 ASP B O 1
ATOM 3220 N N . MET B 1 112 ? -1.695 1.59 -11.852 1 98.56 112 MET B N 1
ATOM 3221 C CA . MET B 1 112 ? -0.573 2.08 -11.055 1 98.56 112 MET B CA 1
ATOM 3222 C C . MET B 1 112 ? 0.756 1.709 -11.703 1 98.56 112 MET B C 1
ATOM 3224 O O . MET B 1 112 ? 1.679 2.525 -11.75 1 98.56 112 MET B O 1
ATOM 3228 N N . LEU B 1 113 ? 0.821 0.498 -12.195 1 98.69 113 LEU B N 1
ATOM 3229 C CA . LEU B 1 113 ? 2.055 0.044 -12.828 1 98.69 113 LEU B CA 1
ATOM 3230 C C . LEU B 1 113 ? 2.326 0.825 -14.109 1 98.69 113 LEU B C 1
ATOM 3232 O O . LEU B 1 113 ? 3.477 1.156 -14.406 1 98.69 113 LEU B O 1
ATOM 3236 N N . ASP B 1 114 ? 1.29 1.097 -14.789 1 98 114 ASP B N 1
ATOM 3237 C CA . ASP B 1 114 ? 1.42 1.841 -16.031 1 98 114 ASP B CA 1
ATOM 3238 C C . ASP B 1 114 ? 1.941 3.254 -15.781 1 98 114 ASP B C 1
ATOM 3240 O O . ASP B 1 114 ? 2.895 3.693 -16.438 1 98 114 ASP B O 1
ATOM 3244 N N . VAL B 1 115 ? 1.447 3.926 -14.82 1 97.31 115 VAL B N 1
ATOM 3245 C CA . VAL B 1 115 ? 1.72 5.348 -14.641 1 97.31 115 VAL B CA 1
ATOM 3246 C C . VAL B 1 115 ? 3.141 5.535 -14.109 1 97.31 115 VAL B C 1
ATOM 3248 O O . VAL B 1 115 ? 3.768 6.57 -14.352 1 97.31 115 VAL B O 1
ATOM 3251 N N . VAL B 1 116 ? 3.68 4.508 -13.469 1 97.31 116 VAL B N 1
ATOM 3252 C CA . VAL B 1 116 ? 5.016 4.672 -12.898 1 97.31 116 VAL B CA 1
ATOM 3253 C C . VAL B 1 116 ? 6.062 4.223 -13.914 1 97.31 116 VAL B C 1
ATOM 3255 O O . VAL B 1 116 ? 7.266 4.285 -13.641 1 97.31 116 VAL B O 1
ATOM 3258 N N . GLY B 1 117 ? 5.637 3.693 -15.008 1 96.81 117 GLY B N 1
ATOM 3259 C CA . GLY B 1 117 ? 6.574 3.551 -16.109 1 96.81 117 GLY B CA 1
ATOM 3260 C C . GLY B 1 117 ? 6.945 2.107 -16.406 1 96.81 117 GLY B C 1
ATOM 3261 O O . GLY B 1 117 ? 7.938 1.837 -17.078 1 96.81 117 GLY B O 1
ATOM 3262 N N . VAL B 1 118 ? 6.203 1.13 -15.891 1 98.69 118 VAL B N 1
ATOM 3263 C CA . VAL B 1 118 ? 6.418 -0.264 -16.266 1 98.69 118 VAL B CA 1
ATOM 3264 C C . VAL B 1 118 ? 6.102 -0.458 -17.75 1 98.69 118 VAL B C 1
ATOM 3266 O O . VAL B 1 118 ? 5.062 -0.003 -18.234 1 98.69 118 VAL B O 1
ATOM 3269 N N . ASN B 1 119 ? 7 -1.142 -18.438 1 98.56 119 ASN B N 1
ATOM 3270 C CA . ASN B 1 119 ? 6.855 -1.285 -19.875 1 98.56 119 ASN B CA 1
ATOM 3271 C C . ASN B 1 119 ? 6.23 -2.627 -20.25 1 98.56 119 ASN B C 1
ATOM 3273 O O . ASN B 1 119 ? 5.66 -2.771 -21.328 1 98.56 119 ASN B O 1
ATOM 3277 N N . ARG B 1 120 ? 6.398 -3.574 -19.406 1 98.44 120 ARG B N 1
ATOM 3278 C CA . ARG B 1 120 ? 5.918 -4.93 -19.641 1 98.44 120 ARG B CA 1
ATOM 3279 C C . ARG B 1 120 ? 5.668 -5.656 -18.328 1 98.44 120 ARG B C 1
ATOM 3281 O O . ARG B 1 120 ? 6.34 -5.387 -17.328 1 98.44 120 ARG B O 1
ATOM 3288 N N . VAL B 1 121 ? 4.676 -6.562 -18.328 1 98.75 121 VAL B N 1
ATOM 3289 C CA . VAL B 1 121 ? 4.363 -7.332 -17.125 1 98.75 121 VAL B CA 1
ATOM 3290 C C . VAL B 1 121 ? 4.426 -8.828 -17.438 1 98.75 121 VAL B C 1
ATOM 3292 O O . VAL B 1 121 ? 3.969 -9.266 -18.5 1 98.75 121 VAL B O 1
ATOM 3295 N N . LEU B 1 122 ? 5.113 -9.547 -16.594 1 98.62 122 LEU B N 1
ATOM 3296 C CA . LEU B 1 122 ? 5.137 -11.008 -16.625 1 98.62 122 LEU B CA 1
ATOM 3297 C C . LEU B 1 122 ? 4.488 -11.586 -15.367 1 98.62 122 LEU B C 1
ATOM 3299 O O . LEU B 1 122 ? 4.887 -11.258 -14.25 1 98.62 122 LEU B O 1
ATOM 3303 N N . THR B 1 123 ? 3.447 -12.383 -15.531 1 98.62 123 THR B N 1
ATOM 3304 C CA . THR B 1 123 ? 2.756 -12.984 -14.398 1 98.62 123 THR B CA 1
ATOM 3305 C C . THR B 1 123 ? 2.732 -14.508 -14.516 1 98.62 123 THR B C 1
ATOM 3307 O O . THR B 1 123 ? 3.096 -15.055 -15.562 1 98.62 123 THR B O 1
ATOM 3310 N N . VAL B 1 124 ? 2.385 -15.195 -13.406 1 98.25 124 VAL B N 1
ATOM 3311 C CA . VAL B 1 124 ? 2.15 -16.641 -13.383 1 98.25 124 VAL B CA 1
ATOM 3312 C C . VAL B 1 124 ? 0.706 -16.922 -12.977 1 98.25 124 VAL B C 1
ATOM 3314 O O . VAL B 1 124 ? 0.261 -16.5 -11.906 1 98.25 124 VAL B O 1
ATOM 3317 N N . ASP B 1 125 ? -0.006 -17.609 -13.836 1 96.81 125 ASP B N 1
ATOM 3318 C CA . ASP B 1 125 ? -1.371 -18.047 -13.555 1 96.81 125 ASP B CA 1
ATOM 3319 C C . ASP B 1 125 ? -2.217 -16.891 -13.023 1 96.81 125 ASP B C 1
ATOM 3321 O O . ASP B 1 125 ? -2.729 -16.953 -11.898 1 96.81 125 ASP B O 1
ATOM 3325 N N . LEU B 1 126 ? -2.365 -15.898 -13.883 1 96.56 126 LEU B N 1
ATOM 3326 C CA . LEU B 1 126 ? -3.295 -14.836 -13.523 1 96.56 126 LEU B CA 1
ATOM 3327 C C . LEU B 1 126 ? -4.672 -15.398 -13.195 1 96.56 126 LEU B C 1
ATOM 3329 O O . LEU B 1 126 ? -5.152 -16.312 -13.875 1 96.56 126 LEU B O 1
ATOM 3333 N N . HIS B 1 127 ? -5.344 -14.883 -12.156 1 95.62 127 HIS B N 1
ATOM 3334 C CA . HIS B 1 127 ? -6.598 -15.422 -11.641 1 95.62 127 HIS B CA 1
ATOM 3335 C C . HIS B 1 127 ? -7.652 -15.508 -12.734 1 95.62 127 HIS B C 1
ATOM 3337 O O . HIS B 1 127 ? -8.414 -16.469 -12.797 1 95.62 127 HIS B O 1
ATOM 3343 N N . ALA B 1 128 ? -7.738 -14.5 -13.516 1 94.62 128 ALA B N 1
ATOM 3344 C CA . ALA B 1 128 ? -8.633 -14.445 -14.672 1 94.62 128 ALA B CA 1
ATOM 3345 C C . ALA B 1 128 ? -7.902 -13.906 -15.898 1 94.62 128 ALA B C 1
ATOM 3347 O O . ALA B 1 128 ? -7.219 -12.883 -15.828 1 94.62 128 ALA B O 1
ATOM 3348 N N . ASP B 1 129 ? -8.109 -14.547 -16.984 1 92.62 129 ASP B N 1
ATOM 3349 C CA . ASP B 1 129 ? -7.422 -14.156 -18.219 1 92.62 129 ASP B CA 1
ATOM 3350 C C . ASP B 1 129 ? -7.82 -12.75 -18.641 1 92.62 129 ASP B C 1
ATOM 3352 O O . ASP B 1 129 ? -7.023 -12.031 -19.25 1 92.62 129 ASP B O 1
ATOM 3356 N N . GLN B 1 130 ? -9.008 -12.359 -18.312 1 95.12 130 GLN B N 1
ATOM 3357 C CA . GLN B 1 130 ? -9.547 -11.062 -18.703 1 95.12 130 GLN B CA 1
ATOM 3358 C C . GLN B 1 130 ? -8.719 -9.922 -18.125 1 95.12 130 GLN B C 1
ATOM 3360 O O . GLN B 1 130 ? -8.68 -8.828 -18.688 1 95.12 130 GLN B O 1
ATOM 3365 N N . ILE B 1 131 ? -8 -10.188 -17.062 1 97.44 131 ILE B N 1
ATOM 3366 C CA . ILE B 1 131 ? -7.211 -9.172 -16.375 1 97.44 131 ILE B CA 1
ATOM 3367 C C . ILE B 1 131 ? -6.113 -8.648 -17.297 1 97.44 131 ILE B C 1
ATOM 3369 O O . ILE B 1 131 ? -5.68 -7.504 -17.188 1 97.44 131 ILE B O 1
ATOM 3373 N N . GLN B 1 132 ? -5.68 -9.477 -18.219 1 97.12 132 GLN B N 1
ATOM 3374 C CA . GLN B 1 132 ? -4.668 -9.062 -19.188 1 97.12 132 GLN B CA 1
ATOM 3375 C C . GLN B 1 132 ? -5.102 -7.801 -19.938 1 97.12 132 GLN B C 1
ATOM 3377 O O . GLN B 1 132 ? -4.266 -6.988 -20.328 1 97.12 132 GLN B O 1
ATOM 3382 N N . GLY B 1 133 ? -6.371 -7.598 -20.094 1 97.56 133 GLY B N 1
ATOM 3383 C CA . GLY B 1 133 ? -6.91 -6.43 -20.766 1 97.56 133 GLY B CA 1
ATOM 3384 C C . GLY B 1 133 ? -6.887 -5.18 -19.906 1 97.56 133 GLY B C 1
ATOM 3385 O O . GLY B 1 133 ? -7.145 -4.078 -20.391 1 97.56 133 GLY B O 1
ATOM 3386 N N . PHE B 1 134 ? -6.609 -5.316 -18.625 1 98.12 134 PHE B N 1
ATOM 3387 C CA . PHE B 1 134 ? -6.582 -4.176 -17.719 1 98.12 134 PHE B CA 1
ATOM 3388 C C . PHE B 1 134 ? -5.312 -3.357 -17.906 1 98.12 134 PHE B C 1
ATOM 3390 O O . PHE B 1 134 ? -5.25 -2.193 -17.5 1 98.12 134 PHE B O 1
ATOM 3397 N N . PHE B 1 135 ? -4.281 -4.051 -18.453 1 98.19 135 PHE B N 1
ATOM 3398 C CA . PHE B 1 135 ? -2.973 -3.424 -18.594 1 98.19 135 PHE B CA 1
ATOM 3399 C C . PHE B 1 135 ? -2.875 -2.635 -19.891 1 98.19 135 PHE B C 1
ATOM 3401 O O . PHE B 1 135 ? -3.375 -3.074 -20.922 1 98.19 135 PHE B O 1
ATOM 3408 N N . ASP B 1 136 ? -2.234 -1.491 -19.859 1 96.81 136 ASP B N 1
ATOM 3409 C CA . ASP B 1 136 ? -2.014 -0.68 -21.062 1 96.81 136 ASP B CA 1
ATOM 3410 C C . ASP B 1 136 ? -0.641 -0.956 -21.672 1 96.81 136 ASP B C 1
ATOM 3412 O O . ASP B 1 136 ? -0.163 -0.192 -22.516 1 96.81 136 ASP B O 1
ATOM 3416 N N . MET B 1 137 ? 0.06 -1.995 -21.203 1 97.62 137 MET B N 1
ATOM 3417 C CA . MET B 1 137 ? 1.33 -2.49 -21.734 1 97.62 137 MET B CA 1
ATOM 3418 C C . MET B 1 137 ? 1.266 -3.994 -21.984 1 97.62 137 MET B C 1
ATOM 3420 O O . MET B 1 137 ? 0.347 -4.668 -21.5 1 97.62 137 MET B O 1
ATOM 3424 N N . PRO B 1 138 ? 2.23 -4.527 -22.734 1 97.06 138 PRO B N 1
ATOM 3425 C CA . PRO B 1 138 ? 2.217 -5.969 -22.984 1 97.06 138 PRO B CA 1
ATOM 3426 C C . PRO B 1 138 ? 2.293 -6.797 -21.703 1 97.06 138 PRO B C 1
ATOM 3428 O O . PRO B 1 138 ? 3.035 -6.445 -20.781 1 97.06 138 PRO B O 1
ATOM 3431 N N . VAL B 1 139 ? 1.491 -7.816 -21.703 1 97.62 139 VAL B N 1
ATOM 3432 C CA . VAL B 1 139 ? 1.465 -8.734 -20.562 1 97.62 139 VAL B CA 1
ATOM 3433 C C . VAL B 1 139 ? 1.674 -10.164 -21.062 1 97.62 139 VAL B C 1
ATOM 3435 O O . VAL B 1 139 ? 1.04 -10.594 -22.031 1 97.62 139 VAL B O 1
ATOM 3438 N N . ASP B 1 140 ? 2.58 -10.852 -20.484 1 96.81 140 ASP B N 1
ATOM 3439 C CA . ASP B 1 140 ? 2.76 -12.289 -20.656 1 96.81 140 ASP B CA 1
ATOM 3440 C C . ASP B 1 140 ? 2.35 -13.055 -19.406 1 96.81 140 ASP B C 1
ATOM 3442 O O . ASP B 1 140 ? 2.947 -12.883 -18.344 1 96.81 140 ASP B O 1
ATOM 3446 N N . ASN B 1 141 ? 1.351 -13.805 -19.531 1 97.12 141 ASN B N 1
ATOM 3447 C CA . ASN B 1 141 ? 0.956 -14.695 -18.438 1 97.12 141 ASN B CA 1
ATOM 3448 C C . ASN B 1 141 ? 1.448 -16.125 -18.688 1 97.12 141 ASN B C 1
ATOM 3450 O O . ASN B 1 141 ? 0.958 -16.812 -19.578 1 97.12 141 ASN B O 1
ATOM 3454 N N . ILE B 1 142 ? 2.385 -16.531 -17.875 1 96.56 142 ILE B N 1
ATOM 3455 C CA . ILE B 1 142 ? 2.867 -17.906 -18.016 1 96.56 142 ILE B CA 1
ATOM 3456 C C . ILE B 1 142 ? 2.152 -18.797 -17 1 96.56 142 ILE B C 1
ATOM 3458 O O . ILE B 1 142 ? 1.407 -18.312 -16.141 1 96.56 142 ILE B O 1
ATOM 3462 N N . TYR B 1 143 ? 2.373 -20.109 -17.156 1 95 143 TYR B N 1
ATOM 3463 C CA . TYR B 1 143 ? 1.6 -21.062 -16.359 1 95 143 TYR B CA 1
ATOM 3464 C C . TYR B 1 143 ? 2.514 -21.922 -15.492 1 95 143 TYR B C 1
ATOM 3466 O O . TYR B 1 143 ? 3.602 -22.312 -15.922 1 95 143 TYR B O 1
ATOM 3474 N N . GLY B 1 144 ? 2.025 -22.141 -14.266 1 95.31 144 GLY B N 1
ATOM 3475 C CA . GLY B 1 144 ? 2.732 -23.047 -13.367 1 95.31 144 GLY B CA 1
ATOM 3476 C C . GLY B 1 144 ? 2.389 -24.5 -13.594 1 95.31 144 GLY B C 1
ATOM 3477 O O . GLY B 1 144 ? 3.031 -25.391 -13.031 1 95.31 144 GLY B O 1
ATOM 3478 N N . SER B 1 145 ? 1.457 -24.828 -14.484 1 94.75 145 SER B N 1
ATOM 3479 C CA . SER B 1 145 ? 0.904 -26.156 -14.688 1 94.75 145 SER B CA 1
ATOM 3480 C C . SER B 1 145 ? 1.991 -27.156 -15.086 1 94.75 145 SER B C 1
ATOM 3482 O O . SER B 1 145 ? 1.985 -28.297 -14.633 1 94.75 145 SER B O 1
ATOM 3484 N N . PRO B 1 146 ? 2.949 -26.766 -15.953 1 95 146 PRO B N 1
ATOM 3485 C CA . PRO B 1 146 ? 3.977 -27.75 -16.312 1 95 146 PRO B CA 1
ATOM 3486 C C . PRO B 1 146 ? 4.742 -28.266 -15.102 1 95 146 PRO B C 1
ATOM 3488 O O . PRO B 1 146 ? 5.035 -29.469 -15.023 1 95 146 PRO B O 1
ATOM 3491 N N . VAL B 1 147 ? 5.031 -27.359 -14.164 1 97.12 147 VAL B N 1
ATOM 3492 C CA . VAL B 1 147 ? 5.746 -27.75 -12.953 1 97.12 147 VAL B CA 1
ATOM 3493 C C . VAL B 1 147 ? 4.883 -28.703 -12.125 1 97.12 147 VAL B C 1
ATOM 3495 O O . VAL B 1 147 ? 5.371 -29.703 -11.609 1 97.12 147 VAL B O 1
ATOM 3498 N N . LEU B 1 148 ? 3.617 -28.406 -12.031 1 97.88 148 LEU B N 1
ATOM 3499 C CA . LEU B 1 148 ? 2.682 -29.203 -11.25 1 97.88 148 LEU B CA 1
ATOM 3500 C C . LEU B 1 148 ? 2.445 -30.562 -11.906 1 97.88 148 LEU B C 1
ATOM 3502 O O . LEU B 1 148 ? 2.473 -31.594 -11.234 1 97.88 148 LEU B O 1
ATOM 3506 N N . VAL B 1 149 ? 2.24 -30.578 -13.195 1 97.75 149 VAL B N 1
ATOM 3507 C CA . VAL B 1 149 ? 1.964 -31.797 -13.953 1 97.75 149 VAL B CA 1
ATOM 3508 C C . VAL B 1 149 ? 3.176 -32.719 -13.898 1 97.75 149 VAL B C 1
ATOM 3510 O O . VAL B 1 149 ? 3.027 -33.938 -13.727 1 97.75 149 VAL B O 1
ATOM 3513 N N . ASP B 1 150 ? 4.352 -32.125 -14.055 1 97.75 150 ASP B N 1
ATOM 3514 C CA . ASP B 1 150 ? 5.578 -32.906 -13.969 1 97.75 150 ASP B CA 1
ATOM 3515 C C . ASP B 1 150 ? 5.676 -33.625 -12.617 1 97.75 150 ASP B C 1
ATOM 3517 O O . ASP B 1 150 ? 6.066 -34.781 -12.555 1 97.75 150 ASP B O 1
ATOM 3521 N N . ASP B 1 151 ? 5.375 -32.906 -11.578 1 98.62 151 ASP B N 1
ATOM 3522 C CA . ASP B 1 151 ? 5.441 -33.5 -10.242 1 98.62 151 ASP B CA 1
ATOM 3523 C C . ASP B 1 151 ? 4.395 -34.594 -10.078 1 98.62 151 ASP B C 1
ATOM 3525 O O . ASP B 1 151 ? 4.676 -35.656 -9.492 1 98.62 151 ASP B O 1
ATOM 3529 N N . ILE B 1 152 ? 3.17 -34.375 -10.547 1 98.5 152 ILE B N 1
ATOM 3530 C CA . ILE B 1 152 ? 2.111 -35.375 -10.477 1 98.5 152 ILE B CA 1
ATOM 3531 C C . ILE B 1 152 ? 2.559 -36.656 -11.188 1 98.5 152 ILE B C 1
ATOM 3533 O O . ILE B 1 152 ? 2.398 -37.75 -10.656 1 98.5 152 ILE B O 1
ATOM 3537 N N . GLN B 1 153 ? 3.15 -36.531 -12.344 1 97.94 153 GLN B N 1
ATOM 3538 C CA . GLN B 1 153 ? 3.633 -37.656 -13.109 1 97.94 153 GLN B CA 1
ATOM 3539 C C . GLN B 1 153 ? 4.711 -38.406 -12.344 1 97.94 153 GLN B C 1
ATOM 3541 O O . GLN B 1 153 ? 4.723 -39.656 -12.328 1 97.94 153 GLN B O 1
ATOM 3546 N N . ALA B 1 154 ? 5.539 -37.625 -11.727 1 98 154 ALA B N 1
ATOM 3547 C CA . ALA B 1 154 ? 6.664 -38.25 -11.008 1 98 154 ALA B CA 1
ATOM 3548 C C . ALA B 1 154 ? 6.18 -39.031 -9.805 1 98 154 ALA B C 1
ATOM 3550 O O . ALA B 1 154 ? 6.828 -40 -9.398 1 98 154 ALA B O 1
ATOM 3551 N N . GLN B 1 155 ? 5.07 -38.625 -9.258 1 97.75 155 GLN B N 1
ATOM 3552 C CA . GLN B 1 155 ? 4.551 -39.312 -8.062 1 97.75 155 GLN B CA 1
ATOM 3553 C C . GLN B 1 155 ? 3.932 -40.656 -8.414 1 97.75 155 GLN B C 1
ATOM 3555 O O . GLN B 1 155 ? 3.818 -41.531 -7.555 1 97.75 155 GLN B O 1
ATOM 3560 N N . ARG B 1 156 ? 3.451 -40.969 -9.625 1 97 156 ARG B N 1
ATOM 3561 C CA . ARG B 1 156 ? 2.863 -42.219 -10.109 1 97 156 ARG B CA 1
ATOM 3562 C C . ARG B 1 156 ? 1.668 -42.625 -9.258 1 97 156 ARG B C 1
ATOM 3564 O O . ARG B 1 156 ? 1.598 -43.75 -8.781 1 97 156 ARG B O 1
ATOM 3571 N N . PHE B 1 157 ? 0.766 -41.688 -9.141 1 97 157 PHE B N 1
ATOM 3572 C CA . PHE B 1 157 ? -0.441 -41.969 -8.375 1 97 157 PHE B CA 1
ATOM 3573 C C . PHE B 1 157 ? -1.261 -43.062 -9.031 1 97 157 PHE B C 1
ATOM 3575 O O . PHE B 1 157 ? -1.375 -43.094 -10.258 1 97 157 PHE B O 1
ATOM 3582 N N . ASP B 1 158 ? -1.788 -43.938 -8.258 1 95 158 ASP B N 1
ATOM 3583 C CA . ASP B 1 158 ? -2.674 -45 -8.758 1 95 158 ASP B CA 1
ATOM 3584 C C . ASP B 1 158 ? -4.09 -44.469 -8.961 1 95 158 ASP B C 1
ATOM 3586 O O . ASP B 1 158 ? -4.602 -43.719 -8.141 1 95 158 ASP B O 1
ATOM 3590 N N . ASN B 1 159 ? -4.766 -44.875 -10.078 1 97.12 159 ASN B N 1
ATOM 3591 C CA . ASN B 1 159 ? -6.16 -44.562 -10.352 1 97.12 159 ASN B CA 1
ATOM 3592 C C . ASN B 1 159 ? -6.434 -43.062 -10.219 1 97.12 159 ASN B C 1
ATOM 3594 O O . ASN B 1 159 ? -7.348 -42.656 -9.5 1 97.12 159 ASN B O 1
ATOM 3598 N N . LEU B 1 160 ? -5.574 -42.375 -10.844 1 98.12 160 LEU B N 1
ATOM 3599 C CA . LEU B 1 160 ? -5.547 -40.906 -10.719 1 98.12 160 LEU B CA 1
ATOM 3600 C C . LEU B 1 160 ? -6.754 -40.281 -11.406 1 98.12 160 LEU B C 1
ATOM 3602 O O . LEU B 1 160 ? -7.137 -40.719 -12.5 1 98.12 160 LEU B O 1
ATOM 3606 N N . MET B 1 161 ? -7.348 -39.281 -10.727 1 98 161 MET B N 1
ATOM 3607 C CA . MET B 1 161 ? -8.391 -38.438 -11.281 1 98 161 MET B CA 1
ATOM 3608 C C . MET B 1 161 ? -8.164 -36.969 -10.898 1 98 161 MET B C 1
ATOM 3610 O O . MET B 1 161 ? -7.801 -36.688 -9.766 1 98 161 MET B O 1
ATOM 3614 N N . ILE B 1 162 ? -8.336 -36.094 -11.891 1 98.69 162 ILE B N 1
ATOM 3615 C CA . ILE B 1 162 ? -8.242 -34.656 -11.625 1 98.69 162 ILE B CA 1
ATOM 3616 C C . ILE B 1 162 ? -9.617 -34.125 -11.266 1 98.69 162 ILE B C 1
ATOM 3618 O O . ILE B 1 162 ? -10.625 -34.5 -11.867 1 98.69 162 ILE B O 1
ATOM 3622 N N . VAL B 1 163 ? -9.641 -33.25 -10.242 1 98.56 163 VAL B N 1
ATOM 3623 C CA . VAL B 1 163 ? -10.914 -32.719 -9.758 1 98.56 163 VAL B CA 1
ATOM 3624 C C . VAL B 1 163 ? -10.875 -31.203 -9.742 1 98.56 163 VAL B C 1
ATOM 3626 O O . VAL B 1 163 ? -9.914 -30.594 -9.258 1 98.56 163 VAL B O 1
ATOM 3629 N N . SER B 1 164 ? -11.883 -30.562 -10.297 1 97.5 164 SER B N 1
ATOM 3630 C CA . SER B 1 164 ? -12.078 -29.125 -10.125 1 97.5 164 SER B CA 1
ATOM 3631 C C . SER B 1 164 ? -12.867 -28.828 -8.852 1 97.5 164 SER B C 1
ATOM 3633 O O . SER B 1 164 ? -13.961 -29.359 -8.648 1 97.5 164 SER B O 1
ATOM 3635 N N . PRO B 1 165 ? -12.297 -27.953 -8.008 1 95.06 165 PRO B N 1
ATOM 3636 C CA . PRO B 1 165 ? -12.984 -27.703 -6.738 1 95.06 165 PRO B CA 1
ATOM 3637 C C . PRO B 1 165 ? -14.266 -26.891 -6.906 1 95.06 165 PRO B C 1
ATOM 3639 O O . PRO B 1 165 ? -15.094 -26.828 -5.992 1 95.06 165 PRO B O 1
ATOM 3642 N N . ASP B 1 166 ? -14.414 -26.172 -8.023 1 89.62 166 ASP B N 1
ATOM 3643 C CA . ASP B 1 166 ? -15.625 -25.422 -8.336 1 89.62 166 ASP B CA 1
ATOM 3644 C C . ASP B 1 166 ? -15.812 -25.281 -9.844 1 89.62 166 ASP B C 1
ATOM 3646 O O . ASP B 1 166 ? -14.977 -25.734 -10.625 1 89.62 166 ASP B O 1
ATOM 3650 N N . ILE B 1 167 ? -16.891 -24.719 -10.219 1 88.56 167 ILE B N 1
ATOM 3651 C CA . ILE B 1 167 ? -17.25 -24.594 -11.633 1 88.56 167 ILE B CA 1
ATOM 3652 C C . ILE B 1 167 ? -16.297 -23.641 -12.328 1 88.56 167 ILE B C 1
ATOM 3654 O O . ILE B 1 167 ? -15.93 -23.844 -13.492 1 88.56 167 ILE B O 1
ATOM 3658 N N . GLY B 1 168 ? -15.82 -22.672 -11.68 1 87.5 168 GLY B N 1
ATOM 3659 C CA . GLY B 1 168 ? -14.961 -21.656 -12.258 1 87.5 168 GLY B CA 1
ATOM 3660 C C . GLY B 1 168 ? -13.586 -22.188 -12.641 1 87.5 168 GLY B C 1
ATOM 3661 O O . GLY B 1 168 ? -12.93 -21.656 -13.531 1 87.5 168 GLY B O 1
ATOM 3662 N N . GLY B 1 169 ? -13.164 -23.297 -11.992 1 92.31 169 GLY B N 1
ATOM 3663 C CA . GLY B 1 169 ? -11.836 -23.828 -12.211 1 92.31 169 GLY B CA 1
ATOM 3664 C C . GLY B 1 169 ? -11.812 -25 -13.188 1 92.31 169 GLY B C 1
ATOM 3665 O O . GLY B 1 169 ? -10.766 -25.609 -13.406 1 92.31 169 GLY B O 1
ATOM 3666 N N . VAL B 1 170 ? -12.938 -25.25 -13.82 1 94.81 170 VAL B N 1
ATOM 3667 C CA . VAL B 1 170 ? -13.094 -26.453 -14.625 1 94.81 170 VAL B CA 1
ATOM 3668 C C . VAL B 1 170 ? -12.125 -26.422 -15.805 1 94.81 170 VAL B C 1
ATOM 3670 O O . VAL B 1 170 ? -11.5 -27.438 -16.141 1 94.81 170 VAL B O 1
ATOM 3673 N N . VAL B 1 171 ? -11.977 -25.297 -16.406 1 93.94 171 VAL B N 1
ATOM 3674 C CA . VAL B 1 171 ? -11.117 -25.172 -17.594 1 93.94 171 VAL B CA 1
ATOM 3675 C C . VAL B 1 171 ? -9.68 -25.531 -17.219 1 93.94 171 VAL B C 1
ATOM 3677 O O . VAL B 1 171 ? -9.016 -26.281 -17.922 1 93.94 171 VAL B O 1
ATOM 3680 N N . ARG B 1 172 ? -9.242 -25.031 -16.125 1 94.5 172 ARG B N 1
ATOM 3681 C CA . ARG B 1 172 ? -7.891 -25.312 -15.641 1 94.5 172 ARG B CA 1
ATOM 3682 C C . ARG B 1 172 ? -7.723 -26.797 -15.312 1 94.5 172 ARG B C 1
ATOM 3684 O O . ARG B 1 172 ? -6.746 -27.422 -15.742 1 94.5 172 ARG B O 1
ATOM 3691 N N . ALA B 1 173 ? -8.641 -27.328 -14.594 1 97 173 ALA B N 1
ATOM 3692 C CA . ALA B 1 173 ? -8.586 -28.75 -14.211 1 97 173 ALA B CA 1
ATOM 3693 C C . ALA B 1 173 ? -8.625 -29.641 -15.438 1 97 173 ALA B C 1
ATOM 3695 O O . ALA B 1 173 ? -7.918 -30.656 -15.492 1 97 173 ALA B O 1
ATOM 3696 N N . ARG B 1 174 ? -9.422 -29.281 -16.375 1 96.94 174 ARG B N 1
ATOM 3697 C CA . ARG B 1 174 ? -9.539 -30.047 -17.609 1 96.94 174 ARG B CA 1
ATOM 3698 C C . ARG B 1 174 ? -8.219 -30.062 -18.359 1 96.94 174 ARG B C 1
ATOM 3700 O O . ARG B 1 174 ? -7.832 -31.094 -18.922 1 96.94 174 ARG B O 1
ATOM 3707 N N . ALA B 1 175 ? -7.613 -28.969 -18.438 1 95.38 175 ALA B N 1
ATOM 3708 C CA . ALA B 1 175 ? -6.324 -28.891 -19.125 1 95.38 175 ALA B CA 1
ATOM 3709 C C . ALA B 1 175 ? -5.301 -29.812 -18.484 1 95.38 175 ALA B C 1
ATOM 3711 O O . ALA B 1 175 ? -4.543 -30.5 -19.172 1 95.38 175 ALA B O 1
ATOM 3712 N N . VAL B 1 176 ? -5.281 -29.859 -17.234 1 97.12 176 VAL B N 1
ATOM 3713 C CA . VAL B 1 176 ? -4.359 -30.719 -16.5 1 97.12 176 VAL B CA 1
ATOM 3714 C C . VAL B 1 176 ? -4.723 -32.188 -16.734 1 97.12 176 VAL B C 1
ATOM 3716 O O . VAL B 1 176 ? -3.85 -33 -17 1 97.12 176 VAL B O 1
ATOM 3719 N N . ALA B 1 177 ? -6.008 -32.5 -16.625 1 98 177 ALA B N 1
ATOM 3720 C CA . ALA B 1 177 ? -6.48 -33.844 -16.859 1 98 177 ALA B CA 1
ATOM 3721 C C . ALA B 1 177 ? -6.082 -34.344 -18.25 1 98 177 ALA B C 1
ATOM 3723 O O . ALA B 1 177 ? -5.621 -35.469 -18.406 1 98 177 ALA B O 1
ATOM 3724 N N . LYS B 1 178 ? -6.277 -33.5 -19.203 1 97.25 178 LYS B N 1
ATOM 3725 C CA . LYS B 1 178 ? -5.934 -33.844 -20.578 1 97.25 178 LYS B CA 1
ATOM 3726 C C . LYS B 1 178 ? -4.441 -34.125 -20.719 1 97.25 178 LYS B C 1
ATOM 3728 O O . LYS B 1 178 ? -4.035 -35.062 -21.391 1 97.25 178 LYS B O 1
ATOM 3733 N N . SER B 1 179 ? -3.67 -33.281 -20.172 1 96.06 179 SER B N 1
ATOM 3734 C CA . SER B 1 179 ? -2.221 -33.406 -20.25 1 96.06 179 SER B CA 1
ATOM 3735 C C . SER B 1 179 ? -1.757 -34.719 -19.641 1 96.06 179 SER B C 1
ATOM 3737 O O . SER B 1 179 ? -0.763 -35.312 -20.078 1 96.06 179 SER B O 1
ATOM 3739 N N . LEU B 1 180 ? -2.465 -35.188 -18.656 1 97.31 180 LEU B N 1
ATOM 3740 C CA . LEU B 1 180 ? -2.09 -36.406 -17.938 1 97.31 180 LEU B CA 1
ATOM 3741 C C . LEU B 1 180 ? -2.805 -37.625 -18.516 1 97.31 180 LEU B C 1
ATOM 3743 O O . LEU B 1 180 ? -2.447 -38.75 -18.219 1 97.31 180 LEU B O 1
ATOM 3747 N N . GLY B 1 181 ? -3.777 -37.406 -19.344 1 97.19 181 GLY B N 1
ATOM 3748 C CA . GLY B 1 181 ? -4.562 -38.469 -19.922 1 97.19 181 GLY B CA 1
ATOM 3749 C C . GLY B 1 181 ? -5.43 -39.188 -18.906 1 97.19 181 GLY B C 1
ATOM 3750 O O . GLY B 1 181 ? -5.52 -40.406 -18.922 1 97.19 181 GLY B O 1
ATOM 3751 N N . VAL B 1 182 ? -6.039 -38.406 -18.016 1 97.88 182 VAL B N 1
ATOM 3752 C CA . VAL B 1 182 ? -6.828 -39.031 -16.953 1 97.88 182 VAL B CA 1
ATOM 3753 C C . VAL B 1 182 ? -8.227 -38.406 -16.922 1 97.88 182 VAL B C 1
ATOM 3755 O O . VAL B 1 182 ? -8.492 -37.438 -17.625 1 97.88 182 VAL B O 1
ATOM 3758 N N . ASP B 1 183 ? -9.125 -38.969 -16.078 1 97.75 183 ASP B N 1
ATOM 3759 C CA . ASP B 1 183 ? -10.516 -38.5 -15.969 1 97.75 183 ASP B CA 1
ATOM 3760 C C . ASP B 1 183 ? -10.617 -37.219 -15.164 1 97.75 183 ASP B C 1
ATOM 3762 O O . ASP B 1 183 ? -9.711 -36.875 -14.406 1 97.75 183 ASP B O 1
ATOM 3766 N N . LEU B 1 184 ? -11.695 -36.562 -15.461 1 98.12 184 LEU B N 1
ATOM 3767 C CA . LEU B 1 184 ? -11.992 -35.312 -14.781 1 98.12 184 LEU B CA 1
ATOM 3768 C C . LEU B 1 184 ? -13.273 -35.406 -13.961 1 98.12 184 LEU B C 1
ATOM 3770 O O . LEU B 1 184 ? -14.258 -36 -14.422 1 98.12 184 LEU B O 1
ATOM 3774 N N . ALA B 1 185 ? -13.242 -34.938 -12.758 1 97.88 185 ALA B N 1
ATOM 3775 C CA . ALA B 1 185 ? -14.438 -34.75 -11.938 1 97.88 185 ALA B CA 1
ATOM 3776 C C . ALA B 1 185 ? -14.602 -33.281 -11.539 1 97.88 185 ALA B C 1
ATOM 3778 O O . ALA B 1 185 ? -13.641 -32.5 -11.57 1 97.88 185 ALA B O 1
ATOM 3779 N N . ILE B 1 186 ? -15.828 -32.906 -11.234 1 96.75 186 ILE B N 1
ATOM 3780 C CA . ILE B 1 186 ? -16.141 -31.516 -10.898 1 96.75 186 ILE B CA 1
ATOM 3781 C C . ILE B 1 186 ? -16.984 -31.469 -9.625 1 96.75 186 ILE B C 1
ATOM 3783 O O . ILE B 1 186 ? -17.906 -32.281 -9.453 1 96.75 186 ILE B O 1
ATOM 3787 N N . ILE B 1 187 ? -16.562 -30.656 -8.75 1 95.31 187 ILE B N 1
ATOM 3788 C CA . ILE B 1 187 ? -17.391 -30.391 -7.578 1 95.31 187 ILE B CA 1
ATOM 3789 C C . ILE B 1 187 ? -18.297 -29.188 -7.836 1 95.31 187 ILE B C 1
ATOM 3791 O O . ILE B 1 187 ? -17.797 -28.109 -8.195 1 95.31 187 ILE B O 1
ATOM 3795 N N . ASP B 1 188 ? -19.516 -29.359 -7.73 1 89.75 188 ASP B N 1
ATOM 3796 C CA . ASP B 1 188 ? -20.516 -28.297 -7.891 1 89.75 188 ASP B CA 1
ATOM 3797 C C . ASP B 1 188 ? -21.125 -27.906 -6.547 1 89.75 188 ASP B C 1
ATOM 3799 O O . ASP B 1 188 ? -21.812 -28.719 -5.922 1 89.75 188 ASP B O 1
ATOM 3803 N N . LYS B 1 189 ? -20.641 -26.656 -6.125 1 82.19 189 LYS B N 1
ATOM 3804 C CA . LYS B 1 189 ? -21.188 -26.156 -4.867 1 82.19 189 LYS B CA 1
ATOM 3805 C C . LYS B 1 189 ? -22.531 -25.453 -5.082 1 82.19 189 LYS B C 1
ATOM 3807 O O . LYS B 1 189 ? -22.641 -24.562 -5.926 1 82.19 189 LYS B O 1
ATOM 3812 N N . ARG B 1 190 ? -23.625 -26.078 -4.566 1 74.94 190 ARG B N 1
ATOM 3813 C CA . ARG B 1 190 ? -24.938 -25.469 -4.652 1 74.94 190 ARG B CA 1
ATOM 3814 C C . ARG B 1 190 ? -25.453 -25.062 -3.273 1 74.94 190 ARG B C 1
ATOM 3816 O O . ARG B 1 190 ? -25.188 -25.75 -2.283 1 74.94 190 ARG B O 1
ATOM 3823 N N . ARG B 1 191 ? -25.875 -23.812 -3.164 1 63.69 191 ARG B N 1
ATOM 3824 C CA . ARG B 1 191 ? -26.578 -23.375 -1.957 1 63.69 191 ARG B CA 1
ATOM 3825 C C . ARG B 1 191 ? -28.094 -23.406 -2.148 1 63.69 191 ARG B C 1
ATOM 3827 O O . ARG B 1 191 ? -28.672 -22.516 -2.764 1 63.69 191 ARG B O 1
ATOM 3834 N N . PRO B 1 192 ? -28.641 -24.469 -1.739 1 58.47 192 PRO B N 1
ATOM 3835 C CA . PRO B 1 192 ? -30.078 -24.547 -2.033 1 58.47 192 PRO B CA 1
ATOM 3836 C C . PRO B 1 192 ? -30.844 -23.328 -1.524 1 58.47 192 PRO B C 1
ATOM 3838 O O . PRO B 1 192 ? -31.75 -22.828 -2.213 1 58.47 192 PRO B O 1
ATOM 3841 N N . LYS B 1 193 ? -30.703 -22.891 -0.12 1 58.22 193 LYS B N 1
ATOM 3842 C CA . LYS B 1 193 ? -31.312 -21.672 0.43 1 58.22 193 LYS B CA 1
ATOM 3843 C C . LYS B 1 193 ? -30.281 -20.828 1.153 1 58.22 193 LYS B C 1
ATOM 3845 O O . LYS B 1 193 ? -29.188 -21.297 1.471 1 58.22 193 LYS B O 1
ATOM 3850 N N . ALA B 1 194 ? -30.469 -19.469 1.211 1 59.94 194 ALA B N 1
ATOM 3851 C CA . ALA B 1 194 ? -29.547 -18.516 1.818 1 59.94 194 ALA B CA 1
ATOM 3852 C C . ALA B 1 194 ? -29.047 -19.016 3.172 1 59.94 194 ALA B C 1
ATOM 3854 O O . ALA B 1 194 ? -27.891 -18.781 3.543 1 59.94 194 ALA B O 1
ATOM 3855 N N . ASN B 1 195 ? -29.859 -19.672 3.975 1 58.22 195 ASN B N 1
ATOM 3856 C CA . ASN B 1 195 ? -29.562 -20.078 5.344 1 58.22 195 ASN B CA 1
ATOM 3857 C C . ASN B 1 195 ? -29.234 -21.562 5.418 1 58.22 195 ASN B C 1
ATOM 3859 O O . ASN B 1 195 ? -29.156 -22.141 6.504 1 58.22 195 ASN B O 1
ATOM 3863 N N . GLN B 1 196 ? -29.125 -22.031 4.254 1 57.91 196 GLN B N 1
ATOM 3864 C CA . GLN B 1 196 ? -28.844 -23.469 4.328 1 57.91 196 GLN B CA 1
ATOM 3865 C C . GLN B 1 196 ? -27.391 -23.75 3.949 1 57.91 196 GLN B C 1
ATOM 3867 O O . GLN B 1 196 ? -26.781 -23 3.191 1 57.91 196 GLN B O 1
ATOM 3872 N N . SER B 1 197 ? -26.875 -24.797 4.695 1 61.5 197 SER B N 1
ATOM 3873 C CA . SER B 1 197 ? -25.5 -25.25 4.484 1 61.5 197 SER B CA 1
ATOM 3874 C C . SER B 1 197 ? -25.25 -25.641 3.029 1 61.5 197 SER B C 1
ATOM 3876 O O . SER B 1 197 ? -26.156 -26.156 2.365 1 61.5 197 SER B O 1
ATOM 3878 N N . GLU B 1 198 ? -24.172 -25.328 2.457 1 67 198 GLU B N 1
ATOM 3879 C CA . GLU B 1 198 ? -23.719 -25.641 1.102 1 67 198 GLU B CA 1
ATOM 3880 C C . GLU B 1 198 ? -23.656 -27.156 0.879 1 67 198 GLU B C 1
ATOM 3882 O O . GLU B 1 198 ? -23.188 -27.891 1.748 1 67 198 GLU B O 1
ATOM 3887 N N . VAL B 1 199 ? -24.562 -27.703 -0.139 1 68.06 199 VAL B N 1
ATOM 3888 C CA . VAL B 1 199 ? -24.469 -29.094 -0.535 1 68.06 199 VAL B CA 1
ATOM 3889 C C . VAL B 1 199 ? -23.484 -29.25 -1.688 1 68.06 199 VAL B C 1
ATOM 3891 O O . VAL B 1 199 ? -23.531 -28.5 -2.662 1 68.06 199 VAL B O 1
ATOM 3894 N N . MET B 1 200 ? -22.469 -30.25 -1.465 1 82.31 200 MET B N 1
ATOM 3895 C CA . MET B 1 200 ? -21.453 -30.516 -2.479 1 82.31 200 MET B CA 1
ATOM 3896 C C . MET B 1 200 ? -21.859 -31.688 -3.361 1 82.31 200 MET B C 1
ATOM 3898 O O . MET B 1 200 ? -22.062 -32.812 -2.867 1 82.31 200 MET B O 1
ATOM 3902 N N . HIS B 1 201 ? -22.172 -31.391 -4.641 1 89 201 HIS B N 1
ATOM 3903 C CA . HIS B 1 201 ? -22.438 -32.438 -5.625 1 89 201 HIS B CA 1
ATOM 3904 C C . HIS B 1 201 ? -21.188 -32.75 -6.453 1 89 201 HIS B C 1
ATOM 3906 O O . HIS B 1 201 ? -20.516 -31.812 -6.918 1 89 201 HIS B O 1
ATOM 3912 N N . ILE B 1 202 ? -20.859 -34.062 -6.535 1 94.38 202 ILE B N 1
ATOM 3913 C CA . ILE B 1 202 ? -19.672 -34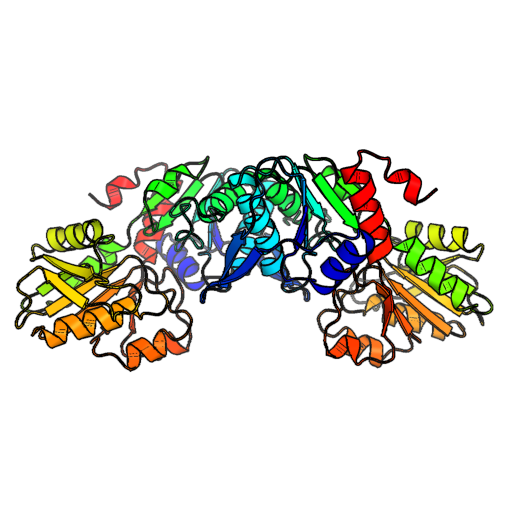.5 -7.277 1 94.38 202 ILE B CA 1
ATOM 3914 C C . ILE B 1 202 ? -20.094 -35.062 -8.625 1 94.38 202 ILE B C 1
ATOM 3916 O O . ILE B 1 202 ? -20.922 -35.969 -8.688 1 94.38 202 ILE B O 1
ATOM 3920 N N . ILE B 1 203 ? -19.656 -34.531 -9.656 1 94.56 203 ILE B N 1
ATOM 3921 C CA . ILE B 1 203 ? -19.875 -35.031 -11.008 1 94.56 203 ILE B CA 1
ATOM 3922 C C . ILE B 1 203 ? -18.672 -35.812 -11.469 1 94.56 203 ILE B C 1
ATOM 3924 O O . ILE B 1 203 ? -17.641 -35.25 -11.836 1 94.56 203 ILE B O 1
ATOM 3928 N N . GLY B 1 204 ? -18.75 -37.125 -11.602 1 94.5 204 GLY B N 1
ATOM 3929 C CA . GLY B 1 204 ? -17.672 -38.062 -11.93 1 94.5 204 GLY B CA 1
ATOM 3930 C C . GLY B 1 204 ? -17.594 -39.25 -10.992 1 94.5 204 GLY B C 1
ATOM 3931 O O . GLY B 1 204 ? -18.125 -39.219 -9.883 1 94.5 204 GLY B O 1
ATOM 3932 N N . ASP B 1 205 ? -17.047 -40.375 -11.406 1 95.06 205 ASP B N 1
ATOM 3933 C CA . ASP B 1 205 ? -16.891 -41.562 -10.594 1 95.06 205 ASP B CA 1
ATOM 3934 C C . ASP B 1 205 ? -15.562 -41.531 -9.844 1 95.06 205 ASP B C 1
ATOM 3936 O O . ASP B 1 205 ? -14.531 -41.969 -10.383 1 95.06 205 ASP B O 1
ATOM 3940 N N . ILE B 1 206 ? -15.664 -41.188 -8.602 1 96.38 206 ILE B N 1
ATOM 3941 C CA . ILE B 1 206 ? -14.43 -40.938 -7.855 1 96.38 206 ILE B CA 1
ATOM 3942 C C . ILE B 1 206 ? -14.148 -42.094 -6.906 1 96.38 206 ILE B C 1
ATOM 3944 O O . ILE B 1 206 ? -13.227 -42.031 -6.09 1 96.38 206 ILE B O 1
ATOM 3948 N N . ASP B 1 207 ? -15.016 -43.125 -6.945 1 96.19 207 ASP B N 1
ATOM 3949 C CA . ASP B 1 207 ? -14.898 -44.219 -5.992 1 96.19 207 ASP B CA 1
ATOM 3950 C C . ASP B 1 207 ? -13.539 -44.906 -6.094 1 96.19 207 ASP B C 1
ATOM 3952 O O . ASP B 1 207 ? -13.133 -45.344 -7.176 1 96.19 207 ASP B O 1
ATOM 3956 N N . SER B 1 208 ? -12.859 -45 -4.984 1 97.19 208 SER B N 1
ATOM 3957 C CA . SER B 1 208 ? -11.578 -45.688 -4.793 1 97.19 208 SER B CA 1
ATOM 3958 C C . SER B 1 208 ? -10.484 -45.062 -5.648 1 97.19 208 SER B C 1
ATOM 3960 O O . SER B 1 208 ? -9.492 -45.719 -5.98 1 97.19 208 SER B O 1
ATOM 3962 N N . ARG B 1 209 ? -10.656 -43.812 -6.031 1 97.88 209 ARG B N 1
ATOM 3963 C CA . ARG B 1 209 ? -9.688 -43.125 -6.863 1 97.88 209 ARG B CA 1
ATOM 3964 C C . ARG B 1 209 ? -8.773 -42.219 -6.02 1 97.88 209 ARG B C 1
ATOM 3966 O O . ARG B 1 209 ? -9.125 -41.844 -4.898 1 97.88 209 ARG B O 1
ATOM 3973 N N . THR B 1 210 ? -7.566 -42 -6.574 1 98.56 210 THR B N 1
ATOM 3974 C CA . THR B 1 210 ? -6.754 -40.875 -6.098 1 98.56 210 THR B CA 1
ATOM 3975 C C . THR B 1 210 ? -7.172 -39.594 -6.773 1 98.56 210 THR B C 1
ATOM 3977 O O . THR B 1 210 ? -6.953 -39.406 -7.973 1 98.56 210 THR B O 1
ATOM 3980 N N . CYS B 1 211 ? -7.742 -38.656 -5.965 1 98.75 211 CYS B N 1
ATOM 3981 C CA . CYS B 1 211 ? -8.273 -37.406 -6.488 1 98.75 211 CYS B CA 1
ATOM 3982 C C . CYS B 1 211 ? -7.301 -36.25 -6.246 1 98.75 211 CYS B C 1
ATOM 3984 O O . CYS B 1 211 ? -6.816 -36.062 -5.129 1 98.75 211 CYS B O 1
ATOM 3986 N N . ILE B 1 212 ? -7.016 -35.5 -7.312 1 98.81 212 ILE B N 1
ATOM 3987 C CA . ILE B 1 212 ? -6.16 -34.344 -7.191 1 98.81 212 ILE B CA 1
ATOM 3988 C C . ILE B 1 212 ? -6.961 -33.062 -7.523 1 98.81 212 ILE B C 1
ATOM 3990 O O . ILE B 1 212 ? -7.379 -32.875 -8.664 1 98.81 212 ILE B O 1
ATOM 3994 N N . LEU B 1 213 ? -7.172 -32.281 -6.492 1 98.56 213 LEU B N 1
ATOM 3995 C CA . LEU B 1 213 ? -7.77 -30.984 -6.676 1 98.56 213 LEU B CA 1
ATOM 3996 C C . LEU B 1 213 ? -6.773 -30.016 -7.305 1 98.56 213 LEU B C 1
ATOM 3998 O O . LEU B 1 213 ? -5.625 -29.922 -6.871 1 98.56 213 LEU B O 1
ATOM 4002 N N . VAL B 1 214 ? -7.211 -29.297 -8.344 1 98.19 214 VAL B N 1
ATOM 4003 C CA . VAL B 1 214 ? -6.34 -28.344 -9.016 1 98.19 214 VAL B CA 1
ATOM 4004 C C . VAL B 1 214 ? -6.949 -26.938 -8.945 1 98.19 214 VAL B C 1
ATOM 4006 O O . VAL B 1 214 ? -8.125 -26.75 -9.258 1 98.19 214 VAL B O 1
ATOM 4009 N N . ASP B 1 215 ? -6.18 -25.969 -8.547 1 96.69 215 ASP B N 1
ATOM 4010 C CA . ASP B 1 215 ? -6.625 -24.578 -8.461 1 96.69 215 ASP B CA 1
ATOM 4011 C C . ASP B 1 215 ? -5.461 -23.609 -8.688 1 96.69 215 ASP B C 1
ATOM 4013 O O . ASP B 1 215 ? -4.297 -24.031 -8.695 1 96.69 215 ASP B O 1
ATOM 4017 N N . ASP B 1 216 ? -5.742 -22.359 -9.016 1 96.81 216 ASP B N 1
ATOM 4018 C CA . ASP B 1 216 ? -4.676 -21.391 -9.219 1 96.81 216 ASP B CA 1
ATOM 4019 C C . ASP B 1 216 ? -4.09 -20.922 -7.891 1 96.81 216 ASP B C 1
ATOM 4021 O O . ASP B 1 216 ? -2.896 -20.641 -7.801 1 96.81 216 ASP B O 1
ATOM 4025 N N . MET B 1 217 ? -4.961 -20.859 -6.879 1 98.06 217 MET B N 1
ATOM 4026 C CA . MET B 1 217 ? -4.43 -20.359 -5.617 1 98.06 217 MET B CA 1
ATOM 4027 C C . MET B 1 217 ? -5.148 -21 -4.43 1 98.06 217 MET B C 1
ATOM 4029 O O . MET B 1 217 ? -6.227 -21.562 -4.586 1 98.06 217 MET B O 1
ATOM 4033 N N . VAL B 1 218 ? -4.543 -21 -3.271 1 98.38 218 VAL B N 1
ATOM 4034 C CA . VAL B 1 218 ? -5.117 -21.406 -1.994 1 98.38 218 VAL B CA 1
ATOM 4035 C C . VAL B 1 218 ? -4.918 -20.312 -0.959 1 98.38 218 VAL B C 1
ATOM 4037 O O . VAL B 1 218 ? -3.787 -19.906 -0.679 1 98.38 218 VAL B O 1
ATOM 4040 N N . ASP B 1 219 ? -6 -19.781 -0.499 1 97.75 219 ASP B N 1
ATOM 4041 C CA . ASP B 1 219 ? -5.953 -18.672 0.458 1 97.75 219 ASP B CA 1
ATOM 4042 C C . ASP B 1 219 ? -6.148 -19.188 1.886 1 97.75 219 ASP B C 1
ATOM 4044 O O . ASP B 1 219 ? -5.199 -19.641 2.521 1 97.75 219 ASP B O 1
ATOM 4048 N N . THR B 1 220 ? -7.383 -19.344 2.359 1 97.38 220 THR B N 1
ATOM 4049 C CA . THR B 1 220 ? -7.633 -19.844 3.711 1 97.38 220 THR B CA 1
ATOM 4050 C C . THR B 1 220 ? -7.715 -21.359 3.729 1 97.38 220 THR B C 1
ATOM 4052 O O . THR B 1 220 ? -7.773 -21.969 4.797 1 97.38 220 THR B O 1
ATOM 4055 N N . ALA B 1 221 ? -7.789 -21.922 2.598 1 97.56 221 ALA B N 1
ATOM 4056 C CA . ALA B 1 221 ? -7.816 -23.359 2.363 1 97.56 221 ALA B CA 1
ATOM 4057 C C . ALA B 1 221 ? -9.172 -23.953 2.74 1 97.56 221 ALA B C 1
ATOM 4059 O O . ALA B 1 221 ? -9.359 -25.172 2.697 1 97.56 221 ALA B O 1
ATOM 4060 N N . GLY B 1 222 ? -10.133 -23.156 3.064 1 94.31 222 GLY B N 1
ATOM 4061 C CA . GLY B 1 222 ? -11.453 -23.625 3.436 1 94.31 222 GLY B CA 1
ATOM 4062 C C . GLY B 1 222 ? -12.125 -24.422 2.338 1 94.31 222 GLY B C 1
ATOM 4063 O O . GLY B 1 222 ? -12.578 -25.547 2.568 1 94.31 222 GLY B O 1
ATOM 4064 N N . THR B 1 223 ? -12.18 -23.859 1.13 1 91.56 223 THR B N 1
ATOM 4065 C CA . THR B 1 223 ? -12.805 -24.5 -0.016 1 91.56 223 THR B CA 1
ATOM 4066 C C . THR B 1 223 ? -12.125 -25.828 -0.336 1 91.56 223 THR B C 1
ATOM 4068 O O . THR B 1 223 ? -12.789 -26.844 -0.552 1 91.56 223 THR B O 1
ATOM 4071 N N . LEU B 1 224 ? -10.859 -25.844 -0.282 1 95.38 224 LEU B N 1
ATOM 4072 C CA . LEU B 1 224 ? -10.086 -27.031 -0.604 1 95.38 224 LEU B CA 1
ATOM 4073 C C . LEU B 1 224 ? -10.352 -28.141 0.411 1 95.38 224 LEU B C 1
ATOM 4075 O O . LEU B 1 224 ? -10.508 -29.312 0.039 1 95.38 224 LEU B O 1
ATOM 4079 N N . CYS B 1 225 ? -10.359 -27.766 1.635 1 96.75 225 CYS B N 1
ATOM 4080 C CA . CYS B 1 225 ? -10.555 -28.75 2.695 1 96.75 225 CYS B CA 1
ATOM 4081 C C . CYS B 1 225 ? -11.969 -29.312 2.66 1 96.75 225 CYS B C 1
ATOM 4083 O O . CYS B 1 225 ? -12.172 -30.5 2.869 1 96.75 225 CYS B O 1
ATOM 4085 N N . HIS B 1 226 ? -12.93 -28.453 2.396 1 94.31 226 HIS B N 1
ATOM 4086 C CA . HIS B 1 226 ? -14.312 -28.922 2.264 1 94.31 226 HIS B CA 1
ATOM 4087 C C . HIS B 1 226 ? -14.469 -29.859 1.064 1 94.31 226 HIS B C 1
ATOM 4089 O O . HIS B 1 226 ? -15.203 -30.844 1.128 1 94.31 226 HIS B O 1
ATOM 4095 N N . ALA B 1 227 ? -13.82 -29.484 0.037 1 95.75 227 ALA B N 1
ATOM 4096 C CA . ALA B 1 227 ? -13.836 -30.328 -1.155 1 95.75 227 ALA B CA 1
ATOM 4097 C C . ALA B 1 227 ? -13.219 -31.688 -0.869 1 95.75 227 ALA B C 1
ATOM 4099 O O . ALA B 1 227 ? -13.742 -32.719 -1.297 1 95.75 227 ALA B O 1
ATOM 4100 N N . ALA B 1 228 ? -12.109 -31.703 -0.163 1 97.25 228 ALA B N 1
ATOM 4101 C CA . ALA B 1 228 ? -11.445 -32.969 0.193 1 97.25 228 ALA B CA 1
ATOM 4102 C C . ALA B 1 228 ? -12.359 -33.844 1.024 1 97.25 228 ALA B C 1
ATOM 4104 O O . ALA B 1 228 ? -12.43 -35.062 0.795 1 97.25 228 ALA B O 1
ATOM 4105 N N . LYS B 1 229 ? -13.023 -33.219 1.939 1 96.75 229 LYS B N 1
ATOM 4106 C CA . LYS B 1 229 ? -13.953 -33.969 2.773 1 96.75 229 LYS B CA 1
ATOM 4107 C C . LYS B 1 229 ? -15.07 -34.594 1.935 1 96.75 229 LYS B C 1
ATOM 4109 O O . LYS B 1 229 ? -15.406 -35.781 2.105 1 96.75 229 LYS B O 1
ATOM 4114 N N . ALA B 1 230 ? -15.617 -33.781 1.077 1 95.06 230 ALA B N 1
ATOM 4115 C CA . ALA B 1 230 ? -16.688 -34.281 0.205 1 95.06 230 ALA B CA 1
ATOM 4116 C C . ALA B 1 230 ? -16.219 -35.469 -0.629 1 95.06 230 ALA B C 1
ATOM 4118 O O . ALA B 1 230 ? -16.938 -36.438 -0.788 1 95.06 230 ALA B O 1
ATOM 4119 N N . LEU B 1 231 ? -15.062 -35.406 -1.158 1 97.5 231 LEU B N 1
ATOM 4120 C CA . LEU B 1 231 ? -14.508 -36.469 -1.989 1 97.5 231 LEU B CA 1
ATOM 4121 C C . LEU B 1 231 ? -14.312 -37.75 -1.177 1 97.5 231 LEU B C 1
ATOM 4123 O O . LEU B 1 231 ? -14.711 -38.844 -1.612 1 97.5 231 LEU B O 1
ATOM 4127 N N . LYS B 1 232 ? -13.719 -37.594 -0.027 1 97.56 232 LYS B N 1
ATOM 4128 C CA . LYS B 1 232 ? -13.508 -38.75 0.835 1 97.56 232 LYS B CA 1
ATOM 4129 C C . LYS B 1 232 ? -14.836 -39.344 1.265 1 97.56 232 LYS B C 1
ATOM 4131 O O . LYS B 1 232 ? -14.984 -40.594 1.282 1 97.56 232 LYS B O 1
ATOM 4136 N N . ASP B 1 233 ? -15.781 -38.531 1.571 1 95.75 233 ASP B N 1
ATOM 4137 C CA . ASP B 1 233 ? -17.109 -39 1.969 1 95.75 233 ASP B CA 1
ATOM 4138 C C . ASP B 1 233 ? -17.766 -39.781 0.841 1 95.75 233 ASP B C 1
ATOM 4140 O O . ASP B 1 233 ? -18.625 -40.625 1.092 1 95.75 233 ASP B O 1
ATOM 4144 N N . HIS B 1 234 ? -17.406 -39.531 -0.335 1 95.5 234 HIS B N 1
ATOM 4145 C CA . HIS B 1 234 ? -18.016 -40.188 -1.484 1 95.5 234 HIS B CA 1
ATOM 4146 C C . HIS B 1 234 ? -17.125 -41.312 -2.014 1 95.5 234 HIS B C 1
ATOM 4148 O O . HIS B 1 234 ? -17.328 -41.781 -3.135 1 95.5 234 HIS B O 1
ATOM 4154 N N . GLY B 1 235 ? -16.062 -41.625 -1.296 1 96.88 235 GLY B N 1
ATOM 4155 C CA . GLY B 1 235 ? -15.375 -42.875 -1.579 1 96.88 235 GLY B CA 1
ATOM 4156 C C . GLY B 1 235 ? -13.984 -42.688 -2.156 1 96.88 235 GLY B C 1
ATOM 4157 O O . GLY B 1 235 ? -13.289 -43.656 -2.463 1 96.88 235 GLY B O 1
ATOM 4158 N N . ALA B 1 236 ? -13.508 -41.469 -2.32 1 98 236 ALA B N 1
ATOM 4159 C CA . ALA B 1 236 ? -12.148 -41.25 -2.797 1 98 236 ALA B CA 1
ATOM 4160 C C . ALA B 1 236 ? -11.133 -41.906 -1.866 1 98 236 ALA B C 1
ATOM 4162 O O . ALA B 1 236 ? -11.273 -41.844 -0.642 1 98 236 ALA B O 1
ATOM 4163 N N . ALA B 1 237 ? -10.211 -42.594 -2.426 1 98.19 237 ALA B N 1
ATOM 4164 C CA . ALA B 1 237 ? -9.188 -43.25 -1.628 1 98.19 237 ALA B CA 1
ATOM 4165 C C . ALA B 1 237 ? -8.203 -42.25 -1.035 1 98.19 237 ALA B C 1
ATOM 4167 O O . ALA B 1 237 ? -7.848 -42.344 0.143 1 98.19 237 ALA B O 1
ATOM 4168 N N . LYS B 1 238 ? -7.68 -41.375 -1.859 1 98.38 238 LYS B N 1
ATOM 4169 C CA . LYS B 1 238 ? -6.77 -40.281 -1.472 1 98.38 238 LYS B CA 1
ATOM 4170 C C . LYS B 1 238 ? -7.172 -38.969 -2.121 1 98.38 238 LYS B C 1
ATOM 4172 O O . LYS B 1 238 ? -7.785 -38.969 -3.191 1 98.38 238 LYS B O 1
ATOM 4177 N N . VAL B 1 239 ? -6.844 -37.875 -1.392 1 98.62 239 VAL B N 1
ATOM 4178 C CA . VAL B 1 239 ? -7.152 -36.562 -1.928 1 98.62 239 VAL B CA 1
ATOM 4179 C C . VAL B 1 239 ? -5.945 -35.625 -1.758 1 98.62 239 VAL B C 1
ATOM 4181 O O . VAL B 1 239 ? -5.52 -35.344 -0.633 1 98.62 239 VAL B O 1
ATOM 4184 N N . TYR B 1 240 ? -5.352 -35.188 -2.867 1 98.75 240 TYR B N 1
ATOM 4185 C CA . TYR B 1 240 ? -4.277 -34.219 -2.908 1 98.75 240 TYR B CA 1
ATOM 4186 C C . TYR B 1 240 ? -4.762 -32.906 -3.52 1 98.75 240 TYR B C 1
ATOM 4188 O O . TYR B 1 240 ? -5.801 -32.875 -4.18 1 98.75 240 TYR B O 1
ATOM 4196 N N . ALA B 1 241 ? -4.078 -31.844 -3.234 1 98.81 241 ALA B N 1
ATOM 4197 C CA . ALA B 1 241 ? -4.348 -30.562 -3.879 1 98.81 241 ALA B CA 1
ATOM 4198 C C . ALA B 1 241 ? -3.076 -29.984 -4.492 1 98.81 241 ALA B C 1
ATOM 4200 O O . ALA B 1 241 ? -2.002 -30.047 -3.889 1 98.81 241 ALA B O 1
ATOM 4201 N N . TYR B 1 242 ? -3.193 -29.547 -5.711 1 98.75 242 TYR B N 1
ATOM 4202 C CA . TYR B 1 242 ? -2.133 -28.844 -6.422 1 98.75 242 TYR B CA 1
ATOM 4203 C C . TYR B 1 242 ? -2.57 -27.438 -6.789 1 98.75 242 TYR B C 1
ATOM 4205 O O . TYR B 1 242 ? -3.496 -27.25 -7.582 1 98.75 242 TYR B O 1
ATOM 4213 N N . CYS B 1 243 ? -1.962 -26.453 -6.211 1 98.62 243 CYS B N 1
ATOM 4214 C CA . CYS B 1 243 ? -2.258 -25.047 -6.461 1 98.62 243 CYS B CA 1
ATOM 4215 C C . CYS B 1 243 ? -0.988 -24.266 -6.801 1 98.62 243 CYS B C 1
ATOM 4217 O O . CYS B 1 243 ? 0.076 -24.547 -6.242 1 98.62 243 CYS B O 1
ATOM 4219 N N . THR B 1 244 ? -1.082 -23.25 -7.645 1 98.56 244 THR B N 1
ATOM 4220 C CA . THR B 1 244 ? 0.088 -22.469 -8.031 1 98.56 244 THR B CA 1
ATOM 4221 C C . THR B 1 244 ? 0.516 -21.531 -6.906 1 98.56 244 THR B C 1
ATOM 4223 O O . THR B 1 244 ? 1.676 -21.562 -6.484 1 98.56 244 THR B O 1
ATOM 4226 N N . HIS B 1 245 ? -0.434 -20.75 -6.387 1 98.88 245 HIS B N 1
ATOM 4227 C CA . HIS B 1 245 ? -0.079 -19.672 -5.469 1 98.88 245 HIS B CA 1
ATOM 4228 C C . HIS B 1 245 ? -0.488 -20.016 -4.039 1 98.88 245 HIS B C 1
ATOM 4230 O O . HIS B 1 245 ? -1.68 -20.078 -3.73 1 98.88 245 HIS B O 1
ATOM 4236 N N . PRO B 1 246 ? 0.444 -20.188 -3.139 1 98.88 246 PRO B N 1
ATOM 4237 C CA . PRO B 1 246 ? 0.114 -20.453 -1.736 1 98.88 246 PRO B CA 1
ATOM 4238 C C . PRO B 1 246 ? -0.044 -19.172 -0.915 1 98.88 246 PRO B C 1
ATOM 4240 O O . PRO B 1 246 ? 0.855 -18.812 -0.153 1 98.88 246 PRO B O 1
ATOM 4243 N N . ILE B 1 247 ? -1.171 -18.531 -1.045 1 98.69 247 ILE B N 1
ATOM 4244 C CA . ILE B 1 247 ? -1.429 -17.359 -0.232 1 98.69 247 ILE B CA 1
ATOM 4245 C C . ILE B 1 247 ? -1.467 -17.734 1.245 1 98.69 247 ILE B C 1
ATOM 4247 O O . ILE B 1 247 ? -0.787 -17.125 2.072 1 98.69 247 ILE B O 1
ATOM 4251 N N . LEU B 1 248 ? -2.232 -18.781 1.538 1 98.62 248 LEU B N 1
ATOM 4252 C CA . LEU B 1 248 ? -2.301 -19.438 2.842 1 98.62 248 LEU B CA 1
ATOM 4253 C C . LEU B 1 248 ? -2.467 -18.406 3.955 1 98.62 248 LEU B C 1
ATOM 4255 O O . LEU B 1 248 ? -1.7 -18.406 4.922 1 98.62 248 LEU B O 1
ATOM 4259 N N . SER B 1 249 ? -3.42 -17.547 3.875 1 97.94 249 SER B N 1
ATOM 4260 C CA . SER B 1 249 ? -3.66 -16.5 4.859 1 97.94 249 SER B CA 1
ATOM 4261 C C . SER B 1 249 ? -4.617 -16.969 5.949 1 97.94 249 SER B C 1
ATOM 4263 O O . SER B 1 249 ? -5.223 -18.031 5.832 1 97.94 249 SER B O 1
ATOM 4265 N N . GLY B 1 250 ? -4.672 -16.266 6.988 1 96.31 250 GLY B N 1
ATOM 4266 C CA . GLY B 1 250 ? -5.617 -16.547 8.055 1 96.31 250 GLY B CA 1
ATOM 4267 C C . GLY B 1 250 ? -5.395 -17.906 8.695 1 96.31 250 GLY B C 1
ATOM 4268 O O . GLY B 1 250 ? -4.277 -18.234 9.117 1 96.31 250 GLY B O 1
ATOM 4269 N N . ARG B 1 251 ? -6.5 -18.766 8.711 1 95.88 251 ARG B N 1
ATOM 4270 C CA . ARG B 1 251 ? -6.473 -20.062 9.391 1 95.88 251 ARG B CA 1
ATOM 4271 C C . ARG B 1 251 ? -6.074 -21.172 8.43 1 95.88 251 ARG B C 1
ATOM 4273 O O . ARG B 1 251 ? -6.406 -22.344 8.648 1 95.88 251 ARG B O 1
ATOM 4280 N N . ALA B 1 252 ? -5.395 -20.844 7.391 1 98.38 252 ALA B N 1
ATOM 4281 C CA . ALA B 1 252 ? -5.117 -21.781 6.312 1 98.38 252 ALA B CA 1
ATOM 4282 C C . ALA B 1 252 ? -4.391 -23.016 6.836 1 98.38 252 ALA B C 1
ATOM 4284 O O . ALA B 1 252 ? -4.773 -24.156 6.535 1 98.38 252 ALA B O 1
ATOM 4285 N N . ILE B 1 253 ? -3.33 -22.828 7.641 1 98.31 253 ILE B N 1
ATOM 4286 C CA . ILE B 1 253 ? -2.502 -23.938 8.102 1 98.31 253 ILE B CA 1
ATOM 4287 C C . ILE B 1 253 ? -3.305 -24.828 9.055 1 98.31 253 ILE B C 1
ATOM 4289 O O . ILE B 1 253 ? -3.279 -26.047 8.945 1 98.31 253 ILE B O 1
ATOM 4293 N N . GLU B 1 254 ? -4.059 -24.156 9.961 1 97.94 254 GLU B N 1
ATOM 4294 C CA . GLU B 1 254 ? -4.938 -24.891 10.867 1 97.94 254 GLU B CA 1
ATOM 4295 C C . GLU B 1 254 ? -5.973 -25.703 10.086 1 97.94 254 GLU B C 1
ATOM 4297 O O . GLU B 1 254 ? -6.246 -26.859 10.422 1 97.94 254 GLU B O 1
ATOM 4302 N N . ASN B 1 255 ? -6.527 -25.094 9.062 1 98.12 255 ASN B N 1
ATOM 4303 C CA . ASN B 1 255 ? -7.52 -25.766 8.242 1 98.12 255 ASN B CA 1
ATOM 4304 C C . ASN B 1 255 ? -6.93 -26.984 7.543 1 98.12 255 ASN B C 1
ATOM 4306 O O . ASN B 1 255 ? -7.547 -28.062 7.523 1 98.12 255 ASN B O 1
ATOM 4310 N N . ILE B 1 256 ? -5.754 -26.875 7.023 1 98.5 256 ILE B N 1
ATOM 4311 C CA . ILE B 1 256 ? -5.105 -27.953 6.297 1 98.5 256 ILE B CA 1
ATOM 4312 C C . ILE B 1 256 ? -4.754 -29.078 7.262 1 98.5 256 ILE B C 1
ATOM 4314 O O . ILE B 1 256 ? -5.047 -30.25 6.992 1 98.5 256 ILE B O 1
ATOM 4318 N N . GLU B 1 257 ? -4.207 -28.703 8.383 1 97.75 257 GLU B N 1
ATOM 4319 C CA . GLU B 1 257 ? -3.797 -29.688 9.367 1 97.75 257 GLU B CA 1
ATOM 4320 C C . GLU B 1 257 ? -5.004 -30.438 9.938 1 97.75 257 GLU B C 1
ATOM 4322 O O . GLU B 1 257 ? -4.914 -31.625 10.266 1 97.75 257 GLU B O 1
ATOM 4327 N N . GLY B 1 258 ? -6.082 -29.766 10.031 1 97.38 258 GLY B N 1
ATOM 4328 C CA . GLY B 1 258 ? -7.285 -30.359 10.594 1 97.38 258 GLY B CA 1
ATOM 4329 C C . GLY B 1 258 ? -8.156 -31.031 9.555 1 97.38 258 GLY B C 1
ATOM 4330 O O . GLY B 1 258 ? -9.219 -31.562 9.883 1 97.38 258 GLY B O 1
ATOM 4331 N N . SER B 1 259 ? -7.762 -31.078 8.367 1 98 259 SER B N 1
ATOM 4332 C CA . SER B 1 259 ? -8.578 -31.594 7.281 1 98 259 SER B CA 1
ATOM 4333 C C . SER B 1 259 ? -8.195 -33.031 6.941 1 98 259 SER B C 1
ATOM 4335 O O . SER B 1 259 ? -7.344 -33.625 7.602 1 98 259 SER B O 1
ATOM 4337 N N . VAL B 1 260 ? -8.906 -33.594 5.945 1 98.06 260 VAL B N 1
ATOM 4338 C CA . VAL B 1 260 ? -8.625 -34.969 5.488 1 98.06 260 VAL B CA 1
ATOM 4339 C C . VAL B 1 260 ? -7.766 -34.906 4.23 1 98.06 260 VAL B C 1
ATOM 4341 O O . VAL B 1 260 ? -7.539 -35.938 3.584 1 98.06 260 VAL B O 1
ATOM 4344 N N . LEU B 1 261 ? -7.324 -33.719 3.832 1 98.06 261 LEU B N 1
ATOM 4345 C CA . LEU B 1 261 ? -6.418 -33.562 2.701 1 98.06 261 LEU B CA 1
ATOM 4346 C C . LEU B 1 261 ? -5.109 -34.312 2.947 1 98.06 261 LEU B C 1
ATOM 4348 O O . LEU B 1 261 ? -4.492 -34.156 4.004 1 98.06 261 LEU B O 1
ATOM 4352 N N . ASP B 1 262 ? -4.707 -35.094 2.031 1 98.31 262 ASP B N 1
ATOM 4353 C CA . ASP B 1 262 ? -3.5 -35.906 2.221 1 98.31 262 ASP B CA 1
ATOM 4354 C C . ASP B 1 262 ? -2.246 -35.031 2.086 1 98.31 262 ASP B C 1
ATOM 4356 O O . ASP B 1 262 ? -1.278 -35.219 2.826 1 98.31 262 ASP B O 1
ATOM 4360 N N . GLU B 1 263 ? -2.234 -34.156 1.084 1 98.5 263 GLU B N 1
ATOM 4361 C CA . GLU B 1 263 ? -1.098 -33.25 0.862 1 98.5 263 GLU B CA 1
ATOM 4362 C C . GLU B 1 263 ? -1.488 -32.062 -0.015 1 98.5 263 GLU B C 1
ATOM 4364 O O . GLU B 1 263 ? -2.355 -32.188 -0.883 1 98.5 263 GLU B O 1
ATOM 4369 N N . LEU B 1 264 ? -0.939 -30.953 0.296 1 98.88 264 LEU B N 1
ATOM 4370 C CA . LEU B 1 264 ? -1.038 -29.75 -0.534 1 98.88 264 LEU B CA 1
ATOM 4371 C C . LEU B 1 264 ? 0.297 -29.453 -1.2 1 98.88 264 LEU B C 1
ATOM 4373 O O . LEU B 1 264 ? 1.306 -29.25 -0.518 1 98.88 264 LEU B O 1
ATOM 4377 N N . VAL B 1 265 ? 0.274 -29.453 -2.512 1 98.88 265 VAL B N 1
ATOM 4378 C CA . VAL B 1 265 ? 1.472 -29.125 -3.281 1 98.88 265 VAL B CA 1
ATOM 4379 C C . VAL B 1 265 ? 1.303 -27.766 -3.963 1 98.88 265 VAL B C 1
ATOM 4381 O O . VAL B 1 265 ? 0.288 -27.516 -4.617 1 98.88 265 VAL B O 1
ATOM 4384 N N . VAL B 1 266 ? 2.275 -26.875 -3.775 1 98.88 266 VAL B N 1
ATOM 4385 C CA . VAL B 1 266 ? 2.195 -25.516 -4.293 1 98.88 266 VAL B CA 1
ATOM 4386 C C . VAL B 1 266 ? 3.521 -25.125 -4.945 1 98.88 266 VAL B C 1
ATOM 4388 O O . VAL B 1 266 ? 4.465 -25.922 -4.965 1 98.88 266 VAL B O 1
ATOM 4391 N N . THR B 1 267 ? 3.588 -23.906 -5.551 1 98.88 267 THR B N 1
ATOM 4392 C CA . THR B 1 267 ? 4.852 -23.406 -6.082 1 98.88 267 THR B CA 1
ATOM 4393 C C . THR B 1 267 ? 5.391 -22.281 -5.215 1 98.88 267 THR B C 1
ATOM 4395 O O . THR B 1 267 ? 4.707 -21.812 -4.301 1 98.88 267 THR B O 1
ATOM 4398 N N . ASN B 1 268 ? 6.617 -21.906 -5.52 1 98.88 268 ASN B N 1
ATOM 4399 C CA . ASN B 1 268 ? 7.234 -20.859 -4.719 1 98.88 268 ASN B CA 1
ATOM 4400 C C . ASN B 1 268 ? 7.027 -19.484 -5.34 1 98.88 268 ASN B C 1
ATOM 4402 O O . ASN B 1 268 ? 7.883 -18.609 -5.215 1 98.88 268 ASN B O 1
ATOM 4406 N N . THR B 1 269 ? 5.867 -19.297 -6.031 1 98.88 269 THR B N 1
ATOM 4407 C CA . THR B 1 269 ? 5.477 -17.953 -6.465 1 98.88 269 THR B CA 1
ATOM 4408 C C . THR B 1 269 ? 5.324 -17.016 -5.266 1 98.88 269 THR B C 1
ATOM 4410 O O . THR B 1 269 ? 5.484 -15.805 -5.395 1 98.88 269 THR B O 1
ATOM 4413 N N . ILE B 1 270 ? 4.895 -17.562 -4.215 1 98.88 270 ILE B N 1
ATOM 4414 C CA . ILE B 1 270 ? 4.828 -16.922 -2.906 1 98.88 270 ILE B CA 1
ATOM 4415 C C . ILE B 1 270 ? 5.668 -17.703 -1.905 1 98.88 270 ILE B C 1
ATOM 4417 O O . ILE B 1 270 ? 5.598 -18.938 -1.856 1 98.88 270 ILE B O 1
ATOM 4421 N N . PRO B 1 271 ? 6.543 -17.016 -1.164 1 98.69 271 PRO B N 1
ATOM 4422 C CA . PRO B 1 271 ? 7.27 -17.75 -0.132 1 98.69 271 PRO B CA 1
ATOM 4423 C C . PRO B 1 271 ? 6.355 -18.266 0.982 1 98.69 271 PRO B C 1
ATOM 4425 O O . PRO B 1 271 ? 5.41 -17.562 1.373 1 98.69 271 PRO B O 1
ATOM 4428 N N . LEU B 1 272 ? 6.656 -19.406 1.497 1 98.62 272 LEU B N 1
ATOM 4429 C CA . LEU B 1 272 ? 5.875 -19.953 2.6 1 98.62 272 LEU B CA 1
ATOM 4430 C C . LEU B 1 272 ? 6.258 -19.281 3.92 1 98.62 272 LEU B C 1
ATOM 4432 O O . LEU B 1 272 ? 7.434 -19 4.16 1 98.62 272 LEU B O 1
ATOM 4436 N N . SER B 1 273 ? 5.273 -19.078 4.719 1 97.69 273 SER B N 1
ATOM 4437 C CA . SER B 1 273 ? 5.551 -18.688 6.094 1 97.69 273 SER B CA 1
ATOM 4438 C C . SER B 1 273 ? 6.254 -19.797 6.863 1 97.69 273 SER B C 1
ATOM 4440 O O . SER B 1 273 ? 6.32 -20.938 6.398 1 97.69 273 SER B O 1
ATOM 4442 N N . ALA B 1 274 ? 6.773 -19.438 8.055 1 97.56 274 ALA B N 1
ATOM 4443 C CA . ALA B 1 274 ? 7.418 -20.438 8.898 1 97.56 274 ALA B CA 1
ATOM 4444 C C . ALA B 1 274 ? 6.441 -21.547 9.273 1 97.56 274 ALA B C 1
ATOM 4446 O O . ALA B 1 274 ? 6.801 -22.734 9.266 1 97.56 274 ALA B O 1
ATOM 4447 N N . ALA B 1 275 ? 5.211 -21.172 9.57 1 97.69 275 ALA B N 1
ATOM 4448 C CA . ALA B 1 275 ? 4.184 -22.141 9.93 1 97.69 275 ALA B CA 1
ATOM 4449 C C . ALA B 1 275 ? 3.889 -23.094 8.773 1 97.69 275 ALA B C 1
ATOM 4451 O O . ALA B 1 275 ? 3.723 -24.297 8.977 1 97.69 275 ALA B O 1
ATOM 4452 N N . ALA B 1 276 ? 3.852 -22.531 7.57 1 98.19 276 ALA B N 1
ATOM 4453 C CA . ALA B 1 276 ? 3.574 -23.359 6.395 1 98.19 276 ALA B CA 1
ATOM 4454 C C . ALA B 1 276 ? 4.746 -24.281 6.086 1 98.19 276 ALA B C 1
ATOM 4456 O O . ALA B 1 276 ? 4.543 -25.422 5.652 1 98.19 276 ALA B O 1
ATOM 4457 N N . GLN B 1 277 ? 5.934 -23.828 6.289 1 97.81 277 GLN B N 1
ATOM 4458 C CA . GLN B 1 277 ? 7.121 -24.641 6.066 1 97.81 277 GLN B CA 1
ATOM 4459 C C . GLN B 1 277 ? 7.176 -25.812 7.035 1 97.81 277 GLN B C 1
ATOM 4461 O O . GLN B 1 277 ? 7.684 -26.891 6.695 1 97.81 277 GLN B O 1
ATOM 4466 N N . SER B 1 278 ? 6.637 -25.625 8.195 1 97.38 278 SER B N 1
ATOM 4467 C CA . SER B 1 278 ? 6.672 -26.641 9.242 1 97.38 278 SER B CA 1
ATOM 4468 C C . SER B 1 278 ? 5.535 -27.656 9.07 1 97.38 278 SER B C 1
ATOM 4470 O O . SER B 1 278 ? 5.555 -28.719 9.672 1 97.38 278 SER B O 1
ATOM 4472 N N . CYS B 1 279 ? 4.586 -27.281 8.273 1 97.62 279 CYS B N 1
ATOM 4473 C CA . CYS B 1 279 ? 3.469 -28.188 8.023 1 97.62 279 CYS B CA 1
ATOM 4474 C C . CYS B 1 279 ? 3.893 -29.344 7.113 1 97.62 279 CYS B C 1
ATOM 4476 O O . CYS B 1 279 ? 4.234 -29.125 5.949 1 97.62 279 CYS B O 1
ATOM 4478 N N . THR B 1 280 ? 3.781 -30.562 7.566 1 96.94 280 THR B N 1
ATOM 4479 C CA . THR B 1 280 ? 4.277 -31.734 6.848 1 96.94 280 THR B CA 1
ATOM 4480 C C . THR B 1 280 ? 3.375 -32.062 5.664 1 96.94 280 THR B C 1
ATOM 4482 O O . THR B 1 280 ? 3.748 -32.844 4.793 1 96.94 280 THR B O 1
ATOM 4485 N N . ARG B 1 281 ? 2.254 -31.422 5.551 1 97.94 281 ARG B N 1
ATOM 4486 C CA . ARG B 1 281 ? 1.304 -31.719 4.48 1 97.94 281 ARG B CA 1
ATOM 4487 C C . ARG B 1 281 ? 1.459 -30.719 3.33 1 97.94 281 ARG B C 1
ATOM 4489 O O . ARG B 1 281 ? 0.718 -30.797 2.348 1 97.94 281 ARG B O 1
ATOM 4496 N N . ILE B 1 282 ? 2.381 -29.812 3.471 1 98.75 282 ILE B N 1
ATOM 4497 C CA . ILE B 1 282 ? 2.588 -28.828 2.42 1 98.75 282 ILE B CA 1
ATOM 4498 C C . ILE B 1 282 ? 3.963 -29.031 1.786 1 98.75 282 ILE B C 1
ATOM 4500 O O . ILE B 1 282 ? 4.973 -29.078 2.488 1 98.75 282 ILE B O 1
ATOM 4504 N N . ARG B 1 283 ? 3.938 -29.219 0.541 1 98.62 283 ARG B N 1
ATOM 4505 C CA . ARG B 1 283 ? 5.172 -29.328 -0.23 1 98.62 283 ARG B CA 1
ATOM 4506 C C . ARG B 1 283 ? 5.238 -28.234 -1.299 1 98.62 283 ARG B C 1
ATOM 4508 O O . ARG B 1 283 ? 4.242 -27.953 -1.968 1 98.62 283 ARG B O 1
ATOM 4515 N N . GLN B 1 284 ? 6.367 -27.578 -1.438 1 98.75 284 GLN B N 1
ATOM 4516 C CA . GLN B 1 284 ? 6.512 -26.469 -2.371 1 98.75 284 GLN B CA 1
ATOM 4517 C C . GLN B 1 284 ? 7.461 -26.828 -3.51 1 98.75 284 GLN B C 1
ATOM 4519 O O . GLN B 1 284 ? 8.562 -27.328 -3.275 1 98.75 284 GLN B O 1
ATOM 4524 N N . LEU B 1 285 ? 7.047 -26.609 -4.727 1 98.81 285 LEU B N 1
ATOM 4525 C CA . LEU B 1 285 ? 7.824 -26.844 -5.938 1 98.81 285 LEU B CA 1
ATOM 4526 C C . LEU B 1 285 ? 8.469 -25.562 -6.434 1 98.81 285 LEU B C 1
ATOM 4528 O O . LEU B 1 285 ? 7.977 -24.469 -6.152 1 98.81 285 LEU B O 1
ATOM 4532 N N . ASP B 1 286 ? 9.547 -25.688 -7.156 1 98.69 286 ASP B N 1
ATOM 4533 C CA . ASP B 1 286 ? 10.32 -24.547 -7.613 1 98.69 286 ASP B CA 1
ATOM 4534 C C . ASP B 1 286 ? 9.875 -24.109 -9.008 1 98.69 286 ASP B C 1
ATOM 4536 O O . ASP B 1 286 ? 10.016 -24.859 -9.977 1 98.69 286 ASP B O 1
ATOM 4540 N N . I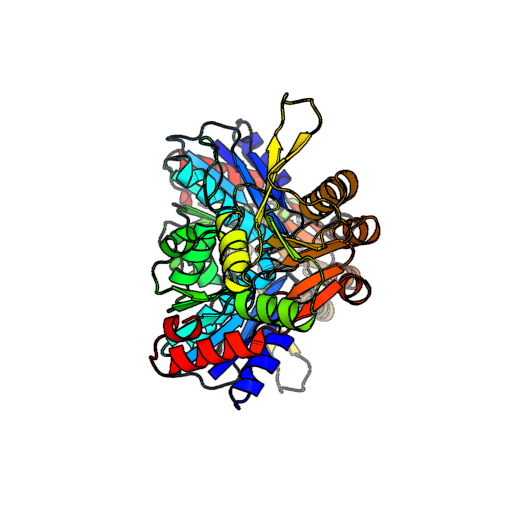LE B 1 287 ? 9.422 -22.922 -9.141 1 98.5 287 ILE B N 1
ATOM 4541 C CA . ILE B 1 287 ? 8.922 -22.406 -10.414 1 98.5 287 ILE B CA 1
ATOM 4542 C C . ILE B 1 287 ? 10.016 -21.609 -11.109 1 98.5 287 ILE B C 1
ATOM 4544 O O . ILE B 1 287 ? 9.844 -21.172 -12.258 1 98.5 287 ILE B O 1
ATOM 4548 N N . ALA B 1 288 ? 11.164 -21.406 -10.492 1 98.69 288 ALA B N 1
ATOM 4549 C CA . ALA B 1 288 ? 12.234 -20.5 -10.938 1 98.69 288 ALA B CA 1
ATOM 4550 C C . ALA B 1 288 ? 12.664 -20.844 -12.367 1 98.69 288 ALA B C 1
ATOM 4552 O O . ALA B 1 288 ? 12.859 -19.938 -13.188 1 98.69 288 ALA B O 1
ATOM 4553 N N . PRO B 1 289 ? 12.812 -22.172 -12.727 1 98.06 289 PRO B N 1
ATOM 4554 C CA . PRO B 1 289 ? 13.258 -22.484 -14.094 1 98.06 289 PRO B CA 1
ATOM 4555 C C . PRO B 1 289 ? 12.297 -21.938 -15.148 1 98.06 289 PRO B C 1
ATOM 4557 O O . PRO B 1 289 ? 12.742 -21.422 -16.188 1 98.06 289 PRO B O 1
ATOM 4560 N N . VAL B 1 290 ? 10.992 -22.031 -14.891 1 97.88 290 VAL B N 1
ATOM 4561 C CA . VAL B 1 290 ? 9.984 -21.562 -15.836 1 97.88 290 VAL B CA 1
ATOM 4562 C C . VAL B 1 290 ? 10.055 -20.047 -15.945 1 97.88 290 VAL B C 1
ATOM 4564 O O . VAL B 1 290 ? 10.031 -19.5 -17.047 1 97.88 290 VAL B O 1
ATOM 4567 N N . VAL B 1 291 ? 10.188 -19.344 -14.828 1 98.62 291 VAL B N 1
ATOM 4568 C CA . VAL B 1 291 ? 10.266 -17.891 -14.797 1 98.62 291 VAL B CA 1
ATOM 4569 C C . VAL B 1 291 ? 11.539 -17.422 -15.5 1 98.62 291 VAL B C 1
ATOM 4571 O O . VAL B 1 291 ? 11.508 -16.469 -16.281 1 98.62 291 VAL B O 1
ATOM 4574 N N . ALA B 1 292 ? 12.656 -18.094 -15.227 1 98.62 292 ALA B N 1
ATOM 4575 C CA . ALA B 1 292 ? 13.938 -17.75 -15.836 1 98.62 292 ALA B CA 1
ATOM 4576 C C . ALA B 1 292 ? 13.867 -17.859 -17.359 1 98.62 292 ALA B C 1
ATOM 4578 O O . ALA B 1 292 ? 14.375 -16.984 -18.078 1 98.62 292 ALA B O 1
ATOM 4579 N N . GLU B 1 293 ? 13.289 -18.922 -17.828 1 97.81 293 GLU B N 1
ATOM 4580 C CA . GLU B 1 293 ? 13.156 -19.109 -19.266 1 97.81 293 GLU B CA 1
ATOM 4581 C C . GLU B 1 293 ? 12.312 -18 -19.891 1 97.81 293 GLU B C 1
ATOM 4583 O O . GLU B 1 293 ? 12.641 -17.516 -20.969 1 97.81 293 GLU B O 1
ATOM 4588 N N . ALA B 1 294 ? 11.242 -17.641 -19.234 1 98.06 294 ALA B N 1
ATOM 4589 C CA . ALA B 1 294 ? 10.406 -16.562 -19.734 1 98.06 294 ALA B CA 1
ATOM 4590 C C . ALA B 1 294 ? 11.188 -15.25 -19.797 1 98.06 294 ALA B C 1
ATOM 4592 O O . ALA B 1 294 ? 11.102 -14.508 -20.781 1 98.06 294 ALA B O 1
ATOM 4593 N N . VAL B 1 295 ? 11.93 -14.953 -18.75 1 98.31 295 VAL B N 1
ATOM 4594 C CA . VAL B 1 295 ? 12.75 -13.742 -18.688 1 98.31 295 VAL B CA 1
ATOM 4595 C C . VAL B 1 295 ? 13.766 -13.742 -19.828 1 98.31 295 VAL B C 1
ATOM 4597 O O . VAL B 1 295 ? 13.945 -12.727 -20.5 1 98.31 295 VAL B O 1
ATOM 4600 N N . ARG B 1 296 ? 14.422 -14.859 -20.047 1 97.38 296 ARG B N 1
ATOM 4601 C CA . ARG B 1 296 ? 15.414 -14.992 -21.109 1 97.38 296 ARG B CA 1
ATOM 4602 C C . ARG B 1 296 ? 14.781 -14.719 -22.484 1 97.38 296 ARG B C 1
ATOM 4604 O O . ARG B 1 296 ? 15.352 -14 -23.297 1 97.38 296 ARG B O 1
ATOM 4611 N N . ARG B 1 297 ? 13.625 -15.258 -22.703 1 96.56 297 ARG B N 1
ATOM 4612 C CA . ARG B 1 297 ? 12.953 -15.117 -23.984 1 96.56 297 ARG B CA 1
ATOM 4613 C C . ARG B 1 297 ? 12.516 -13.672 -24.219 1 96.56 297 ARG B C 1
ATOM 4615 O O . ARG B 1 297 ? 12.617 -13.164 -25.328 1 96.56 297 ARG B O 1
ATOM 4622 N N . ILE B 1 298 ? 12.039 -13.047 -23.156 1 95.75 298 ILE B N 1
ATOM 4623 C CA . ILE B 1 298 ? 11.648 -11.641 -23.25 1 95.75 298 ILE B CA 1
ATOM 4624 C C . ILE B 1 298 ? 12.875 -10.789 -23.578 1 95.75 298 ILE B C 1
ATOM 4626 O O . ILE B 1 298 ? 12.82 -9.93 -24.453 1 95.75 298 ILE B O 1
ATOM 4630 N N . SER B 1 299 ? 13.922 -11.07 -22.891 1 94.31 299 SER B N 1
ATOM 4631 C CA . SER B 1 299 ? 15.156 -10.32 -23.078 1 94.31 299 SER B CA 1
ATOM 4632 C C . SER B 1 299 ? 15.68 -10.453 -24.516 1 94.31 299 SER B C 1
ATOM 4634 O O . SER B 1 299 ? 16.203 -9.492 -25.078 1 94.31 299 SER B O 1
ATOM 4636 N N . ASN B 1 300 ? 15.469 -11.633 -25.094 1 93.12 300 ASN B N 1
ATOM 4637 C CA . ASN B 1 300 ? 16 -11.922 -26.422 1 93.12 300 ASN B CA 1
ATOM 4638 C C . ASN B 1 300 ? 14.953 -11.695 -27.5 1 93.12 300 ASN B C 1
ATOM 4640 O O . ASN B 1 300 ? 15.188 -12 -28.672 1 93.12 300 ASN B O 1
ATOM 4644 N N . ALA B 1 301 ? 13.758 -11.273 -27.156 1 91.25 301 ALA B N 1
ATOM 4645 C CA . ALA B 1 301 ? 12.656 -11.047 -28.078 1 91.25 301 ALA B CA 1
ATOM 4646 C C . ALA B 1 301 ? 12.242 -12.344 -28.766 1 91.25 301 ALA B C 1
ATOM 4648 O O . ALA B 1 301 ? 12.031 -12.367 -29.984 1 91.25 301 ALA B O 1
ATOM 4649 N N . GLU B 1 302 ? 12.25 -13.383 -27.953 1 88.31 302 GLU B N 1
ATOM 4650 C CA . GLU B 1 302 ? 11.797 -14.695 -28.422 1 88.31 302 GLU B CA 1
ATOM 4651 C C . GLU B 1 302 ? 10.375 -14.984 -27.953 1 88.31 302 GLU B C 1
ATOM 4653 O O . GLU B 1 302 ? 9.906 -14.391 -26.969 1 88.31 302 GLU B O 1
ATOM 4658 N N . SER B 1 303 ? 9.758 -15.867 -28.594 1 85.94 303 SER B N 1
ATOM 4659 C CA . SER B 1 303 ? 8.359 -16.188 -28.297 1 85.94 303 SER B CA 1
ATOM 4660 C C . SER B 1 303 ? 8.234 -16.906 -26.969 1 85.94 303 SER B C 1
ATOM 4662 O O . SER B 1 303 ? 8.898 -17.906 -26.719 1 85.94 303 SER B O 1
ATOM 4664 N N . ILE B 1 304 ? 7.297 -16.438 -26.172 1 85.38 304 ILE B N 1
ATOM 4665 C CA . ILE B 1 304 ? 7.004 -17.031 -24.859 1 85.38 304 ILE B CA 1
ATOM 4666 C C . ILE B 1 304 ? 6.078 -18.234 -25.047 1 85.38 304 ILE B C 1
ATOM 4668 O O . ILE B 1 304 ? 6.176 -19.219 -24.312 1 85.38 304 ILE B O 1
ATOM 4672 N N . SER B 1 305 ? 5.223 -18.203 -26.031 1 81.75 305 SER B N 1
ATOM 4673 C CA . SER B 1 305 ? 4.242 -19.266 -26.266 1 81.75 305 SER B CA 1
ATOM 4674 C C . SER B 1 305 ? 4.926 -20.594 -26.562 1 81.75 305 SER B C 1
ATOM 4676 O O . SER B 1 305 ? 4.367 -21.656 -26.297 1 81.75 305 SER B O 1
ATOM 4678 N N . ALA B 1 306 ? 6.121 -20.516 -27.016 1 78.69 306 ALA B N 1
ATOM 4679 C CA . ALA B 1 306 ? 6.883 -21.719 -27.391 1 78.69 306 ALA B CA 1
ATOM 4680 C C . ALA B 1 306 ? 7.27 -22.516 -26.141 1 78.69 306 ALA B C 1
ATOM 4682 O O . ALA B 1 306 ? 7.621 -23.688 -26.25 1 78.69 306 ALA B O 1
ATOM 4683 N N . MET B 1 307 ? 7.113 -21.906 -25.016 1 81.12 307 MET B N 1
ATOM 4684 C CA . MET B 1 307 ? 7.449 -22.562 -23.766 1 81.12 307 MET B CA 1
ATOM 4685 C C . MET B 1 307 ? 6.406 -23.609 -23.391 1 81.12 307 MET B C 1
ATOM 4687 O O . MET B 1 307 ? 6.668 -24.5 -22.578 1 81.12 307 MET B O 1
ATOM 4691 N N . PHE B 1 308 ? 5.191 -23.469 -23.828 1 75 308 PHE B N 1
ATOM 4692 C CA . PHE B 1 308 ? 4.094 -24.297 -23.359 1 75 308 PHE B CA 1
ATOM 4693 C C . PHE B 1 308 ? 3.604 -25.219 -24.469 1 75 308 PHE B C 1
ATOM 4695 O O . PHE B 1 308 ? 2.656 -25.984 -24.281 1 75 308 PHE B O 1
ATOM 4702 N N . ARG B 1 309 ? 4.199 -25.234 -25.719 1 64.56 309 ARG B N 1
ATOM 4703 C CA . ARG B 1 309 ? 3.859 -26.156 -26.797 1 64.56 309 ARG B CA 1
ATOM 4704 C C . ARG B 1 309 ? 4.531 -27.516 -26.594 1 64.56 309 ARG B C 1
ATOM 4706 O O . ARG B 1 309 ? 5.598 -27.594 -25.984 1 64.56 309 ARG B O 1
#

Secondary structure (DSSP, 8-state):
-EEE-SS-HHHHHHHHHHHT-PBP-EEEEE-TTS-EEEEE-S--TT-EEEEE----SSHHHHHHHHHHHHHHHHHTT-SEEEEEESS-TTTT--S-GGG-S---HHHHHHHHHHHTT--EEEEES-S-GGGGGG-SS-EEEE-SHHHHHHHHHHHT-TTEEEEESSGGGHHHHHHHHHHHT-EEEEEEEE-SSTTSPPEEEEES--TT-EEEEEEEEESSSHHHHHHHHHHHHTT-SEEEEEEEEE---TTHHHHHHTSS--EEEEETTSPPPHHHHH-TTEEEE--HHHHHHHHHHHHTT--SGGG--/-EEE-SS-HHHHHHHHHHHT-PBP-EEEEE-TTS-EEEEE-S--TT-EEEEE----SSHHHHHHHHHHHHHHHHHTT-SEEEEEESS-TTTT--S-GGG-S---HHHHHHHHHHHTT--EEEEES-S-GGGGGG-SS-EEEE-SHHHHHHHHHHHT-TTEEEEESSGGGHHHHHHHHHHHT-EEEEEEEE-SSTTSPPEEEEES--TT-EEEEEEEEESSSHHHHHHHHHHHHTT-SEEEEEEEEE---TTHHHHHHTSS--EEEEETTSPPPHHHHH-TTEEEE--HHHHHHHHHHHHTT--SGGG--

Organism: Stutzerimonas stutzeri (strain A1501) (NCBI:txid379731)

Solvent-accessible surface area (backbone atoms only — not comparable to full-atom values): 31908 Å² total; per-residue (Å²): 89,40,38,57,49,81,60,41,48,67,48,45,53,49,18,27,58,72,64,72,48,73,72,51,57,58,49,75,50,64,47,74,53,51,46,75,40,54,36,48,75,57,92,40,62,67,31,58,36,36,39,39,38,22,20,50,72,64,19,42,55,32,43,47,44,50,46,43,48,40,28,12,40,48,73,39,42,34,64,39,36,32,40,32,21,41,31,62,54,52,40,89,34,68,57,55,67,94,73,44,37,31,30,43,44,28,40,51,54,33,46,43,40,49,75,39,54,43,53,30,39,37,34,37,50,62,82,46,76,70,56,60,71,48,38,94,44,58,68,48,71,43,71,53,56,66,64,52,51,53,50,52,60,71,65,63,66,64,62,52,30,27,24,8,70,30,73,89,34,37,68,60,21,46,53,53,14,60,75,69,70,44,50,66,30,38,29,43,81,40,62,87,46,98,90,42,76,72,47,81,44,72,50,61,89,45,62,67,16,28,36,33,32,34,46,60,57,36,43,45,36,56,69,58,34,53,46,32,43,54,42,45,75,60,38,27,67,42,34,37,36,41,26,40,32,44,65,51,22,75,58,11,62,62,40,52,71,73,37,71,47,62,34,39,37,27,28,46,47,35,60,70,51,72,70,49,66,68,33,90,44,49,45,75,42,82,51,32,66,61,53,29,51,48,52,51,24,57,76,67,75,42,73,63,70,67,74,77,108,89,38,37,59,50,82,58,41,46,67,46,45,54,48,19,26,58,72,64,71,49,74,72,51,56,59,51,76,51,62,46,75,54,52,45,75,39,55,37,47,74,56,92,41,62,68,30,56,36,35,38,40,40,23,20,51,72,63,18,39,57,32,41,46,43,50,47,43,48,41,29,13,40,48,74,40,42,32,63,40,36,32,40,32,22,42,33,62,56,50,39,87,34,66,57,55,67,93,74,44,38,31,31,44,44,28,40,51,54,33,47,44,41,48,75,38,55,45,52,30,38,37,35,36,52,62,82,46,75,70,55,59,72,48,37,94,43,58,67,47,72,43,71,54,56,65,64,53,51,52,52,53,61,70,65,63,67,65,65,53,31,28,24,8,72,32,74,89,33,37,68,60,22,45,53,52,14,58,75,68,69,44,49,67,30,38,31,43,79,41,62,86,44,98,88,42,76,73,47,80,44,72,49,61,88,46,62,67,16,29,36,33,34,32,46,60,57,36,44,43,36,58,70,58,34,52,48,30,44,53,42,45,74,61,39,27,66,42,33,37,34,42,27,39,33,46,65,51,22,77,58,12,63,62,41,52,72,71,36,72,46,64,32,41,37,28,26,46,45,35,64,71,51,73,70,48,67,67,34,89,45,48,46,73,42,80,51,31,67,62,53,28,50,47,51,52,24,58,75,66,74,43,73,62,69,66,74,76,109

=== Feature glossary ===
Key to the feature types in this record:

pLDDT. pLDDT is the predicted lDDT-Cα score: AlphaFold's confidence that the local environment of each residue (all inter-atomic distances within 15 Å) is correctly placed. It is a per-residue number between 0 and 100, with higher meaning more reliable.

Radius of gyration, Cα contacts, bounding box. The geometric summary reports three shape descriptors. Rg (radius of gyration) measures how spread out the Cα atoms are about their centre of mass; compact globular proteins have small Rg, elongated or unfolded ones large. Cα contacts (<8 Å, |i−j|>4) count long-range residue pairs in spatial proximity — high for tightly packed folds, near zero for rods or random coil. The bounding-box extents give the protein's footprint along x, y, z in Å.

Backbone torsions (φ/ψ). Backbone dihedral angles. Every residue except chain termini has a φ (preceding-C → N → Cα → C) and a ψ (N → Cα → C → next-N). They are reported in degrees following the IUPAC sign convention. Secondary structure is essentially a statement about which (φ, ψ) basin each residue occupies.

Contact-map, Ramachandran, and PAE plots. Plot images: a contact map (which residues are close in 3D, as an N×N binary image), a Ramachandran scatter (backbone torsion angles, revealing secondary-structure composition at a glance), and — for AlphaFold structures — a PAE heatmap (pairwise prediction confidence).

Predicted aligned error. Predicted Aligned Error (PAE) is an AlphaFold confidence matrix: entry (i, j) is the expected error in the position of residue j, in ångströms, when the prediction is superimposed on the true structure at residue i. Low PAE within a block of residues means that block is internally rigid and well-predicted; high PAE between two blocks means their relative placement is uncertain even if each block individually is confident.

Secondary structure (3-state, P-SEA). Three-state secondary structure (P-SEA) collapses the eight DSSP classes into helix (a), strand (b), and coil (c). P-SEA assigns these from Cα geometry alone — distances and angles — without requiring backbone oxygens, so it works on any Cα trace.

Solvent-accessible surface area. Solvent-accessible surface area (SASA) is the area in 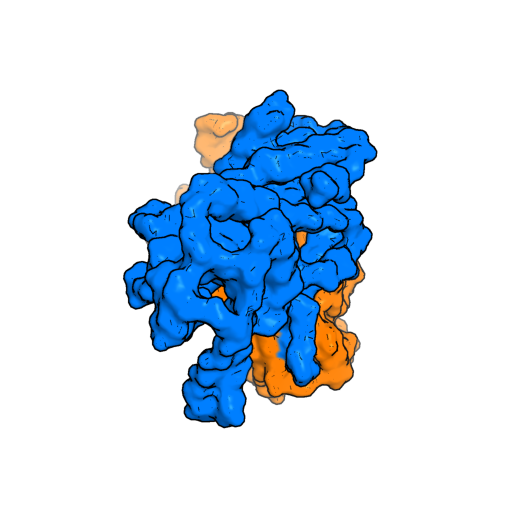Å² traced out by the centre of a 1.4 Å probe sphere (a water molecule) rolled over the protein's van der Waals surface (Shrake–Rupley / Lee–Richards construction). Buried residues have near-zero SASA; fully exposed residues can exceed 200 Å². The total SASA scales roughly with the number of surface residues.

Foldseek 3Di. The Foldseek 3Di string encodes local tertiary geometry as a 20-letter alphabet — one character per residue — derived from the relative positions of nearby Cα atoms. Unlike the amino-acid sequence, 3Di is a direct function of the 3D structure, so two proteins with the same fold have similar 3Di strings even at low sequence identity.

B-factor. For experimental (PDB) structures, the B-factor (temperature factor) quantifies the positional spread of each atom in the crystal — a combination of thermal vibration and static disorder — in units of Å². High B-factors mark flexible loops or poorly resolved regions; low B-factors mark the rigid, well-ordered core.

mmCIF coordinates. The mmCIF block holds the 3D Cartesian coordinates of each backbone atom (N, Cα, C, O) in ångströms. mmCIF is the PDB's canonical archive format — a tagged-loop text representation of the atomic model.

InterPro / GO / CATH / organism. Functional annotations link the protein to curated databases. InterPro entries identify conserved domains and families by matching the sequence against member-database signatures (Pfam, PROSITE, CDD, …). Gene Ontology (GO) terms describe molecular function, biological process, and cellular component in a controlled vocabulary. CATH places the structure in a hierarchical fold classification (Class/Architecture/Topology/Homologous-superfamily). The organism is the source species.

Rendered structure images. Structure images are PyMOL renders from six orthogonal camera directions. Cartoon representation draws helices as coils and strands as arrows; sticks shows the backbone as bonds; surface shows the solvent-excluded envelope. Rainbow coloring maps sequence position to hue (blue→red, N→C); chain coloring assigns a distinct color per polypeptide.

Sequence. This is the polypeptide sequence — one letter per residue, N-terminus first. Length ranges from a few dozen residues for small domains to over a thousand for large multi-domain proteins.

Secondary structure (8-state, DSSP). The SS8 string is DSSP's per-residue secondary-structure call. α-helix (H) means an i→i+4 H-bond ladder; β-strand (E) means the residue participates in a β-sheet; 3₁₀ (G) and π (I) are tighter and wider helices; T/S are turns/bends; '-' is loop.

Nearest PDB structures. Structural nearest neighbors (via Foldseek easy-search vs the PDB). Reported per hit: target PDB id, E-value, and alignment TM-score. A TM-score above ~0.5 is the conventional threshold for 'same fold'.